Protein AF-0000000080067501 (afdb_homodimer)

Sequence (534 aa):
MSSYAITGASKGIGLEFVRQLAADTTNTVLAIVRDPESPGISKLASNHPNLHVIKGDVTDPKSILEAASAAAAVTGGKLDVLIHNSNAVDMATASFNPTQIPFDAQAVRAMFDLPFSTGIYGGLWTTNAFLPLIEKGSQKKIVHISSAMADMDFINKTGVSYGVAYSIAKAGMNVQVAKYAAELAPRGIKVLALSPGWVDTWEGEKPTQVIQALQLMLKQFQLAEPELKGQIQPEESVRKSLQVIDRLDAESSGLLLSHNGDRERWLMSSYAITGASKGIGLEFVRQLAADTTNTVLAIVRDPESPGISKLASNHPNLHVIKGDVTDPKSILEAASAAAAVTGGKLDVLIHNSNAVDMATASFNPTQIPFDAQAVRAMFDLPFSTGIYGGLWTTNAFLPLIEKGSQKKIVHISSAMADMDFINKTGVSYGVAYSIAKAGMNVQVAKYAAELAPRGIKVLALSPGWVDTWEGEKPTQVIQALQLMLKQFQLAEPELKGQIQPEESVRKSLQVIDRLDAESSGLLLSHNGDRERWL

Secondary structure (DSSP, 8-state):
--EEEEES-SSHHHHHHHHHHHHSTTSEEEEEES-TT-HHHHHHHHH-TTEEEEE--TT-HHHHHHHHHHHHHHHTS--SEEEE------TTTTT--GGG--S-HHHHHHHHHHHIIIIIIHHHHHHHHHHHHHHTSSS-EEEEE--GGG-HHHHHHHT----HHHHHHHHHHHHHHHHHHHHHGGGT-EEEEEE--SB----SPPPHHHHHHHHHHHHHHTTT-TT--SPBPHHHHHHHHHHHHHT--TTTTT-EEETTSSSS---/--EEEEES-SSHHHHHHHHHHHHSTTSEEEEEES-TT-HHHHHHHHH-TTEEEEE--TT-HHHHHHHHHHHHHHHTS--SEEEE------TTTTT--GGG--S-HHHHHHHHHHHIIIIIIHHHHHHHHHHHHHHTSSS-EEEEE--GGG-HHHHHHHT----HHHHHHHHHHHHHHHHHHHHHGGGT-EEEEEE--SB----SPPPHHHHHHHHHHHHHHTTT-TT--SPBPHHHHHHHHHHHHHT--TTTTT-EEETTSSSS---

Foldseek 3Di:
DAEEEEEPLQAFLNVLLQQVQLVPLVYQYEYEYQDCVRPSNVVSCVVGVSYHYFYADLLDLVRLLVRLVVVCVVPVLAHAEYEQEDADFDPVQQFDFPVRQDPDPVVNCVRQVGRCSRQPSSLVSNCVSNQSRLLRYDNQEYEYAAACLLPPVQCVQLVRGGRVSRNVSRVNNLQVQLVCLVVCVVSQHFGEHEHLAQEPRDDDDDDPVRVVVQVSSQNSNCSLVVVDDGHHYSNVSSVLQVVLRVPGGSVRGSHYAYSPNHDRPND/DAEEEEEPLQADLNVLLQQVQLVPLVYQYEYEYQDCVRPSNVVSCVVGVSYHYFYADLLDLVRLLVRLVVVCVVPVLAHAEYEQEDADFDPVQQFDFPVRQDPDPVVNCVRQVGRCSRQPSSLVSNCVSNQSRLLRYDNQEYEYAAACLLPPVQCVQLVRGGRVSRNVSRVNNLQVQLVCLVVCVVSQHFGEHEHLAQEDRDDDDDDPVRVVVQVSSQNSNCSLVVPDDGHHYSNVSSVLQVVLRVPGGSVRGSHYAYSPNHDRPND

Organism: NCBI:txid656916

InterPro domains:
  IPR002347 Short-chain dehydrogenase/reductase SDR [PF00106] (6-201)
  IPR002347 Short-chain dehydrogenase/reductase SDR [PR00081] (3-20)
  IPR002347 Short-chain dehydrogenase/reductase SDR [PR00081] (77-88)
  IPR002347 Short-chain dehydrogenase/reductase SDR [PR00081] (134-150)
  IPR002347 Short-chain dehydrogenase/reductase SDR [PR00081] (166-185)
  IPR002347 Short-chain dehydrogenase/reductase SDR [PR00081] (187-204)
  IPR036291 NAD(P)-binding domain superfamily [SSF51735] (1-266)
  IPR052184 Short-chain dehydrogenases/reductases (SDR) enzymes [PTHR45458] (1-266)

Nearest PDB structures (foldseek):
  3wxb-assembly1_B  TM=8.370E-01  e=4.449E-19  Gallus gallus
  3wxb-assembly1_A  TM=8.382E-01  e=9.589E-19  Gallus gallus
  1sny-assembly1_A-2  TM=8.390E-01  e=1.294E-15  Drosophila melanogaster
  1ae1-assembly1_A  TM=8.352E-01  e=2.208E-13  Datura stramonium
  5feu-assembly1_A  TM=7.961E-01  e=1.849E-13  Narcissus pseudonarcissus

Solvent-accessible surface area (backbone atoms only — not comparable to full-atom values): 25859 Å² total; per-residue (Å²): 122,51,34,38,38,29,30,43,21,56,46,52,62,28,26,40,45,50,52,61,51,35,69,44,67,63,27,42,32,36,34,26,19,77,55,61,75,40,67,63,43,40,58,51,38,75,76,22,88,36,38,43,76,34,56,25,36,50,73,35,41,66,42,27,41,50,28,32,52,55,49,25,69,75,52,75,42,37,26,22,32,40,35,47,46,39,66,46,67,44,73,91,53,39,75,35,38,66,81,65,63,67,81,39,69,68,61,50,51,57,50,35,42,44,14,34,34,26,30,39,54,8,43,49,44,43,49,55,43,41,39,69,24,24,74,60,23,90,67,16,36,38,35,36,59,41,48,54,73,32,34,39,70,54,21,50,57,32,40,56,23,47,30,49,48,52,21,24,21,33,22,22,34,41,36,49,24,6,21,44,17,33,64,33,42,91,76,63,35,29,17,29,21,35,14,54,42,52,58,54,62,78,80,78,84,76,50,70,70,54,52,53,51,50,50,53,47,46,60,31,49,24,63,73,37,72,84,64,86,68,65,44,46,42,68,61,29,40,56,34,34,49,54,37,58,72,65,61,39,79,88,54,32,18,38,70,29,17,27,74,61,38,83,75,60,49,106,120,52,33,38,38,31,30,43,20,56,47,51,61,28,28,40,46,50,53,61,51,36,70,43,67,62,28,42,32,35,35,26,19,76,56,62,76,41,66,66,43,39,57,52,37,75,75,22,89,36,39,44,78,36,56,26,37,50,72,34,43,66,41,27,40,51,29,31,51,53,48,26,68,73,53,76,43,39,27,20,32,40,34,47,47,40,66,45,67,42,74,93,55,40,76,35,37,65,82,66,62,66,81,38,70,67,61,50,51,58,49,35,43,43,15,35,35,26,30,38,53,8,41,49,42,43,51,54,44,40,39,70,24,25,72,60,23,88,66,16,36,40,35,36,60,40,48,55,74,32,34,39,70,54,20,51,56,30,40,55,24,46,30,48,47,52,22,25,21,33,23,23,34,41,34,48,25,6,23,45,18,33,66,33,42,88,75,63,36,29,18,31,21,35,14,53,41,52,59,54,62,76,79,75,84,76,52,69,70,54,52,53,52,51,50,54,48,46,58,30,48,24,63,71,37,72,84,63,86,69,65,42,46,42,68,59,30,40,55,33,34,49,53,39,59,72,66,62,39,80,87,54,33,19,38,69,29,18,26,76,61,37,84,74,63,48,107

pLDDT: mean 98.01, std 1.78, range [86.56, 99.0]

Radius of gyration: 23.6 Å; Cα contacts (8 Å, |Δi|>4): 1187; chains: 2; bounding box: 60×73×48 Å

Structure (mmCIF, N/CA/C/O backbone):
data_AF-0000000080067501-model_v1
#
loop_
_entity.id
_entity.type
_entity.pdbx_description
1 polymer 'Short-chain dehydrogenase'
#
loop_
_atom_site.group_PDB
_atom_site.id
_atom_site.type_symbol
_atom_site.label_atom_id
_atom_site.label_alt_id
_atom_site.label_comp_id
_atom_site.label_asym_id
_atom_site.label_entity_id
_atom_site.label_seq_id
_atom_site.pdbx_PDB_ins_code
_atom_site.Cartn_x
_atom_site.Cartn_y
_atom_site.Cartn_z
_atom_site.occupancy
_atom_site.B_iso_or_equiv
_atom_site.auth_seq_id
_atom_site.auth_comp_id
_atom_site.auth_asym_id
_atom_site.auth_atom_id
_atom_site.pdbx_PDB_model_num
ATOM 1 N N . MET A 1 1 ? 7.684 -27.703 -21.578 1 87.88 1 MET A N 1
ATOM 2 C CA . MET A 1 1 ? 7.469 -28.203 -20.219 1 87.88 1 MET A CA 1
ATOM 3 C C . MET A 1 1 ? 7.703 -27.125 -19.188 1 87.88 1 MET A C 1
ATOM 5 O O . MET A 1 1 ? 8.836 -26.656 -19 1 87.88 1 MET A O 1
ATOM 9 N N . SER A 1 2 ? 6.582 -26.578 -18.672 1 97.44 2 SER A N 1
ATOM 10 C CA . SER A 1 2 ? 6.699 -25.5 -17.719 1 97.44 2 SER A CA 1
ATOM 11 C C . SER A 1 2 ? 6.23 -25.922 -16.328 1 97.44 2 SER A C 1
ATOM 13 O O . SER A 1 2 ? 5.355 -26.781 -16.203 1 97.44 2 SER A O 1
ATOM 15 N N . SER A 1 3 ? 6.914 -25.438 -15.32 1 98.88 3 SER A N 1
ATOM 16 C CA . SER A 1 3 ? 6.527 -25.719 -13.938 1 98.88 3 SER A CA 1
ATOM 17 C C . SER A 1 3 ? 5.91 -24.484 -13.289 1 98.88 3 SER A C 1
ATOM 19 O O . SER A 1 3 ? 6.363 -23.359 -13.516 1 98.88 3 SER A O 1
ATOM 21 N N . TYR A 1 4 ? 4.844 -24.719 -12.562 1 98.94 4 TYR A N 1
ATOM 22 C CA . TYR A 1 4 ? 4.086 -23.672 -11.891 1 98.94 4 TYR A CA 1
ATOM 23 C C . TYR A 1 4 ? 3.832 -24.031 -10.43 1 98.94 4 TYR A C 1
ATOM 25 O O . TYR A 1 4 ? 3.488 -25.172 -10.117 1 98.94 4 TYR A O 1
ATOM 33 N N . ALA A 1 5 ? 4.062 -23.125 -9.523 1 99 5 ALA A N 1
ATOM 34 C CA . ALA A 1 5 ? 3.6 -23.234 -8.141 1 99 5 ALA A CA 1
ATOM 35 C C . ALA A 1 5 ? 2.566 -22.172 -7.816 1 99 5 ALA A C 1
ATOM 37 O O . ALA A 1 5 ? 2.773 -20.984 -8.109 1 99 5 ALA A O 1
ATOM 38 N N . ILE A 1 6 ? 1.444 -22.547 -7.273 1 98.94 6 ILE A N 1
ATOM 39 C CA . ILE A 1 6 ? 0.35 -21.641 -6.941 1 98.94 6 ILE A CA 1
ATOM 40 C C . ILE A 1 6 ? 0.003 -21.781 -5.461 1 98.94 6 ILE A C 1
ATOM 42 O O . ILE A 1 6 ? -0.305 -22.875 -4.984 1 98.94 6 ILE A O 1
ATOM 46 N N . THR A 1 7 ? 0.12 -20.688 -4.711 1 98.94 7 THR A N 1
ATOM 47 C CA . THR A 1 7 ? -0.382 -20.703 -3.34 1 98.94 7 THR A CA 1
ATOM 48 C C . THR A 1 7 ? -1.875 -20.391 -3.307 1 98.94 7 THR A C 1
ATOM 50 O O . THR A 1 7 ? -2.41 -19.797 -4.242 1 98.94 7 THR A O 1
ATOM 53 N N . GLY A 1 8 ? -2.533 -20.703 -2.131 1 97.94 8 GLY A N 1
ATOM 54 C CA . GLY A 1 8 ? -3.973 -20.5 -2.082 1 97.94 8 GLY A CA 1
ATOM 55 C C . GLY A 1 8 ? -4.715 -21.234 -3.182 1 97.94 8 GLY A C 1
ATOM 56 O O . GLY A 1 8 ? -5.574 -20.656 -3.85 1 97.94 8 GLY A O 1
ATOM 57 N N . ALA A 1 9 ? -4.406 -22.531 -3.408 1 98.06 9 ALA A N 1
ATOM 58 C CA . ALA A 1 9 ? -4.785 -23.25 -4.621 1 98.06 9 ALA A CA 1
ATOM 59 C C . ALA A 1 9 ? -6.02 -24.109 -4.379 1 98.06 9 ALA A C 1
ATOM 61 O O . ALA A 1 9 ? -6.434 -24.875 -5.258 1 98.06 9 ALA A O 1
ATOM 62 N N . SER A 1 10 ? -6.676 -24.016 -3.242 1 95.5 10 SER A N 1
ATOM 63 C CA . SER A 1 10 ? -7.691 -25 -2.883 1 95.5 10 SER A CA 1
ATOM 64 C C . SER A 1 10 ? -9.086 -24.547 -3.309 1 95.5 10 SER A C 1
ATOM 66 O O . SER A 1 10 ? -10.031 -25.328 -3.303 1 95.5 10 SER A O 1
ATOM 68 N N . LYS A 1 11 ? -9.266 -23.281 -3.668 1 94.38 11 LYS A N 1
ATOM 69 C CA . LYS A 1 11 ? -10.57 -22.766 -4.07 1 94.38 11 LYS A CA 1
ATOM 70 C C . LYS A 1 11 ? -10.43 -21.531 -4.949 1 94.38 11 LYS A C 1
ATOM 72 O O . LYS A 1 11 ? -9.32 -21.031 -5.164 1 94.38 11 LYS A O 1
ATOM 77 N N . GLY A 1 12 ? -11.492 -21.141 -5.523 1 96.44 12 GLY A N 1
ATOM 78 C CA . GLY A 1 12 ? -11.57 -19.859 -6.219 1 96.44 12 GLY A CA 1
ATOM 79 C C . GLY A 1 12 ? -10.594 -19.75 -7.375 1 96.44 12 GLY A C 1
ATOM 80 O O . GLY A 1 12 ? -10.477 -20.672 -8.188 1 96.44 12 GLY A O 1
ATOM 81 N N . ILE A 1 13 ? -9.977 -18.625 -7.441 1 98.56 13 ILE A N 1
ATOM 82 C CA . ILE A 1 13 ? -9.062 -18.281 -8.531 1 98.56 13 ILE A CA 1
ATOM 83 C C . ILE A 1 13 ? -7.859 -19.219 -8.508 1 98.56 13 ILE A C 1
ATOM 85 O O . ILE A 1 13 ? -7.414 -19.703 -9.547 1 98.56 13 ILE A O 1
ATOM 89 N N . GLY A 1 14 ? -7.359 -19.562 -7.301 1 98.5 14 GLY A N 1
ATOM 90 C CA . GLY A 1 14 ? -6.223 -20.453 -7.168 1 98.5 14 GLY A CA 1
ATOM 91 C C . GLY A 1 14 ? -6.496 -21.844 -7.711 1 98.5 14 GLY A C 1
ATOM 92 O O . GLY A 1 14 ? -5.676 -22.406 -8.438 1 98.5 14 GLY A O 1
ATOM 93 N N . LEU A 1 15 ? -7.652 -22.344 -7.355 1 98.06 15 LEU A N 1
ATOM 94 C CA . LEU A 1 15 ? -8.023 -23.672 -7.848 1 98.06 15 LEU A CA 1
ATOM 95 C C . LEU A 1 15 ? -8.188 -23.656 -9.367 1 98.06 15 LEU A C 1
ATOM 97 O O . LEU A 1 15 ? -7.812 -24.625 -10.039 1 98.06 15 LEU A O 1
ATOM 101 N N . GLU A 1 16 ? -8.711 -22.594 -9.883 1 98.5 16 GLU A N 1
ATOM 102 C CA . GLU A 1 16 ? -8.898 -22.484 -11.32 1 98.5 16 GLU A CA 1
ATOM 103 C C . GLU A 1 16 ? -7.566 -22.406 -12.055 1 98.5 16 GLU A C 1
ATOM 105 O O . GLU A 1 16 ? -7.406 -22.984 -13.133 1 98.5 16 GLU A O 1
ATOM 110 N N . PHE A 1 17 ? -6.543 -21.672 -11.477 1 98.88 17 PHE A N 1
ATOM 111 C CA . PHE A 1 17 ? -5.195 -21.703 -12.031 1 98.88 17 PHE A CA 1
ATOM 112 C C . PHE A 1 17 ? -4.688 -23.141 -12.148 1 98.88 17 PHE A C 1
ATOM 114 O O . PHE A 1 17 ? -4.195 -23.547 -13.203 1 98.88 17 PHE A O 1
ATOM 121 N N . VAL A 1 18 ? -4.852 -23.859 -11.102 1 98.75 18 VAL A N 1
ATOM 122 C CA . VAL A 1 18 ? -4.371 -25.25 -11.055 1 98.75 18 VAL A CA 1
ATOM 123 C C . VAL A 1 18 ? -5.086 -26.078 -12.125 1 98.75 18 VAL A C 1
ATOM 125 O O . VAL A 1 18 ? -4.441 -26.812 -12.875 1 98.75 18 VAL A O 1
ATOM 128 N N . ARG A 1 19 ? -6.395 -25.938 -12.18 1 98.5 19 ARG A N 1
ATOM 129 C CA . ARG A 1 19 ? -7.188 -26.703 -13.133 1 98.5 19 ARG A CA 1
ATOM 130 C C . ARG A 1 19 ? -6.727 -26.453 -14.562 1 98.5 19 ARG A C 1
ATOM 132 O O . ARG A 1 19 ? -6.473 -27.391 -15.312 1 98.5 19 ARG A O 1
ATOM 139 N N . GLN A 1 20 ? -6.59 -25.219 -14.945 1 98.75 20 GLN A N 1
ATOM 140 C CA . GLN A 1 20 ? -6.234 -24.891 -16.328 1 98.75 20 GLN A CA 1
ATOM 141 C C . GLN A 1 20 ? -4.797 -25.297 -16.641 1 98.75 20 GLN A C 1
ATOM 143 O O . GLN A 1 20 ? -4.516 -25.844 -17.703 1 98.75 20 GLN A O 1
ATOM 148 N N . LEU A 1 21 ? -3.896 -25.125 -15.734 1 98.88 21 LEU A N 1
ATOM 149 C CA . LEU A 1 21 ? -2.49 -25.438 -15.961 1 98.88 21 LEU A CA 1
ATOM 150 C C . LEU A 1 21 ? -2.273 -26.953 -16.016 1 98.88 21 LEU A C 1
ATOM 152 O O . LEU A 1 21 ? -1.446 -27.438 -16.781 1 98.88 21 LEU A O 1
ATOM 156 N N . ALA A 1 22 ? -3.014 -27.703 -15.211 1 98.5 22 ALA A N 1
ATOM 157 C CA . ALA A 1 22 ? -2.852 -29.156 -15.141 1 98.5 22 ALA A CA 1
ATOM 158 C C . ALA A 1 22 ? -3.426 -29.828 -16.375 1 98.5 22 ALA A C 1
ATOM 160 O O . ALA A 1 22 ? -3.117 -31 -16.656 1 98.5 22 ALA A O 1
ATOM 161 N N . ALA A 1 23 ? -4.312 -29.141 -17.062 1 98.06 23 ALA A N 1
ATOM 162 C CA . ALA A 1 23 ? -4.906 -29.688 -18.281 1 98.06 23 ALA A CA 1
ATOM 163 C C . ALA A 1 23 ? -3.834 -29.984 -19.344 1 98.06 23 ALA A C 1
ATOM 165 O O . ALA A 1 23 ? -3.98 -30.891 -20.156 1 98.06 23 ALA A O 1
ATOM 166 N N . ASP A 1 24 ? -2.791 -29.156 -19.406 1 97.94 24 ASP A N 1
ATOM 167 C CA . ASP A 1 24 ? -1.618 -29.469 -20.219 1 97.94 24 ASP A CA 1
ATOM 168 C C . ASP A 1 24 ? -0.69 -30.438 -19.484 1 97.94 24 ASP A C 1
ATOM 170 O O . ASP A 1 24 ? 0.056 -30.031 -18.594 1 97.94 24 ASP A O 1
ATOM 174 N N . THR A 1 25 ? -0.615 -31.609 -19.906 1 97.38 25 THR A N 1
ATOM 175 C CA . THR A 1 25 ? 0.038 -32.688 -19.188 1 97.38 25 THR A CA 1
ATOM 176 C C . THR A 1 25 ? 1.555 -32.531 -19.234 1 97.38 25 THR A C 1
ATOM 178 O O . THR A 1 25 ? 2.275 -33.219 -18.5 1 97.38 25 THR A O 1
ATOM 181 N N . THR A 1 26 ? 1.971 -31.672 -20.047 1 97.69 26 THR A N 1
ATOM 182 C CA . THR A 1 26 ? 3.412 -31.453 -20.109 1 97.69 26 THR A CA 1
ATOM 183 C C . THR A 1 26 ? 3.865 -30.516 -19 1 97.69 26 THR A C 1
ATOM 185 O O . THR A 1 26 ? 5.059 -30.422 -18.703 1 97.69 26 THR A O 1
ATOM 188 N N . ASN A 1 27 ? 2.932 -29.828 -18.359 1 98.56 27 ASN A N 1
ATOM 189 C CA . ASN A 1 27 ? 3.254 -28.969 -17.234 1 98.56 27 ASN A CA 1
ATOM 190 C C . ASN A 1 27 ? 3.496 -29.781 -15.961 1 98.56 27 ASN A C 1
ATOM 192 O O . ASN A 1 27 ? 2.969 -30.891 -15.82 1 98.56 27 ASN A O 1
ATOM 196 N N . THR A 1 28 ? 4.363 -29.312 -15.125 1 98.81 28 THR A N 1
ATOM 197 C CA . THR A 1 28 ? 4.387 -29.703 -13.719 1 98.81 28 THR A CA 1
ATOM 198 C C . THR A 1 28 ? 3.723 -28.641 -12.852 1 98.81 28 THR A C 1
ATOM 200 O O . THR A 1 28 ? 4.188 -27.5 -12.789 1 98.81 28 THR A O 1
ATOM 203 N N . VAL A 1 29 ? 2.627 -29.016 -12.219 1 98.88 29 VAL A N 1
ATOM 204 C CA . VAL A 1 29 ? 1.839 -28.047 -11.469 1 98.88 29 VAL A CA 1
ATOM 205 C C . VAL A 1 29 ? 1.903 -28.375 -9.977 1 98.88 29 VAL A C 1
ATOM 207 O O . VAL A 1 29 ? 1.616 -29.516 -9.57 1 98.88 29 VAL A O 1
ATOM 210 N N . LEU A 1 30 ? 2.355 -27.469 -9.164 1 98.94 30 LEU A N 1
ATOM 211 C CA . LEU A 1 30 ? 2.439 -27.578 -7.711 1 98.94 30 LEU A CA 1
ATOM 212 C C . LEU A 1 30 ? 1.369 -26.734 -7.031 1 98.94 30 LEU A C 1
ATOM 214 O O . LEU A 1 30 ? 1.404 -25.5 -7.113 1 98.94 30 LEU A O 1
ATOM 218 N N . ALA A 1 31 ? 0.414 -27.375 -6.414 1 98.88 31 ALA A N 1
ATOM 219 C CA . ALA A 1 31 ? -0.624 -26.688 -5.648 1 98.88 31 ALA A CA 1
ATOM 220 C C . ALA A 1 31 ? -0.256 -26.625 -4.168 1 98.88 31 ALA A C 1
ATOM 222 O O . ALA A 1 31 ? -0.253 -27.641 -3.475 1 98.88 31 ALA A O 1
ATOM 223 N N . ILE A 1 32 ? 0.04 -25.438 -3.691 1 98.88 32 ILE A N 1
ATOM 224 C CA . ILE A 1 32 ? 0.375 -25.234 -2.285 1 98.88 32 ILE A CA 1
ATOM 225 C C . ILE A 1 32 ? -0.889 -24.891 -1.498 1 98.88 32 ILE A C 1
ATOM 227 O O . ILE A 1 32 ? -1.522 -23.859 -1.739 1 98.88 32 ILE A O 1
ATOM 231 N N . VAL A 1 33 ? -1.255 -25.734 -0.601 1 98.56 33 VAL A N 1
ATOM 232 C CA . VAL A 1 33 ? -2.52 -25.594 0.116 1 98.56 33 VAL A CA 1
ATOM 233 C C . VAL A 1 33 ? -2.312 -25.906 1.594 1 98.56 33 VAL A C 1
ATOM 235 O O . VAL A 1 33 ? -1.397 -26.656 1.952 1 98.56 33 VAL A O 1
ATOM 238 N N . ARG A 1 34 ? -3.145 -25.391 2.459 1 97.19 34 ARG A N 1
ATOM 239 C CA . ARG A 1 34 ? -3.061 -25.672 3.889 1 97.19 34 ARG A CA 1
ATOM 240 C C . ARG A 1 34 ? -3.531 -27.078 4.203 1 97.19 34 ARG A C 1
ATOM 242 O O . ARG A 1 34 ? -2.973 -27.75 5.074 1 97.19 34 ARG A O 1
ATOM 249 N N . ASP A 1 35 ? -4.52 -27.484 3.463 1 97.25 35 ASP A N 1
ATOM 250 C CA . ASP A 1 35 ? -5.098 -28.828 3.643 1 97.25 35 ASP A CA 1
ATOM 251 C C . ASP A 1 35 ? -5.098 -29.594 2.33 1 97.25 35 ASP A C 1
ATOM 253 O O . ASP A 1 35 ? -5.996 -29.438 1.505 1 97.25 35 ASP A O 1
ATOM 257 N N . PRO A 1 36 ? -4.156 -30.469 2.174 1 96.19 36 PRO A N 1
ATOM 258 C CA . PRO A 1 36 ? -4.035 -31.234 0.929 1 96.19 36 PRO A CA 1
ATOM 259 C C . PRO A 1 36 ? -5.227 -32.156 0.688 1 96.19 36 PRO A C 1
ATOM 261 O O . PRO A 1 36 ? -5.398 -32.688 -0.42 1 96.19 36 PRO A O 1
ATOM 264 N N . GLU A 1 37 ? -6.07 -32.344 1.714 1 94.06 37 GLU A N 1
ATOM 265 C CA . GLU A 1 37 ? -7.188 -33.281 1.58 1 94.06 37 GLU A CA 1
ATOM 266 C C . GLU A 1 37 ? -8.492 -32.531 1.29 1 94.06 37 GLU A C 1
ATOM 268 O O . GLU A 1 37 ? -9.562 -33.156 1.265 1 94.06 37 GLU A O 1
ATOM 273 N N . SER A 1 38 ? -8.375 -31.266 1.143 1 92.56 38 SER A N 1
ATOM 274 C CA . SER A 1 38 ? -9.586 -30.516 0.827 1 92.56 38 SER A CA 1
ATOM 275 C C . SER A 1 38 ? -10.234 -31.047 -0.452 1 92.56 38 SER A C 1
ATOM 277 O O . SER A 1 38 ? -9.539 -31.406 -1.4 1 92.56 38 SER A O 1
ATOM 279 N N . PRO A 1 39 ? -11.531 -31.172 -0.533 1 87.38 39 PRO A N 1
ATOM 280 C CA . PRO A 1 39 ? -12.234 -31.859 -1.624 1 87.38 39 PRO A CA 1
ATOM 281 C C . PRO A 1 39 ? -11.898 -31.266 -2.994 1 87.38 39 PRO A C 1
ATOM 283 O O . PRO A 1 39 ? -11.594 -32.031 -3.93 1 87.38 39 PRO A O 1
ATOM 286 N N . GLY A 1 40 ? -11.898 -29.984 -3.193 1 86.75 40 GLY A N 1
ATOM 287 C CA . GLY A 1 40 ? -11.633 -29.391 -4.492 1 86.75 40 GLY A CA 1
ATOM 288 C C . GLY A 1 40 ? -10.281 -29.781 -5.062 1 86.75 40 GLY A C 1
ATOM 289 O O . GLY A 1 40 ? -10.195 -30.266 -6.191 1 86.75 40 GLY A O 1
ATOM 290 N N . ILE A 1 41 ? -9.258 -29.781 -4.293 1 94.25 41 ILE A N 1
ATOM 291 C CA . ILE A 1 41 ? -7.895 -30.016 -4.77 1 94.25 41 ILE A CA 1
ATOM 292 C C . ILE A 1 41 ? -7.633 -31.516 -4.863 1 94.25 41 ILE A C 1
ATOM 294 O O . ILE A 1 41 ? -6.945 -31.969 -5.777 1 94.25 41 ILE A O 1
ATOM 298 N N . SER A 1 42 ? -8.211 -32.312 -3.951 1 93.56 42 SER A N 1
ATOM 299 C CA . SER A 1 42 ? -8.008 -33.75 -3.969 1 93.56 42 SER A CA 1
ATOM 300 C C . SER A 1 42 ? -8.625 -34.375 -5.211 1 93.56 42 SER A C 1
ATOM 302 O O . SER A 1 42 ? -8.023 -35.25 -5.836 1 93.56 42 SER A O 1
ATOM 304 N N . LYS A 1 43 ? -9.797 -33.938 -5.574 1 93.75 43 LYS A N 1
ATOM 305 C CA . LYS A 1 43 ? -10.461 -34.438 -6.773 1 93.75 43 LYS A CA 1
ATOM 306 C C . LYS A 1 43 ? -9.664 -34.125 -8.031 1 93.75 43 LYS A C 1
ATOM 308 O O . LYS A 1 43 ? -9.484 -34.969 -8.898 1 93.75 43 LYS A O 1
ATOM 313 N N . LEU A 1 44 ? -9.234 -32.969 -8.078 1 96.12 44 LEU A N 1
ATOM 314 C CA . LEU A 1 44 ? -8.453 -32.531 -9.234 1 96.12 44 LEU A CA 1
ATOM 315 C C . LEU A 1 44 ? -7.16 -33.312 -9.344 1 96.12 44 LEU A C 1
ATOM 317 O O . LEU A 1 44 ? -6.766 -33.719 -10.438 1 96.12 44 LEU A O 1
ATOM 321 N N . ALA A 1 45 ? -6.543 -33.531 -8.234 1 96.25 45 ALA A N 1
ATOM 322 C CA . ALA A 1 45 ? -5.266 -34.25 -8.203 1 96.25 45 ALA A CA 1
ATOM 323 C C . ALA A 1 45 ? -5.426 -35.688 -8.68 1 96.25 45 ALA A C 1
ATOM 325 O O . ALA A 1 45 ? -4.535 -36.25 -9.336 1 96.25 45 ALA A O 1
ATOM 326 N N . SER A 1 46 ? -6.512 -36.312 -8.391 1 95.25 46 SER A N 1
ATOM 327 C CA . SER A 1 46 ? -6.754 -37.688 -8.781 1 95.25 46 SER A CA 1
ATOM 328 C C . SER A 1 46 ? -6.871 -37.844 -10.289 1 95.25 46 SER A C 1
ATOM 330 O O . SER A 1 46 ? -6.582 -38.906 -10.844 1 95.25 46 SER A O 1
ATOM 332 N N . ASN A 1 47 ? -7.172 -36.75 -10.969 1 95.62 47 ASN A N 1
ATOM 333 C CA . ASN A 1 47 ? -7.414 -36.812 -12.406 1 95.62 47 ASN A CA 1
ATOM 334 C C . ASN A 1 47 ? -6.242 -36.25 -13.195 1 95.62 47 ASN A C 1
ATOM 336 O O . ASN A 1 47 ? -6.242 -36.281 -14.43 1 95.62 47 ASN A O 1
ATOM 340 N N . HIS A 1 48 ? -5.25 -35.719 -12.531 1 97.75 48 HIS A N 1
ATOM 341 C CA . HIS A 1 48 ? -4.125 -35.062 -13.188 1 97.75 48 HIS A CA 1
ATOM 342 C C . HIS A 1 48 ? -2.797 -35.5 -12.578 1 97.75 48 HIS A C 1
ATOM 344 O O . HIS A 1 48 ? -2.348 -34.938 -11.586 1 97.75 48 HIS A O 1
ATOM 350 N N . PRO A 1 49 ? -2.123 -36.469 -13.172 1 96.88 49 PRO A N 1
ATOM 351 C CA . PRO A 1 49 ? -0.874 -36.969 -12.609 1 96.88 49 PRO A CA 1
ATOM 352 C C . PRO A 1 49 ? 0.232 -35.938 -12.562 1 96.88 49 PRO A C 1
ATOM 354 O O . PRO A 1 49 ? 1.21 -36.094 -11.828 1 96.88 49 PRO A O 1
ATOM 357 N N . ASN A 1 50 ? 0.069 -34.875 -13.414 1 98.12 50 ASN A N 1
ATOM 358 C CA . ASN A 1 50 ? 1.075 -33.812 -13.445 1 98.12 50 ASN A CA 1
ATOM 359 C C . ASN A 1 50 ? 0.807 -32.75 -12.391 1 98.12 50 ASN A C 1
ATOM 361 O O . ASN A 1 50 ? 1.5 -31.734 -12.344 1 98.12 50 ASN A O 1
ATOM 365 N N . LEU A 1 51 ? -0.248 -32.969 -11.547 1 98.56 51 LEU A N 1
ATOM 366 C CA . LEU A 1 51 ? -0.569 -32.094 -10.43 1 98.56 51 LEU A CA 1
ATOM 367 C C . LEU A 1 51 ? -0.048 -32.656 -9.117 1 98.56 51 LEU A C 1
ATOM 369 O O . LEU A 1 51 ? -0.368 -33.781 -8.758 1 98.56 51 LEU A O 1
ATOM 373 N N . HIS A 1 52 ? 0.751 -31.891 -8.414 1 98.5 52 HIS A N 1
ATOM 374 C CA . HIS A 1 52 ? 1.301 -32.25 -7.113 1 98.5 52 HIS A CA 1
ATOM 375 C C . HIS A 1 52 ? 0.783 -31.328 -6.016 1 98.5 52 HIS A C 1
ATOM 377 O O . HIS A 1 52 ? 1.014 -30.125 -6.059 1 98.5 52 HIS A O 1
ATOM 383 N N . VAL A 1 53 ? 0.061 -31.906 -5.016 1 98.69 53 VAL A N 1
ATOM 384 C CA . VAL A 1 53 ? -0.481 -31.109 -3.912 1 98.69 53 VAL A CA 1
ATOM 385 C C . VAL A 1 53 ? 0.523 -31.078 -2.762 1 98.69 53 VAL A C 1
ATOM 387 O O . VAL A 1 53 ? 0.972 -32.125 -2.285 1 98.69 53 VAL A O 1
ATOM 390 N N . ILE A 1 54 ? 0.916 -29.891 -2.348 1 98.69 54 ILE A N 1
ATOM 391 C CA . ILE A 1 54 ? 1.936 -29.688 -1.324 1 98.69 54 ILE A CA 1
ATOM 392 C C . ILE A 1 54 ? 1.354 -28.875 -0.17 1 98.69 54 ILE A C 1
ATOM 394 O O . ILE A 1 54 ? 0.698 -27.859 -0.391 1 98.69 54 ILE A O 1
ATOM 398 N N . LYS A 1 55 ? 1.58 -29.359 1.059 1 98.69 55 LYS A N 1
ATOM 399 C CA . LYS A 1 55 ? 1.134 -28.609 2.234 1 98.69 55 LYS A CA 1
ATOM 400 C C . LYS A 1 55 ? 1.982 -27.359 2.449 1 98.69 55 LYS A C 1
ATOM 402 O O . LYS A 1 55 ? 3.213 -27.422 2.418 1 98.69 55 LYS A O 1
ATOM 407 N N . GLY A 1 56 ? 1.355 -26.234 2.588 1 98.75 56 GLY A N 1
ATOM 408 C CA . GLY A 1 56 ? 2.025 -24.984 2.875 1 98.75 56 GLY A CA 1
ATOM 409 C C . GLY A 1 56 ? 1.082 -23.906 3.369 1 98.75 56 GLY A C 1
ATOM 410 O O . GLY A 1 56 ? -0.053 -23.797 2.898 1 98.75 56 GLY A O 1
ATOM 411 N N . ASP A 1 57 ? 1.511 -23.141 4.352 1 98.81 57 ASP A N 1
ATOM 412 C CA . ASP A 1 57 ? 0.807 -22 4.91 1 98.81 57 ASP A CA 1
ATOM 413 C C . ASP A 1 57 ? 1.643 -20.719 4.773 1 98.81 57 ASP A C 1
ATOM 415 O O . ASP A 1 57 ? 2.658 -20.562 5.453 1 98.81 57 ASP A O 1
ATOM 419 N N . VAL A 1 58 ? 1.168 -19.812 3.982 1 98.88 58 VAL A N 1
ATOM 420 C CA . VAL A 1 58 ? 1.974 -18.641 3.654 1 98.88 58 VAL A CA 1
ATOM 421 C C . VAL A 1 58 ? 2.109 -17.75 4.887 1 98.88 58 VAL A C 1
ATOM 423 O O . VAL A 1 58 ? 2.967 -16.859 4.926 1 98.88 58 VAL A O 1
ATOM 426 N N . THR A 1 59 ? 1.209 -17.906 5.934 1 98.69 59 THR A N 1
ATOM 427 C CA . THR A 1 59 ? 1.257 -17.047 7.117 1 98.69 59 THR A CA 1
ATOM 428 C C . THR A 1 59 ? 2.299 -17.562 8.109 1 98.69 59 THR A C 1
ATOM 430 O O . THR A 1 59 ? 2.506 -16.953 9.164 1 98.69 59 THR A O 1
ATOM 433 N N . ASP A 1 60 ? 2.941 -18.688 7.781 1 98.75 60 ASP A N 1
ATOM 434 C CA . ASP A 1 60 ? 3.98 -19.312 8.602 1 98.75 60 ASP A CA 1
ATOM 435 C C . ASP A 1 60 ? 5.27 -19.484 7.801 1 98.75 60 ASP A C 1
ATOM 437 O O . ASP A 1 60 ? 5.355 -20.359 6.938 1 98.75 60 ASP A O 1
ATOM 441 N N . PRO A 1 61 ? 6.27 -18.688 8.125 1 98.62 61 PRO A N 1
ATOM 442 C CA . PRO A 1 61 ? 7.488 -18.75 7.312 1 98.62 61 PRO A CA 1
ATOM 443 C C . PRO A 1 61 ? 8.148 -20.125 7.328 1 98.62 61 PRO A C 1
ATOM 445 O O . PRO A 1 61 ? 8.734 -20.547 6.328 1 98.62 61 PRO A O 1
ATOM 448 N N . LYS A 1 62 ? 8.047 -20.859 8.406 1 98.62 62 LYS A N 1
ATOM 449 C CA . LYS A 1 62 ? 8.594 -22.219 8.43 1 98.62 62 LYS A CA 1
ATOM 450 C C . LYS A 1 62 ? 7.816 -23.141 7.488 1 98.62 62 LYS A C 1
ATOM 452 O O . LYS A 1 62 ? 8.414 -23.922 6.754 1 98.62 62 LYS A O 1
ATOM 457 N N . SER A 1 63 ? 6.547 -23.016 7.543 1 98.88 63 SER A N 1
ATOM 458 C CA . SER A 1 63 ? 5.688 -23.844 6.703 1 98.88 63 SER A CA 1
ATOM 459 C C . SER A 1 63 ? 5.965 -23.609 5.223 1 98.88 63 SER A C 1
ATOM 461 O O . SER A 1 63 ? 6.074 -24.562 4.445 1 98.88 63 SER A O 1
ATOM 463 N N . ILE A 1 64 ? 6.133 -22.391 4.828 1 98.81 64 ILE A N 1
ATOM 464 C CA . ILE A 1 64 ? 6.289 -22.078 3.41 1 98.81 64 ILE A CA 1
ATOM 465 C C . ILE A 1 64 ? 7.691 -22.469 2.949 1 98.81 64 ILE A C 1
ATOM 467 O O . ILE A 1 64 ? 7.891 -22.859 1.796 1 98.81 64 ILE A O 1
ATOM 471 N N . LEU A 1 65 ? 8.68 -22.375 3.859 1 98.75 65 LEU A N 1
ATOM 472 C CA . LEU A 1 65 ? 10.016 -22.875 3.551 1 98.75 65 LEU A CA 1
ATOM 473 C C . LEU A 1 65 ? 9.984 -24.375 3.287 1 98.75 65 LEU A C 1
ATOM 475 O O . LEU A 1 65 ? 10.609 -24.859 2.34 1 98.75 65 LEU A O 1
ATOM 479 N N . GLU A 1 66 ? 9.273 -25.078 4.113 1 98.88 66 GLU A N 1
ATOM 480 C CA . GLU A 1 66 ? 9.109 -26.516 3.924 1 98.88 66 GLU A CA 1
ATOM 481 C C . GLU A 1 66 ? 8.398 -26.828 2.609 1 98.88 66 GLU A C 1
ATOM 483 O O . GLU A 1 66 ? 8.75 -27.781 1.919 1 98.88 66 GLU A O 1
ATOM 488 N N . ALA A 1 67 ? 7.41 -26.047 2.26 1 98.94 67 ALA A N 1
ATOM 489 C CA . ALA A 1 67 ? 6.703 -26.234 0.995 1 98.94 67 ALA A CA 1
ATOM 490 C C . ALA A 1 67 ? 7.645 -26.047 -0.192 1 98.94 67 ALA A C 1
ATOM 492 O O . ALA A 1 67 ? 7.578 -26.812 -1.164 1 98.94 67 ALA A O 1
ATOM 493 N N . ALA A 1 68 ? 8.5 -25.062 -0.127 1 98.94 68 ALA A N 1
ATOM 494 C CA . ALA A 1 68 ? 9.469 -24.828 -1.194 1 98.94 68 ALA A CA 1
ATOM 495 C C . ALA A 1 68 ? 10.438 -26 -1.326 1 98.94 68 ALA A C 1
ATOM 497 O O . ALA A 1 68 ? 10.797 -26.406 -2.438 1 98.94 68 ALA A O 1
ATOM 498 N N . SER A 1 69 ? 10.828 -26.516 -0.187 1 98.88 69 SER A N 1
ATOM 499 C CA . SER A 1 69 ? 11.703 -27.688 -0.202 1 98.88 69 SER A CA 1
ATOM 500 C C . SER A 1 69 ? 11.008 -28.875 -0.855 1 98.88 69 SER A C 1
ATOM 502 O O . SER A 1 69 ? 11.617 -29.578 -1.663 1 98.88 69 SER A O 1
ATOM 504 N N . ALA A 1 70 ? 9.773 -29.094 -0.513 1 98.88 70 ALA A N 1
ATOM 505 C CA . ALA A 1 70 ? 9 -30.172 -1.125 1 98.88 70 ALA A CA 1
ATOM 506 C C . ALA A 1 70 ? 8.836 -29.953 -2.625 1 98.88 70 ALA A C 1
ATOM 508 O O . ALA A 1 70 ? 8.914 -30.891 -3.416 1 98.88 70 ALA A O 1
ATOM 509 N N . ALA A 1 71 ? 8.594 -28.734 -3.006 1 98.88 71 ALA A N 1
ATOM 510 C CA . ALA A 1 71 ? 8.492 -28.375 -4.418 1 98.88 71 ALA A CA 1
ATOM 511 C C . ALA A 1 71 ? 9.781 -28.688 -5.164 1 98.88 71 ALA A C 1
ATOM 513 O O . ALA A 1 71 ? 9.75 -29.219 -6.273 1 98.88 71 ALA A O 1
ATOM 514 N N . ALA A 1 72 ? 10.898 -28.375 -4.512 1 98.88 72 ALA A N 1
ATOM 515 C CA . ALA A 1 72 ? 12.203 -28.641 -5.109 1 98.88 72 ALA A CA 1
ATOM 516 C C . ALA A 1 72 ? 12.383 -30.125 -5.379 1 98.88 72 ALA A C 1
ATOM 518 O O . ALA A 1 72 ? 12.953 -30.516 -6.406 1 98.88 72 ALA A O 1
ATOM 519 N N . ALA A 1 73 ? 11.914 -30.906 -4.473 1 98.75 73 ALA A N 1
ATOM 520 C CA . ALA A 1 73 ? 12.031 -32.344 -4.629 1 98.75 73 ALA A CA 1
ATOM 521 C C . ALA A 1 73 ? 11.242 -32.844 -5.84 1 98.75 73 ALA A C 1
ATOM 523 O O . ALA A 1 73 ? 11.664 -33.781 -6.531 1 98.75 73 ALA A O 1
ATOM 524 N N . VAL A 1 74 ? 10.133 -32.219 -6.125 1 98.56 74 VAL A N 1
ATOM 525 C CA . VAL A 1 74 ? 9.266 -32.625 -7.23 1 98.56 74 VAL A CA 1
ATOM 526 C C . VAL A 1 74 ? 9.875 -32.156 -8.555 1 98.56 74 VAL A C 1
ATOM 528 O O . VAL A 1 74 ? 9.867 -32.906 -9.539 1 98.56 74 VAL A O 1
ATOM 531 N N . THR A 1 75 ? 10.445 -30.984 -8.586 1 98.25 75 THR A N 1
ATOM 532 C CA . THR A 1 75 ? 10.805 -30.344 -9.852 1 98.25 75 THR A CA 1
ATOM 533 C C . THR A 1 75 ? 12.289 -30.516 -10.141 1 98.25 75 THR A C 1
ATOM 535 O O . THR A 1 75 ? 12.789 -30.031 -11.164 1 98.25 75 THR A O 1
ATOM 538 N N . GLY A 1 76 ? 13.023 -31.094 -9.203 1 98.19 76 GLY A N 1
ATOM 539 C CA . GLY A 1 76 ? 14.469 -31.172 -9.352 1 98.19 76 GLY A CA 1
ATOM 540 C C . GLY A 1 76 ? 15.172 -29.859 -9.055 1 98.19 76 GLY A C 1
ATOM 541 O O . GLY A 1 76 ? 16.25 -29.578 -9.594 1 98.19 76 GLY A O 1
ATOM 542 N N . GLY A 1 77 ? 14.516 -29.016 -8.352 1 98.56 77 GLY A N 1
ATOM 543 C CA . GLY A 1 77 ? 15.141 -27.797 -7.852 1 98.56 77 GLY A CA 1
ATOM 544 C C . GLY A 1 77 ? 14.898 -26.594 -8.75 1 98.56 77 GLY A C 1
ATOM 545 O O . GLY A 1 77 ? 15.516 -25.547 -8.562 1 98.56 77 GLY A O 1
ATOM 546 N N . LYS A 1 78 ? 14.016 -26.75 -9.766 1 98.38 78 LYS A N 1
ATOM 547 C CA . LYS A 1 78 ? 13.742 -25.656 -10.688 1 98.38 78 LYS A CA 1
ATOM 548 C C . LYS A 1 78 ? 12.258 -25.297 -10.695 1 98.38 78 LYS A C 1
ATOM 550 O O . LYS A 1 78 ? 11.406 -26.188 -10.57 1 98.38 78 LYS A O 1
ATOM 555 N N . LEU A 1 79 ? 11.945 -24.062 -10.891 1 98.94 79 LEU A N 1
ATOM 556 C CA . LEU A 1 79 ? 10.57 -23.578 -11.039 1 98.94 79 LEU A CA 1
ATOM 557 C C . LEU A 1 79 ? 10.5 -22.438 -12.047 1 98.94 79 LEU A C 1
ATOM 559 O O . LEU A 1 79 ? 11.305 -21.5 -12 1 98.94 79 LEU A O 1
ATOM 563 N N . ASP A 1 80 ? 9.57 -22.516 -12.961 1 98.94 80 ASP A N 1
ATOM 564 C CA . ASP A 1 80 ? 9.469 -21.516 -14.008 1 98.94 80 ASP A CA 1
ATOM 565 C C . ASP A 1 80 ? 8.633 -20.312 -13.547 1 98.94 80 ASP A C 1
ATOM 567 O O . ASP A 1 80 ? 9 -19.172 -13.797 1 98.94 80 ASP A O 1
ATOM 571 N N . VAL A 1 81 ? 7.469 -20.562 -12.891 1 99 81 VAL A N 1
ATOM 572 C CA . VAL A 1 81 ? 6.527 -19.5 -12.539 1 99 81 VAL A CA 1
ATOM 573 C C . VAL A 1 81 ? 5.984 -19.734 -11.125 1 99 81 VAL A C 1
ATOM 575 O O . VAL A 1 81 ? 5.488 -20.828 -10.82 1 99 81 VAL A O 1
ATOM 578 N N . LEU A 1 82 ? 6.133 -18.797 -10.273 1 99 82 LEU A N 1
ATOM 579 C CA . LEU A 1 82 ? 5.477 -18.75 -8.969 1 99 82 LEU A CA 1
ATOM 580 C C . LEU A 1 82 ? 4.289 -17.797 -8.992 1 99 82 LEU A C 1
ATOM 582 O O . LEU A 1 82 ? 4.418 -16.641 -9.406 1 99 82 LEU A O 1
ATOM 586 N N . ILE A 1 83 ? 3.139 -18.266 -8.609 1 99 83 ILE A N 1
ATOM 587 C CA . ILE A 1 83 ? 1.943 -17.438 -8.469 1 99 83 ILE A CA 1
ATOM 588 C C . ILE A 1 83 ? 1.504 -17.406 -7.008 1 99 83 ILE A C 1
ATOM 590 O O . ILE A 1 83 ? 0.956 -18.375 -6.492 1 99 83 ILE A O 1
ATOM 594 N N . HIS A 1 84 ? 1.768 -16.328 -6.348 1 98.94 84 HIS A N 1
ATOM 595 C CA . HIS A 1 84 ? 1.23 -16.094 -5.008 1 98.94 84 HIS A CA 1
ATOM 596 C C . HIS A 1 84 ? -0.205 -15.594 -5.07 1 98.94 84 HIS A C 1
ATOM 598 O O . HIS A 1 84 ? -0.437 -14.398 -5.258 1 98.94 84 HIS A O 1
ATOM 604 N N . ASN A 1 85 ? -1.095 -16.469 -4.793 1 98.88 85 ASN A N 1
ATOM 605 C CA . ASN A 1 85 ? -2.523 -16.188 -4.891 1 98.88 85 ASN A CA 1
ATOM 606 C C . ASN A 1 85 ? -3.184 -16.141 -3.516 1 98.88 85 ASN A C 1
ATOM 608 O O . ASN A 1 85 ? -4.293 -15.625 -3.373 1 98.88 85 ASN A O 1
ATOM 612 N N . SER A 1 86 ? -2.48 -16.578 -2.5 1 98.38 86 SER A N 1
ATOM 613 C CA . SER A 1 86 ? -3.027 -16.641 -1.147 1 98.38 86 SER A CA 1
ATOM 614 C C . SER A 1 86 ? -3.414 -15.242 -0.652 1 98.38 86 SER A C 1
ATOM 616 O O . SER A 1 86 ? -2.602 -14.32 -0.688 1 98.38 86 SER A O 1
ATOM 618 N N . ASN A 1 87 ? -4.574 -15.094 -0.213 1 96.5 87 ASN A N 1
ATOM 619 C CA . ASN A 1 87 ? -5.07 -13.891 0.446 1 96.5 87 ASN A CA 1
ATOM 620 C C . ASN A 1 87 ? -6.297 -14.188 1.307 1 96.5 87 ASN A C 1
ATOM 622 O O . ASN A 1 87 ? -7 -15.172 1.075 1 96.5 87 ASN A O 1
ATOM 626 N N . ALA A 1 88 ? -6.461 -13.414 2.285 1 97.19 88 ALA A N 1
ATOM 627 C CA . ALA A 1 88 ? -7.625 -13.516 3.162 1 97.19 88 ALA A CA 1
ATOM 628 C C . ALA A 1 88 ? -7.992 -12.156 3.742 1 97.19 88 ALA A C 1
ATOM 630 O O . ALA A 1 88 ? -7.145 -11.258 3.828 1 97.19 88 ALA A O 1
ATOM 631 N N . VAL A 1 89 ? -9.25 -11.992 4.043 1 96.62 89 VAL A N 1
ATOM 632 C CA . VAL A 1 89 ? -9.742 -10.75 4.641 1 96.62 89 VAL A CA 1
ATOM 633 C C . VAL A 1 89 ? -10.719 -11.078 5.77 1 96.62 89 VAL A C 1
ATOM 635 O O . VAL A 1 89 ? -11.344 -12.141 5.773 1 96.62 89 VAL A O 1
ATOM 638 N N . ASP A 1 90 ? -10.789 -10.203 6.727 1 95.88 90 ASP A N 1
ATOM 639 C CA . ASP A 1 90 ? -11.836 -10.273 7.742 1 95.88 90 ASP A CA 1
ATOM 640 C C . ASP A 1 90 ? -13.188 -9.852 7.176 1 95.88 90 ASP A C 1
ATOM 642 O O . ASP A 1 90 ? -13.445 -8.656 7 1 95.88 90 ASP A O 1
ATOM 646 N N . MET A 1 91 ? -14.07 -10.812 6.992 1 93.75 91 MET A N 1
ATOM 647 C CA . MET A 1 91 ? -15.344 -10.539 6.316 1 93.75 91 MET A CA 1
ATOM 648 C C . MET A 1 91 ? -16.234 -9.648 7.172 1 93.75 91 MET A C 1
ATOM 650 O O . MET A 1 91 ? -17.062 -8.906 6.645 1 93.75 91 MET A O 1
ATOM 654 N N . ALA A 1 92 ? -16.016 -9.711 8.461 1 95.25 92 ALA A N 1
ATOM 655 C CA . ALA A 1 92 ? -16.828 -8.914 9.375 1 95.25 92 ALA A CA 1
ATOM 656 C C . ALA A 1 92 ? -16.594 -7.422 9.164 1 95.25 92 ALA A C 1
ATOM 658 O O . ALA A 1 92 ? -17.469 -6.602 9.461 1 95.25 92 ALA A O 1
ATOM 659 N N . THR A 1 93 ? -15.422 -7.035 8.594 1 96.94 93 THR A N 1
ATOM 660 C CA . THR A 1 93 ? -15.078 -5.625 8.469 1 96.94 93 THR A CA 1
ATOM 661 C C . THR A 1 93 ? -14.805 -5.262 7.012 1 96.94 93 THR A C 1
ATOM 663 O O . THR A 1 93 ? -14.398 -4.137 6.711 1 96.94 93 THR A O 1
ATOM 666 N N . ALA A 1 94 ? -15.07 -6.234 6.125 1 95.81 94 ALA A N 1
ATOM 667 C CA . ALA A 1 94 ? -14.742 -6.047 4.715 1 95.81 94 ALA A CA 1
ATOM 668 C C . ALA A 1 94 ? -15.547 -4.902 4.109 1 95.81 94 ALA A C 1
ATOM 670 O O . ALA A 1 94 ? -15.109 -4.262 3.15 1 95.81 94 ALA A O 1
ATOM 671 N N . SER A 1 95 ? -16.719 -4.586 4.68 1 96.44 95 SER A N 1
ATOM 672 C CA . SER A 1 95 ? -17.625 -3.584 4.117 1 96.44 95 SER A CA 1
ATOM 673 C C . SER A 1 95 ? -17.359 -2.209 4.723 1 96.44 95 SER A C 1
ATOM 675 O O . SER A 1 95 ? -17.984 -1.223 4.324 1 96.44 95 SER A O 1
ATOM 677 N N . PHE A 1 96 ? -16.422 -2.053 5.672 1 97.94 96 PHE A N 1
ATOM 678 C CA . PHE A 1 96 ? -16.188 -0.786 6.359 1 97.94 96 PHE A CA 1
ATOM 679 C C . PHE A 1 96 ? -15.555 0.23 5.422 1 97.94 96 PHE A C 1
ATOM 681 O O . PHE A 1 96 ? -14.656 -0.111 4.648 1 97.94 96 PHE A O 1
ATOM 688 N N . ASN A 1 97 ? -16.078 1.411 5.523 1 98.62 97 ASN A N 1
ATOM 689 C CA . ASN A 1 97 ? -15.398 2.586 4.984 1 98.62 97 ASN A CA 1
ATOM 690 C C . ASN A 1 97 ? -14.383 3.15 5.973 1 98.62 97 ASN A C 1
ATOM 692 O O . ASN A 1 97 ? -14.398 2.803 7.152 1 98.62 97 ASN A O 1
ATOM 696 N N . PRO A 1 98 ? -13.469 4.043 5.496 1 98.88 98 PRO A N 1
ATOM 697 C CA . PRO A 1 98 ? -12.43 4.551 6.398 1 98.88 98 PRO A CA 1
ATOM 698 C C . PRO A 1 98 ? -13.008 5.246 7.629 1 98.88 98 PRO A C 1
ATOM 700 O O . PRO A 1 98 ? -12.469 5.105 8.734 1 98.88 98 PRO A O 1
ATOM 703 N N . THR A 1 99 ? -14.141 5.945 7.504 1 98.88 99 THR A N 1
ATOM 704 C CA . THR A 1 99 ? -14.688 6.695 8.633 1 98.88 99 THR A CA 1
ATOM 705 C C . THR A 1 99 ? -15.305 5.75 9.664 1 98.88 99 THR A C 1
ATOM 707 O O . THR A 1 99 ? -15.602 6.164 10.789 1 98.88 99 THR A O 1
ATOM 710 N N . GLN A 1 100 ? -15.422 4.473 9.336 1 98.69 100 GLN A N 1
ATOM 711 C CA . GLN A 1 100 ? -16.047 3.506 10.227 1 98.69 100 GLN A CA 1
ATOM 712 C C . GLN A 1 100 ? -15.016 2.744 11.039 1 98.69 100 GLN A C 1
ATOM 714 O O . GLN A 1 100 ? -15.367 1.92 11.891 1 98.69 100 GLN A O 1
ATOM 719 N N . ILE A 1 101 ? -13.711 3.016 10.773 1 98.69 101 ILE A N 1
ATOM 720 C CA . ILE A 1 101 ? -12.656 2.369 11.547 1 98.69 101 ILE A CA 1
ATOM 721 C C . ILE A 1 101 ? -12.75 2.799 13.008 1 98.69 101 ILE A C 1
ATOM 723 O O . ILE A 1 101 ? -12.742 3.994 13.312 1 98.69 101 ILE A O 1
ATOM 727 N N . PRO A 1 102 ? -12.812 1.879 13.953 1 98.25 102 PRO A N 1
ATOM 728 C CA . PRO A 1 102 ? -13.055 2.238 15.352 1 98.25 102 PRO A CA 1
ATOM 729 C C . PRO A 1 102 ? -11.812 2.764 16.047 1 98.25 102 PRO A C 1
ATOM 731 O O . PRO A 1 102 ? -10.688 2.492 15.617 1 98.25 102 PRO A O 1
ATOM 734 N N . PHE A 1 103 ? -12.016 3.496 17.109 1 98.56 103 PHE A N 1
ATOM 735 C CA . PHE A 1 103 ? -10.938 3.928 17.984 1 98.56 103 PHE A CA 1
ATOM 736 C C . PHE A 1 103 ? -10.594 2.842 19 1 98.56 103 PHE A C 1
ATOM 738 O O . PHE A 1 103 ? -10.727 3.043 20.203 1 98.56 103 PHE A O 1
ATOM 745 N N . ASP A 1 104 ? -10.117 1.722 18.516 1 98.62 104 ASP A N 1
ATOM 746 C CA . ASP A 1 104 ? -9.742 0.537 19.281 1 98.62 104 ASP A CA 1
ATOM 747 C C . ASP A 1 104 ? -8.547 -0.171 18.641 1 98.62 104 ASP A C 1
ATOM 749 O O . ASP A 1 104 ? -8.68 -0.794 17.594 1 98.62 104 ASP A O 1
ATOM 753 N N . ALA A 1 105 ? -7.418 -0.08 19.312 1 98.44 105 ALA A N 1
ATOM 754 C CA . ALA A 1 105 ? -6.156 -0.556 18.75 1 98.44 105 ALA A CA 1
ATOM 755 C C . ALA A 1 105 ? -6.223 -2.051 18.438 1 98.44 105 ALA A C 1
ATOM 757 O O . ALA A 1 105 ? -5.762 -2.496 17.391 1 98.44 105 ALA A O 1
ATOM 758 N N . GLN A 1 106 ? -6.793 -2.789 19.328 1 98.12 106 GLN A N 1
ATOM 759 C CA . GLN A 1 106 ? -6.875 -4.234 19.125 1 98.12 106 GLN A CA 1
ATOM 760 C C . GLN A 1 106 ? -7.812 -4.582 17.984 1 98.12 106 GLN A C 1
ATOM 762 O O . GLN A 1 106 ? -7.492 -5.434 17.141 1 98.12 106 GLN A O 1
ATOM 767 N N . ALA A 1 107 ? -8.961 -3.938 17.906 1 98.25 107 ALA A N 1
ATOM 768 C CA . ALA A 1 107 ? -9.93 -4.191 16.844 1 98.25 107 ALA A CA 1
ATOM 769 C C . ALA A 1 107 ? -9.344 -3.85 15.469 1 98.25 107 ALA A C 1
ATOM 771 O O . ALA A 1 107 ? -9.516 -4.602 14.508 1 98.25 107 ALA A O 1
ATOM 772 N N . VAL A 1 108 ? -8.664 -2.73 15.438 1 98.56 108 VAL A N 1
ATOM 773 C CA . VAL A 1 108 ? -8.102 -2.291 14.156 1 98.56 108 VAL A CA 1
ATOM 774 C C . VAL A 1 108 ? -7 -3.248 13.719 1 98.56 108 VAL A C 1
ATOM 776 O O . VAL A 1 108 ? -6.953 -3.664 12.562 1 98.56 108 VAL A O 1
ATOM 779 N N . ARG A 1 109 ? -6.145 -3.635 14.609 1 98.12 109 ARG A N 1
ATOM 780 C CA . ARG A 1 109 ? -5.098 -4.586 14.258 1 98.12 109 ARG A CA 1
ATOM 781 C C . ARG A 1 109 ? -5.691 -5.914 13.797 1 98.12 109 ARG A C 1
ATOM 783 O O . ARG A 1 109 ? -5.184 -6.539 12.859 1 98.12 109 ARG A O 1
ATOM 790 N N . ALA A 1 110 ? -6.738 -6.32 14.453 1 98.31 110 ALA A N 1
ATOM 791 C CA . ALA A 1 110 ? -7.41 -7.562 14.086 1 98.31 110 ALA A CA 1
ATOM 792 C C . ALA A 1 110 ? -7.977 -7.477 12.672 1 98.31 110 ALA A C 1
ATOM 794 O O . ALA A 1 110 ? -7.895 -8.438 11.898 1 98.31 110 ALA A O 1
ATOM 795 N N . MET A 1 111 ? -8.531 -6.355 12.281 1 98.31 111 MET A N 1
ATOM 796 C CA . MET A 1 111 ? -9.094 -6.117 10.961 1 98.31 111 MET A CA 1
ATOM 797 C C . MET A 1 111 ? -8.031 -6.297 9.875 1 98.31 111 MET A C 1
ATOM 799 O O . MET A 1 111 ? -8.328 -6.773 8.781 1 98.31 111 MET A O 1
ATOM 803 N N . PHE A 1 112 ? -6.785 -5.977 10.18 1 98.75 112 PHE A N 1
ATOM 804 C CA . PHE A 1 112 ? -5.723 -5.938 9.188 1 98.75 112 PHE A CA 1
ATOM 805 C C . PHE A 1 112 ? -4.91 -7.223 9.203 1 98.75 112 PHE A C 1
ATOM 807 O O . PHE A 1 112 ? -4.121 -7.484 8.289 1 98.75 112 PHE A O 1
ATOM 814 N N . ASP A 1 113 ? -5.105 -8.055 10.164 1 98.38 113 ASP A N 1
ATOM 815 C CA . ASP A 1 113 ? -4.219 -9.188 10.414 1 98.38 113 ASP A CA 1
ATOM 816 C C . ASP A 1 113 ? -4.211 -10.156 9.234 1 98.38 113 ASP A C 1
ATOM 818 O O . ASP A 1 113 ? -3.148 -10.516 8.727 1 98.38 113 ASP A O 1
ATOM 822 N N . LEU A 1 114 ? -5.344 -10.539 8.75 1 98.5 114 LEU A N 1
ATOM 823 C CA . LEU A 1 114 ? -5.422 -11.562 7.715 1 98.5 114 LEU A CA 1
ATOM 824 C C . LEU A 1 114 ? -4.836 -11.055 6.402 1 98.5 114 LEU A C 1
ATOM 826 O O . LEU A 1 114 ? -3.951 -11.695 5.828 1 98.5 114 LEU A O 1
ATOM 830 N N . PRO A 1 115 ? -5.25 -9.875 5.957 1 98.56 115 PRO A N 1
ATOM 831 C CA . PRO A 1 115 ? -4.684 -9.422 4.684 1 98.56 115 PRO A CA 1
ATOM 832 C C . PRO A 1 115 ? -3.184 -9.156 4.766 1 98.56 115 PRO A C 1
ATOM 834 O O . PRO A 1 115 ? -2.453 -9.406 3.805 1 98.56 115 PRO A O 1
ATOM 837 N N . PHE A 1 116 ? -2.656 -8.656 5.898 1 98.81 116 PHE A N 1
ATOM 838 C CA . PHE A 1 116 ? -1.227 -8.414 6.043 1 98.81 116 PHE A CA 1
ATOM 839 C C . PHE A 1 116 ? -0.459 -9.727 6.129 1 98.81 116 PHE A C 1
ATOM 841 O O . PHE A 1 116 ? 0.572 -9.898 5.473 1 98.81 116 PHE A O 1
ATOM 848 N N . SER A 1 117 ? -0.973 -10.695 6.859 1 98.69 117 SER A N 1
ATOM 849 C CA . SER A 1 117 ? -0.279 -11.961 7.07 1 98.69 117 SER A CA 1
ATOM 850 C C . SER A 1 117 ? -0.208 -12.773 5.781 1 98.69 117 SER A C 1
ATOM 852 O O . SER A 1 117 ? 0.771 -13.484 5.543 1 98.69 117 SER A O 1
ATOM 854 N N . THR A 1 118 ? -1.203 -12.688 4.957 1 98.69 118 THR A N 1
ATOM 855 C CA . THR A 1 118 ? -1.245 -13.484 3.736 1 98.69 118 THR A CA 1
ATOM 856 C C . THR A 1 118 ? -0.641 -12.719 2.564 1 98.69 118 THR A C 1
ATOM 858 O O . THR A 1 118 ? 0.176 -13.258 1.815 1 98.69 118 THR A O 1
ATOM 861 N N . GLY A 1 119 ? -1 -11.438 2.492 1 98.44 119 GLY A N 1
ATOM 862 C CA . GLY A 1 119 ? -0.619 -10.664 1.321 1 98.44 119 GLY A CA 1
ATOM 863 C C . GLY A 1 119 ? 0.741 -10.008 1.457 1 98.44 119 GLY A C 1
ATOM 864 O O . GLY A 1 119 ? 1.54 -10.023 0.518 1 98.44 119 GLY A O 1
ATOM 865 N N . ILE A 1 120 ? 1.033 -9.461 2.627 1 98.81 120 ILE A N 1
ATOM 866 C CA . ILE A 1 120 ? 2.275 -8.719 2.803 1 98.81 120 ILE A CA 1
ATOM 867 C C . ILE A 1 120 ? 3.367 -9.648 3.318 1 98.81 120 ILE A C 1
ATOM 869 O O . ILE A 1 120 ? 4.258 -10.055 2.564 1 98.81 120 ILE A O 1
ATOM 873 N N . TYR A 1 121 ? 3.193 -10.188 4.512 1 98.88 121 TYR A N 1
ATOM 874 C CA . TYR A 1 121 ? 4.219 -11.062 5.07 1 98.88 121 TYR A CA 1
ATOM 875 C C . TYR A 1 121 ? 4.305 -12.367 4.285 1 98.88 121 TYR A C 1
ATOM 877 O O . TYR A 1 121 ? 5.398 -12.812 3.926 1 98.88 121 TYR A O 1
ATOM 885 N N . GLY A 1 122 ? 3.146 -12.938 4.047 1 98.88 122 GLY A N 1
ATOM 886 C CA . GLY A 1 122 ? 3.088 -14.18 3.293 1 98.88 122 GLY A CA 1
ATOM 887 C C . GLY A 1 122 ? 3.686 -14.062 1.904 1 98.88 122 GLY A C 1
ATOM 888 O O . GLY A 1 122 ? 4.348 -14.992 1.428 1 98.88 122 GLY A O 1
ATOM 889 N N . GLY A 1 123 ? 3.424 -12.922 1.239 1 98.88 123 GLY A N 1
ATOM 890 C CA . GLY A 1 123 ? 4.02 -12.688 -0.065 1 98.88 123 GLY A CA 1
ATOM 891 C C . GLY A 1 123 ? 5.535 -12.617 -0.023 1 98.88 123 GLY A C 1
ATOM 892 O O . GLY A 1 123 ? 6.211 -13.172 -0.893 1 98.88 123 GLY A O 1
ATOM 893 N N . LEU A 1 124 ? 6.078 -11.945 0.984 1 98.94 124 LEU A N 1
ATOM 894 C CA . LEU A 1 124 ? 7.523 -11.836 1.16 1 98.94 124 LEU A CA 1
ATOM 895 C C . LEU A 1 124 ? 8.141 -13.203 1.438 1 98.94 124 LEU A C 1
ATOM 897 O O . LEU A 1 124 ? 9.109 -13.594 0.779 1 98.94 124 LEU A O 1
ATOM 901 N N . TRP A 1 125 ? 7.566 -13.938 2.355 1 98.94 125 TRP A N 1
ATOM 902 C CA . TRP A 1 125 ? 8.109 -15.234 2.73 1 98.94 125 TRP A CA 1
ATOM 903 C C . TRP A 1 125 ? 8.016 -16.219 1.571 1 98.94 125 TRP A C 1
ATOM 905 O O . TRP A 1 125 ? 8.969 -16.953 1.29 1 98.94 125 TRP A O 1
ATOM 915 N N . THR A 1 126 ? 6.891 -16.219 0.897 1 98.94 126 THR A N 1
ATOM 916 C CA . THR A 1 126 ? 6.688 -17.141 -0.212 1 98.94 126 THR A CA 1
ATOM 917 C C . THR A 1 126 ? 7.68 -16.859 -1.337 1 98.94 126 THR A C 1
ATOM 919 O O . THR A 1 126 ? 8.352 -17.781 -1.819 1 98.94 126 THR A O 1
ATOM 922 N N . THR A 1 127 ? 7.785 -15.625 -1.745 1 98.94 127 THR A N 1
ATOM 923 C CA . THR A 1 127 ? 8.703 -15.25 -2.818 1 98.94 127 THR A CA 1
ATOM 924 C C . THR A 1 127 ? 10.133 -15.641 -2.465 1 98.94 127 THR A C 1
ATOM 926 O O . THR A 1 127 ? 10.82 -16.281 -3.262 1 98.94 127 THR A O 1
ATOM 929 N N . ASN A 1 128 ? 10.562 -15.312 -1.238 1 98.94 128 ASN A N 1
ATOM 930 C CA . ASN A 1 128 ? 11.93 -15.602 -0.82 1 98.94 128 ASN A CA 1
ATOM 931 C C . ASN A 1 128 ? 12.172 -17.109 -0.721 1 98.94 128 ASN A C 1
ATOM 933 O O . ASN A 1 128 ? 13.258 -17.578 -1.061 1 98.94 128 ASN A O 1
ATOM 937 N N . ALA A 1 129 ? 11.188 -17.844 -0.268 1 98.94 129 ALA A N 1
ATOM 938 C CA . ALA A 1 129 ? 11.336 -19.297 -0.118 1 98.94 129 ALA A CA 1
ATOM 939 C C . ALA A 1 129 ? 11.492 -19.969 -1.476 1 98.94 129 ALA A C 1
ATOM 941 O O . ALA A 1 129 ? 12.25 -20.938 -1.611 1 98.94 129 ALA A O 1
ATOM 942 N N . PHE A 1 130 ? 10.789 -19.5 -2.488 1 98.94 130 PHE A N 1
ATOM 943 C CA . PHE A 1 130 ? 10.766 -20.172 -3.783 1 98.94 130 PHE A CA 1
ATOM 944 C C . PHE A 1 130 ? 11.789 -19.562 -4.73 1 98.94 130 PHE A C 1
ATOM 946 O O . PHE A 1 130 ? 12.039 -20.094 -5.812 1 98.94 130 PHE A O 1
ATOM 953 N N . LEU A 1 131 ? 12.43 -18.453 -4.344 1 98.94 131 LEU A N 1
ATOM 954 C CA . LEU A 1 131 ? 13.32 -17.703 -5.211 1 98.94 131 LEU A CA 1
ATOM 955 C C . LEU A 1 131 ? 14.469 -18.578 -5.707 1 98.94 131 LEU A C 1
ATOM 957 O O . LEU A 1 131 ? 14.797 -18.547 -6.898 1 98.94 131 LEU A O 1
ATOM 961 N N . PRO A 1 132 ? 15.094 -19.406 -4.832 1 98.88 132 PRO A N 1
ATOM 962 C CA . PRO A 1 132 ? 16.188 -20.234 -5.336 1 98.88 132 PRO A CA 1
ATOM 963 C C . PRO A 1 132 ? 15.742 -21.172 -6.465 1 98.88 132 PRO A C 1
ATOM 965 O O . PRO A 1 132 ? 16.531 -21.484 -7.359 1 98.88 132 PRO A O 1
ATOM 968 N N . LEU A 1 133 ? 14.508 -21.656 -6.453 1 98.94 133 LEU A N 1
ATOM 969 C CA . LEU A 1 133 ? 13.977 -22.5 -7.516 1 98.94 133 LEU A CA 1
ATOM 970 C C . LEU A 1 133 ? 13.719 -21.688 -8.781 1 98.94 133 LEU A C 1
ATOM 972 O O . LEU A 1 133 ? 13.984 -22.172 -9.891 1 98.94 133 LEU A O 1
ATOM 976 N N . ILE A 1 134 ? 13.203 -20.5 -8.625 1 98.94 134 ILE A N 1
ATOM 977 C CA . ILE A 1 134 ? 12.898 -19.594 -9.742 1 98.94 134 ILE A CA 1
ATOM 978 C C . ILE A 1 134 ? 14.188 -19.25 -10.477 1 98.94 134 ILE A C 1
ATOM 980 O O . ILE A 1 134 ? 14.211 -19.203 -11.711 1 98.94 134 ILE A O 1
ATOM 984 N N . GLU A 1 135 ? 15.227 -18.984 -9.734 1 98.75 135 GLU A N 1
ATOM 985 C CA . GLU A 1 135 ? 16.516 -18.625 -10.305 1 98.75 135 GLU A CA 1
ATOM 986 C C . GLU A 1 135 ? 17.031 -19.703 -11.25 1 98.75 135 GLU A C 1
ATOM 988 O O . GLU A 1 135 ? 17.75 -19.406 -12.203 1 98.75 135 GLU A O 1
ATOM 993 N N . LYS A 1 136 ? 16.625 -20.891 -11.023 1 98.5 136 LYS A N 1
ATOM 994 C CA . LYS A 1 136 ? 17.094 -22.031 -11.82 1 98.5 136 LYS A CA 1
ATOM 995 C C . LYS A 1 136 ? 16.094 -22.375 -12.914 1 98.5 136 LYS A C 1
ATOM 997 O O . LYS A 1 136 ? 16.359 -23.25 -13.75 1 98.5 136 LYS A O 1
ATOM 1002 N N . GLY A 1 137 ? 14.938 -21.734 -12.938 1 98.44 137 GLY A N 1
ATOM 1003 C CA . GLY A 1 137 ? 13.93 -21.953 -13.961 1 98.44 137 GLY A CA 1
ATOM 1004 C C . GLY A 1 137 ? 14.281 -21.297 -15.289 1 98.44 137 GLY A C 1
ATOM 1005 O O . GLY A 1 137 ? 15.156 -20.438 -15.344 1 98.44 137 GLY A O 1
ATOM 1006 N N . SER A 1 138 ? 13.609 -21.703 -16.328 1 98.19 138 SER A N 1
ATOM 1007 C CA . SER A 1 138 ? 13.852 -21.125 -17.641 1 98.19 138 SER A CA 1
ATOM 1008 C C . SER A 1 138 ? 13.102 -19.812 -17.828 1 98.19 138 SER A C 1
ATOM 1010 O O . SER A 1 138 ? 13.617 -18.875 -18.453 1 98.19 138 SER A O 1
ATOM 1012 N N . GLN A 1 139 ? 11.898 -19.688 -17.25 1 98.69 139 GLN A N 1
ATOM 1013 C CA . GLN A 1 139 ? 11.055 -18.516 -17.5 1 98.69 139 GLN A CA 1
ATOM 1014 C C . GLN A 1 139 ? 11.312 -17.438 -16.453 1 98.69 139 GLN A C 1
ATOM 1016 O O . GLN A 1 139 ? 11.219 -16.234 -16.766 1 98.69 139 GLN A O 1
ATOM 1021 N N . LYS A 1 140 ? 11.523 -17.781 -15.164 1 98.88 140 LYS A N 1
ATOM 1022 C CA . LYS A 1 140 ? 11.906 -16.891 -14.062 1 98.88 140 LYS A CA 1
ATOM 1023 C C . LYS A 1 140 ? 10.852 -15.82 -13.828 1 98.88 140 LYS A C 1
ATOM 1025 O O . LYS A 1 140 ? 11.156 -14.625 -13.883 1 98.88 140 LYS A O 1
ATOM 1030 N N . LYS A 1 141 ? 9.594 -16.297 -13.539 1 98.94 141 LYS A N 1
ATOM 1031 C CA . LYS A 1 141 ? 8.477 -15.383 -13.352 1 98.94 141 LYS A CA 1
ATOM 1032 C C . LYS A 1 141 ? 7.859 -15.547 -11.969 1 98.94 141 LYS A C 1
ATOM 1034 O O . LYS A 1 141 ? 7.68 -16.672 -11.492 1 98.94 141 LYS A O 1
ATOM 1039 N N . ILE A 1 142 ? 7.637 -14.461 -11.281 1 9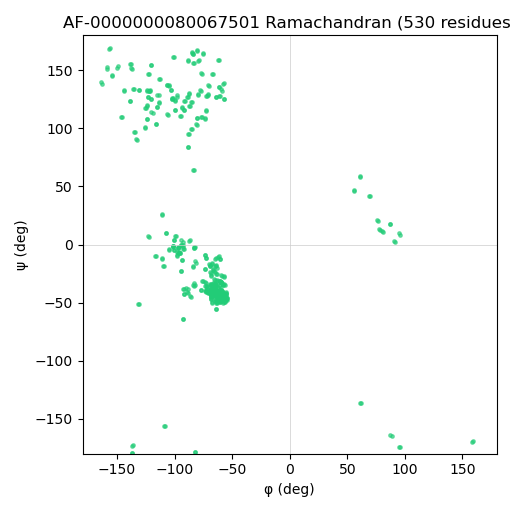9 142 ILE A N 1
ATOM 1040 C CA . ILE A 1 142 ? 6.902 -14.406 -10.023 1 99 142 ILE A CA 1
ATOM 1041 C C . ILE A 1 142 ? 5.684 -13.492 -10.172 1 99 142 ILE A C 1
ATOM 1043 O O . ILE A 1 142 ? 5.812 -12.352 -10.617 1 99 142 ILE A O 1
ATOM 1047 N N . VAL A 1 143 ? 4.52 -14.008 -9.867 1 99 143 VAL A N 1
ATOM 1048 C CA . VAL A 1 143 ? 3.281 -13.25 -10 1 99 143 VAL A CA 1
ATOM 1049 C C . VAL A 1 143 ? 2.557 -13.203 -8.656 1 99 143 VAL A C 1
ATOM 1051 O O . VAL A 1 143 ? 2.396 -14.234 -7.996 1 99 143 VAL A O 1
ATOM 1054 N N . HIS A 1 144 ? 2.217 -12.047 -8.203 1 98.94 144 HIS A N 1
ATOM 1055 C CA . HIS A 1 144 ? 1.307 -11.852 -7.082 1 98.94 144 HIS A CA 1
ATOM 1056 C C . HIS A 1 144 ? -0.084 -11.453 -7.562 1 98.94 144 HIS A C 1
ATOM 1058 O O . HIS A 1 144 ? -0.232 -10.492 -8.32 1 98.94 144 HIS A O 1
ATOM 1064 N N . ILE A 1 145 ? -1.091 -12.18 -7.164 1 98.94 145 ILE A N 1
ATOM 1065 C CA . ILE A 1 145 ? -2.453 -11.797 -7.516 1 98.94 145 ILE A CA 1
ATOM 1066 C C . ILE A 1 145 ? -2.902 -10.633 -6.641 1 98.94 145 ILE A C 1
ATOM 1068 O O . ILE A 1 145 ? -3.061 -10.789 -5.426 1 98.94 145 ILE A O 1
ATOM 1072 N N . SER A 1 146 ? -3.027 -9.508 -7.246 1 98.81 146 SER A N 1
ATOM 1073 C CA . SER A 1 146 ? -3.404 -8.266 -6.582 1 98.81 146 SER A CA 1
ATOM 1074 C C . SER A 1 146 ? -4.816 -7.836 -6.973 1 98.81 146 SER A C 1
ATOM 1076 O O . SER A 1 146 ? -5.688 -8.68 -7.184 1 98.81 146 SER A O 1
ATOM 1078 N N . SER A 1 147 ? -5.141 -6.582 -6.875 1 98.69 147 SER A N 1
ATOM 1079 C CA . SER A 1 147 ? -6.484 -6.07 -7.125 1 98.69 147 SER A CA 1
ATOM 1080 C C . SER A 1 147 ? -6.453 -4.605 -7.547 1 98.69 147 SER A C 1
ATOM 1082 O O . SER A 1 147 ? -5.664 -3.82 -7.016 1 98.69 147 SER A O 1
ATOM 1084 N N . ALA A 1 148 ? -7.355 -4.281 -8.398 1 98.25 148 ALA A N 1
ATOM 1085 C CA . ALA A 1 148 ? -7.539 -2.879 -8.766 1 98.25 148 ALA A CA 1
ATOM 1086 C C . ALA A 1 148 ? -8.086 -2.072 -7.59 1 98.25 148 ALA A C 1
ATOM 1088 O O . ALA A 1 148 ? -8.07 -0.838 -7.613 1 98.25 148 ALA A O 1
ATOM 1089 N N . MET A 1 149 ? -8.617 -2.736 -6.586 1 98.25 149 MET A N 1
ATOM 1090 C CA . MET A 1 149 ? -9.109 -2.057 -5.391 1 98.25 149 MET A CA 1
ATOM 1091 C C . MET A 1 149 ? -7.98 -1.297 -4.695 1 98.25 149 MET A C 1
ATOM 1093 O O . MET A 1 149 ? -8.234 -0.468 -3.818 1 98.25 149 MET A O 1
ATOM 1097 N N . ALA A 1 150 ? -6.73 -1.537 -5.074 1 98.62 150 ALA A N 1
ATOM 1098 C CA . ALA A 1 150 ? -5.57 -0.848 -4.512 1 98.62 150 ALA A CA 1
ATOM 1099 C C . ALA A 1 150 ? -5.074 0.247 -5.453 1 98.62 150 ALA A C 1
ATOM 1101 O O . ALA A 1 150 ? -4.07 0.905 -5.176 1 98.62 150 ALA A O 1
ATOM 1102 N N . ASP A 1 151 ? -5.711 0.377 -6.594 1 98.56 151 ASP A N 1
ATOM 1103 C CA . ASP A 1 151 ? -5.344 1.404 -7.562 1 98.56 151 ASP A CA 1
ATOM 1104 C C . ASP A 1 151 ? -6.07 2.717 -7.273 1 98.56 151 ASP A C 1
ATOM 1106 O O . ASP A 1 151 ? -7.301 2.775 -7.309 1 98.56 151 ASP A O 1
ATOM 1110 N N . MET A 1 152 ? -5.367 3.746 -7.012 1 98.38 152 MET A N 1
ATOM 1111 C CA . MET A 1 152 ? -5.934 5.012 -6.559 1 98.38 152 MET A CA 1
ATOM 1112 C C . MET A 1 152 ? -6.848 5.613 -7.621 1 98.38 152 MET A C 1
ATOM 1114 O O . MET A 1 152 ? -7.902 6.16 -7.301 1 98.38 152 MET A O 1
ATOM 1118 N N . ASP A 1 153 ? -6.414 5.539 -8.891 1 98 153 ASP A N 1
ATOM 1119 C CA . ASP A 1 153 ? -7.242 6.102 -9.953 1 98 153 ASP A CA 1
ATOM 1120 C C . ASP A 1 153 ? -8.562 5.348 -10.078 1 98 153 ASP A C 1
ATOM 1122 O O . ASP A 1 153 ? -9.609 5.953 -10.305 1 98 153 ASP A O 1
ATOM 1126 N N . PHE A 1 154 ? -8.539 4.039 -9.938 1 98.75 154 PHE A N 1
ATOM 1127 C CA . PHE A 1 154 ? -9.758 3.236 -9.977 1 98.75 154 PHE A CA 1
ATOM 1128 C C . PHE A 1 154 ? -10.672 3.582 -8.805 1 98.75 154 PHE A C 1
ATOM 1130 O O . PHE A 1 154 ? -11.883 3.725 -8.977 1 98.75 154 PHE A O 1
ATOM 1137 N N . ILE A 1 155 ? -10.094 3.703 -7.621 1 98.81 155 ILE A N 1
ATOM 1138 C CA . ILE A 1 155 ? -10.859 4.059 -6.43 1 98.81 155 ILE A CA 1
ATOM 1139 C C . ILE A 1 155 ? -11.539 5.41 -6.637 1 98.81 155 ILE A C 1
ATOM 1141 O O . ILE A 1 155 ? -12.742 5.547 -6.398 1 98.81 155 ILE A O 1
ATOM 1145 N N . ASN A 1 156 ? -10.797 6.379 -7.102 1 98.56 156 ASN A N 1
ATOM 1146 C CA . ASN A 1 156 ? -11.336 7.719 -7.309 1 98.56 156 ASN A CA 1
ATOM 1147 C C . ASN A 1 156 ? -12.438 7.727 -8.359 1 98.56 156 ASN A C 1
ATOM 1149 O O . ASN A 1 156 ? -13.445 8.414 -8.203 1 98.56 156 ASN A O 1
ATOM 1153 N N . LYS A 1 157 ? -12.203 6.957 -9.406 1 98.19 157 LYS A N 1
ATOM 1154 C CA . LYS A 1 157 ? -13.156 6.918 -10.508 1 98.19 157 LYS A CA 1
ATOM 1155 C C . LYS A 1 157 ? -14.461 6.246 -10.078 1 98.19 157 LYS A C 1
ATOM 1157 O O . LYS A 1 157 ? -15.547 6.691 -10.461 1 98.19 157 LYS A O 1
ATOM 1162 N N . THR A 1 158 ? -14.398 5.238 -9.289 1 98.62 158 THR A N 1
ATOM 1163 C CA . THR A 1 158 ? -15.57 4.426 -8.969 1 98.62 158 THR A CA 1
ATOM 1164 C C . THR A 1 158 ? -16.219 4.902 -7.676 1 98.62 158 THR A C 1
ATOM 1166 O O . THR A 1 158 ? -17.359 4.559 -7.383 1 98.62 158 THR A O 1
ATOM 1169 N N . GLY A 1 159 ? -15.461 5.562 -6.844 1 98.5 159 GLY A N 1
ATOM 1170 C CA . GLY A 1 159 ? -15.953 5.984 -5.543 1 98.5 159 GLY A CA 1
ATOM 1171 C C . GLY A 1 159 ? -15.977 4.863 -4.523 1 98.5 159 GLY A C 1
ATOM 1172 O O . GLY A 1 159 ? -16.594 4.996 -3.463 1 98.5 159 GLY A O 1
ATOM 1173 N N . VAL A 1 160 ? -15.328 3.75 -4.836 1 98.44 160 VAL A N 1
ATOM 1174 C CA . VAL A 1 160 ? -15.328 2.607 -3.928 1 98.44 160 VAL A CA 1
ATOM 1175 C C . VAL A 1 160 ? -14.445 2.906 -2.719 1 98.44 160 VAL A C 1
ATOM 1177 O O . VAL A 1 160 ? -13.227 3.01 -2.846 1 98.44 160 VAL A O 1
ATOM 1180 N N . SER A 1 161 ? -15.07 2.971 -1.551 1 98.69 161 SER A N 1
ATOM 1181 C CA . SER A 1 161 ? -14.328 3.402 -0.375 1 98.69 161 SER A CA 1
ATOM 1182 C C . SER A 1 161 ? -14.242 2.293 0.667 1 98.69 161 SER A C 1
ATOM 1184 O O . SER A 1 161 ? -13.469 2.385 1.62 1 98.69 161 SER A O 1
ATOM 1186 N N . TYR A 1 162 ? -14.984 1.198 0.496 1 98.38 162 TYR A N 1
ATOM 1187 C CA . TYR A 1 162 ? -14.93 0.072 1.421 1 98.38 162 TYR A CA 1
ATOM 1188 C C . TYR A 1 162 ? -13.742 -0.834 1.111 1 98.38 162 TYR A C 1
ATOM 1190 O O . TYR A 1 162 ? -12.93 -0.527 0.235 1 98.38 162 TYR A O 1
ATOM 1198 N N . GLY A 1 163 ? -13.586 -1.939 1.886 1 98.25 163 GLY A N 1
ATOM 1199 C CA . GLY A 1 163 ? -12.477 -2.854 1.694 1 98.25 163 GLY A CA 1
ATOM 1200 C C . GLY A 1 163 ? -11.133 -2.256 2.088 1 98.25 163 GLY A C 1
ATOM 1201 O O . GLY A 1 163 ? -10.141 -2.422 1.375 1 98.25 163 GLY A O 1
ATOM 1202 N N . VAL A 1 164 ? -11.094 -1.555 3.17 1 98.81 164 VAL A N 1
ATOM 1203 C CA . VAL A 1 164 ? -9.961 -0.721 3.553 1 98.81 164 VAL A CA 1
ATOM 1204 C C . VAL A 1 164 ? -8.734 -1.597 3.789 1 98.81 164 VAL A C 1
ATOM 1206 O O . VAL A 1 164 ? -7.711 -1.44 3.115 1 98.81 164 VAL A O 1
ATOM 1209 N N . ALA A 1 165 ? -8.82 -2.592 4.664 1 98.81 165 ALA A N 1
ATOM 1210 C CA . ALA A 1 165 ? -7.676 -3.428 5.023 1 98.81 165 ALA A CA 1
ATOM 1211 C C . ALA A 1 165 ? -7.203 -4.246 3.826 1 98.81 165 ALA A C 1
ATOM 1213 O O . ALA A 1 165 ? -5.996 -4.375 3.594 1 98.81 165 ALA A O 1
ATOM 1214 N N . TYR A 1 166 ? -8.172 -4.75 3.049 1 98.75 166 TYR A N 1
ATOM 1215 C CA . TYR A 1 166 ? -7.879 -5.523 1.846 1 98.75 166 TYR A CA 1
ATOM 1216 C C . TYR A 1 166 ? -7.09 -4.691 0.841 1 98.75 166 TYR A C 1
ATOM 1218 O O . TYR A 1 166 ? -6.027 -5.113 0.378 1 98.75 166 TYR A O 1
ATOM 1226 N N . SER A 1 167 ? -7.574 -3.508 0.571 1 98.88 167 SER A N 1
ATOM 1227 C CA . SER A 1 167 ? -6.973 -2.635 -0.432 1 98.88 167 SER A CA 1
ATOM 1228 C C . SER A 1 167 ? -5.582 -2.178 -0.008 1 98.88 167 SER A C 1
ATOM 1230 O O . SER A 1 167 ? -4.672 -2.098 -0.834 1 98.88 167 SER A O 1
ATOM 1232 N N . ILE A 1 168 ? -5.449 -1.92 1.242 1 98.88 168 ILE A N 1
ATOM 1233 C CA . ILE A 1 168 ? -4.16 -1.479 1.764 1 98.88 168 ILE A CA 1
ATOM 1234 C C . ILE A 1 168 ? -3.141 -2.609 1.646 1 98.88 168 ILE A C 1
ATOM 1236 O O . ILE A 1 168 ? -1.996 -2.385 1.243 1 98.88 168 ILE A O 1
ATOM 1240 N N . ALA A 1 169 ? -3.553 -3.807 1.968 1 98.88 169 ALA A N 1
ATOM 1241 C CA . ALA A 1 169 ? -2.656 -4.953 1.827 1 98.88 169 ALA A CA 1
ATOM 1242 C C . ALA A 1 169 ? -2.244 -5.148 0.372 1 98.88 169 ALA A C 1
ATOM 1244 O O . ALA A 1 169 ? -1.071 -5.402 0.081 1 98.88 169 ALA A O 1
ATOM 1245 N N . LYS A 1 170 ? -3.188 -5.023 -0.518 1 98.94 170 LYS A N 1
ATOM 1246 C CA . LYS A 1 170 ? -2.893 -5.219 -1.935 1 98.94 170 LYS A CA 1
ATOM 1247 C C . LYS A 1 170 ? -1.996 -4.105 -2.467 1 98.94 170 LYS A C 1
ATOM 1249 O O . LYS A 1 170 ? -1.142 -4.344 -3.324 1 98.94 170 LYS A O 1
ATOM 1254 N N . ALA A 1 171 ? -2.164 -2.887 -1.973 1 98.94 171 ALA A N 1
ATOM 1255 C CA . ALA A 1 171 ? -1.237 -1.814 -2.33 1 98.94 171 ALA A CA 1
ATOM 1256 C C . ALA A 1 171 ? 0.181 -2.139 -1.869 1 98.94 171 ALA A C 1
ATOM 1258 O O . ALA A 1 171 ? 1.147 -1.897 -2.596 1 98.94 171 ALA A O 1
ATOM 1259 N N . GLY A 1 172 ? 0.27 -2.619 -0.643 1 98.88 172 GLY A N 1
ATOM 1260 C CA . GLY A 1 172 ? 1.566 -3.064 -0.156 1 98.88 172 GLY A CA 1
ATOM 1261 C C . GLY A 1 172 ? 2.186 -4.148 -1.016 1 98.88 172 GLY A C 1
ATOM 1262 O O . GLY A 1 172 ? 3.387 -4.117 -1.292 1 98.88 172 GLY A O 1
ATOM 1263 N N . MET A 1 173 ? 1.38 -5.082 -1.447 1 98.88 173 MET A N 1
ATOM 1264 C CA . MET A 1 173 ? 1.822 -6.145 -2.346 1 98.88 173 MET A CA 1
ATOM 1265 C C . MET A 1 173 ? 2.367 -5.566 -3.646 1 98.88 173 MET A C 1
ATOM 1267 O O . MET A 1 173 ? 3.393 -6.023 -4.152 1 98.88 173 MET A O 1
ATOM 1271 N N . ASN A 1 174 ? 1.685 -4.574 -4.199 1 98.94 174 ASN A N 1
ATOM 1272 C CA . ASN A 1 174 ? 2.131 -3.941 -5.434 1 98.94 174 ASN A CA 1
ATOM 1273 C C . ASN A 1 174 ? 3.516 -3.318 -5.277 1 98.94 174 ASN A C 1
ATOM 1275 O O . ASN A 1 174 ? 4.355 -3.426 -6.172 1 98.94 174 ASN A O 1
ATOM 1279 N N . VAL A 1 175 ? 3.738 -2.736 -4.141 1 98.94 175 VAL A N 1
ATOM 1280 C CA . VAL A 1 175 ? 5.035 -2.123 -3.875 1 98.94 175 VAL A CA 1
ATOM 1281 C C . VAL A 1 175 ? 6.102 -3.209 -3.748 1 98.94 175 VAL A C 1
ATOM 1283 O O . VAL A 1 175 ? 7.215 -3.057 -4.258 1 98.94 175 VAL A O 1
ATOM 1286 N N . GLN A 1 176 ? 5.758 -4.289 -3.084 1 98.75 176 GLN A N 1
ATOM 1287 C CA . GLN A 1 176 ? 6.672 -5.426 -3.008 1 98.75 176 GLN A CA 1
ATOM 1288 C C . GLN A 1 176 ? 7.074 -5.902 -4.398 1 98.75 176 GLN A C 1
ATOM 1290 O O . GLN A 1 176 ? 8.25 -6.188 -4.648 1 98.75 176 GLN A O 1
ATOM 1295 N N . VAL A 1 177 ? 6.137 -5.988 -5.215 1 98.94 177 VAL A N 1
ATOM 1296 C CA . VAL A 1 177 ? 6.359 -6.453 -6.582 1 98.94 177 VAL A CA 1
ATOM 1297 C C . VAL A 1 177 ? 7.352 -5.531 -7.285 1 98.94 177 VAL A C 1
ATOM 1299 O O . VAL A 1 177 ? 8.32 -5.996 -7.887 1 98.94 177 VAL A O 1
ATOM 1302 N N . ALA A 1 178 ? 7.141 -4.227 -7.199 1 98.94 178 ALA A N 1
ATOM 1303 C CA . ALA A 1 178 ? 8.039 -3.271 -7.84 1 98.94 178 ALA A CA 1
ATOM 1304 C C . ALA A 1 178 ? 9.445 -3.373 -7.266 1 98.94 178 ALA A C 1
ATOM 1306 O O . ALA A 1 178 ? 10.438 -3.312 -8.008 1 98.94 178 ALA A O 1
ATOM 1307 N N . LYS A 1 179 ? 9.547 -3.559 -5.977 1 98.94 179 LYS A N 1
ATOM 1308 C CA . LYS A 1 179 ? 10.859 -3.604 -5.336 1 98.94 179 LYS A CA 1
ATOM 1309 C C . LYS A 1 179 ? 11.586 -4.91 -5.652 1 98.94 179 LYS A C 1
ATOM 1311 O O . LYS A 1 179 ? 12.789 -4.914 -5.898 1 98.94 179 LYS A O 1
ATOM 1316 N N . TYR A 1 180 ? 10.844 -6.031 -5.656 1 99 180 TYR A N 1
ATOM 1317 C CA . TYR A 1 180 ? 11.453 -7.273 -6.117 1 99 180 TYR A CA 1
ATOM 1318 C C . TYR A 1 180 ? 11.938 -7.145 -7.555 1 99 180 TYR A C 1
ATOM 1320 O O . TYR A 1 180 ? 13.039 -7.582 -7.891 1 99 180 TYR A O 1
ATOM 1328 N N . ALA A 1 181 ? 11.07 -6.621 -8.422 1 98.94 181 ALA A N 1
ATOM 1329 C CA . ALA A 1 181 ? 11.438 -6.457 -9.82 1 98.94 181 ALA A CA 1
ATOM 1330 C C . ALA A 1 181 ? 12.734 -5.664 -9.961 1 98.94 181 ALA A C 1
ATOM 1332 O O . ALA A 1 181 ? 13.625 -6.047 -10.727 1 98.94 181 ALA A O 1
ATOM 1333 N N . ALA A 1 182 ? 12.82 -4.562 -9.211 1 98.81 182 ALA A N 1
ATOM 1334 C CA . ALA A 1 182 ? 14.023 -3.738 -9.227 1 98.81 182 ALA A CA 1
ATOM 1335 C C . ALA A 1 182 ? 15.242 -4.531 -8.766 1 98.81 182 ALA A C 1
ATOM 1337 O O . ALA A 1 182 ? 16.281 -4.535 -9.438 1 98.81 182 ALA A O 1
ATOM 1338 N N . GLU A 1 183 ? 15.133 -5.219 -7.699 1 98.88 183 GLU A N 1
ATOM 1339 C CA . GLU A 1 183 ? 16.25 -5.941 -7.094 1 98.88 183 GLU A CA 1
ATOM 1340 C C . GLU A 1 183 ? 16.688 -7.109 -7.973 1 98.88 183 GLU A C 1
ATOM 1342 O O . GLU A 1 183 ? 17.891 -7.383 -8.086 1 98.88 183 GLU A O 1
ATOM 1347 N N . LEU A 1 184 ? 15.75 -7.77 -8.609 1 98.94 184 LEU A N 1
ATOM 1348 C CA . LEU A 1 184 ? 16.031 -9.062 -9.227 1 98.94 184 LEU A CA 1
ATOM 1349 C C . LEU A 1 184 ? 16.219 -8.914 -10.734 1 98.94 184 LEU A C 1
ATOM 1351 O O . LEU A 1 184 ? 16.547 -9.883 -11.422 1 98.94 184 LEU A O 1
ATOM 1355 N N . ALA A 1 185 ? 16.094 -7.738 -11.234 1 98.62 185 ALA A N 1
ATOM 1356 C CA . ALA A 1 185 ? 16.203 -7.48 -12.664 1 98.62 185 ALA A CA 1
ATOM 1357 C C . ALA A 1 185 ? 17.531 -7.996 -13.211 1 98.62 185 ALA A C 1
ATOM 1359 O O . ALA A 1 185 ? 17.578 -8.656 -14.25 1 98.62 185 ALA A O 1
ATOM 1360 N N . PRO A 1 186 ? 18.625 -7.77 -12.477 1 98.19 186 PRO A N 1
ATOM 1361 C CA . PRO A 1 186 ? 19.906 -8.234 -13 1 98.19 186 PRO A CA 1
ATOM 1362 C C . PRO A 1 186 ? 19.969 -9.758 -13.133 1 98.19 186 PRO A C 1
ATOM 1364 O O . PRO A 1 186 ? 20.828 -10.281 -13.859 1 98.19 186 PRO A O 1
ATOM 1367 N N . ARG A 1 187 ? 19.109 -10.445 -12.461 1 98.44 187 ARG A N 1
ATOM 1368 C CA . ARG A 1 187 ? 19.094 -11.906 -12.492 1 98.44 187 ARG A CA 1
ATOM 1369 C C . ARG A 1 187 ? 18.109 -12.422 -13.547 1 98.44 187 ARG A C 1
ATOM 1371 O O . ARG A 1 187 ? 17.875 -13.625 -13.641 1 98.44 187 ARG A O 1
ATOM 1378 N N . GLY A 1 188 ? 17.422 -11.508 -14.266 1 98.69 188 GLY A N 1
ATOM 1379 C CA . GLY A 1 188 ? 16.5 -11.867 -15.336 1 98.69 188 GLY A CA 1
ATOM 1380 C C . GLY A 1 188 ? 15.133 -12.305 -14.828 1 98.69 188 GLY A C 1
ATOM 1381 O O . GLY A 1 188 ? 14.352 -12.906 -15.562 1 98.69 188 GLY A O 1
ATOM 1382 N N . ILE A 1 189 ? 14.883 -12.078 -13.547 1 98.94 189 ILE A N 1
ATOM 1383 C CA . ILE A 1 189 ? 13.617 -12.492 -12.953 1 98.94 189 ILE A CA 1
ATOM 1384 C C . ILE A 1 189 ? 12.578 -11.383 -13.133 1 98.94 189 ILE A C 1
ATOM 1386 O O . ILE A 1 189 ? 12.867 -10.211 -12.898 1 98.94 189 ILE A O 1
ATOM 1390 N N . LYS A 1 190 ? 11.383 -11.727 -13.633 1 98.94 190 LYS A N 1
ATOM 1391 C CA . LYS A 1 190 ? 10.273 -10.797 -13.812 1 98.94 190 LYS A CA 1
ATOM 1392 C C . LYS A 1 190 ? 9.227 -10.977 -12.719 1 98.94 190 LYS A C 1
ATOM 1394 O O . LYS A 1 190 ? 8.875 -12.102 -12.367 1 98.94 190 LYS A O 1
ATOM 1399 N N . VAL A 1 191 ? 8.789 -9.906 -12.148 1 98.94 191 VAL A N 1
ATOM 1400 C CA . VAL A 1 191 ? 7.816 -9.922 -11.055 1 98.94 191 VAL A CA 1
ATOM 1401 C C . VAL A 1 191 ? 6.609 -9.055 -11.43 1 98.94 191 VAL A C 1
ATOM 1403 O O . VAL A 1 191 ? 6.77 -7.938 -11.922 1 98.94 191 VAL A O 1
ATOM 1406 N N . LEU A 1 192 ? 5.41 -9.578 -11.219 1 98.94 192 LEU A N 1
ATOM 1407 C CA . LEU A 1 192 ? 4.199 -8.906 -11.68 1 98.94 192 LEU A CA 1
ATOM 1408 C C . LEU A 1 192 ? 3.119 -8.938 -10.602 1 98.94 192 LEU A C 1
ATOM 1410 O O . LEU A 1 192 ? 2.906 -9.961 -9.961 1 98.94 192 LEU A O 1
ATOM 1414 N N . ALA A 1 193 ? 2.504 -7.809 -10.375 1 98.94 193 ALA A N 1
ATOM 1415 C CA . ALA A 1 193 ? 1.198 -7.785 -9.727 1 98.94 193 ALA A CA 1
ATOM 1416 C C . ALA A 1 193 ? 0.072 -7.898 -10.75 1 98.94 193 ALA A C 1
ATOM 1418 O O . ALA A 1 193 ? 0.026 -7.137 -11.719 1 98.94 193 ALA A O 1
ATOM 1419 N N . LEU A 1 194 ? -0.825 -8.82 -10.57 1 99 194 LEU A N 1
ATOM 1420 C CA . LEU A 1 194 ? -1.86 -9.102 -11.562 1 99 194 LEU A CA 1
ATOM 1421 C C . LEU A 1 194 ? -3.248 -9.023 -10.93 1 99 194 LEU A C 1
ATOM 1423 O O . LEU A 1 194 ? -3.533 -9.742 -9.969 1 99 194 LEU A O 1
ATOM 1427 N N . SER A 1 195 ? -4.062 -8.125 -11.383 1 98.94 195 SER A N 1
ATOM 1428 C CA . SER A 1 195 ? -5.465 -8.07 -10.984 1 98.94 195 SER A CA 1
ATOM 1429 C C . SER A 1 195 ? -6.32 -8.992 -11.844 1 98.94 195 SER A C 1
ATOM 1431 O O . SER A 1 195 ? -6.402 -8.82 -13.055 1 98.94 195 SER A O 1
ATOM 1433 N N . PRO A 1 196 ? -6.988 -9.875 -11.258 1 98.81 196 PRO A N 1
ATOM 1434 C CA . PRO A 1 196 ? -7.715 -10.883 -12.031 1 98.81 196 PRO A CA 1
ATOM 1435 C C . PRO A 1 196 ? -9.078 -10.383 -12.523 1 98.81 196 PRO A C 1
ATOM 1437 O O . PRO A 1 196 ? -9.773 -11.102 -13.242 1 98.81 196 PRO A O 1
ATOM 1440 N N . GLY A 1 197 ? -9.461 -9.141 -12.141 1 98.62 197 GLY A N 1
ATOM 1441 C CA . GLY A 1 197 ? -10.789 -8.633 -12.445 1 98.62 197 GLY A CA 1
ATOM 1442 C C . GLY A 1 197 ? -11.773 -8.836 -11.312 1 98.62 197 GLY A C 1
ATOM 1443 O O . GLY A 1 197 ? -11.383 -9.133 -10.18 1 98.62 197 GLY A O 1
ATOM 1444 N N . TRP A 1 198 ? -13.039 -8.508 -11.57 1 98.69 198 TRP A N 1
ATOM 1445 C CA . TRP A 1 198 ? -14.133 -8.758 -10.641 1 98.69 198 TRP A CA 1
ATOM 1446 C C . TRP A 1 198 ? -14.719 -10.148 -10.852 1 98.69 198 TRP A C 1
ATOM 1448 O O . TRP A 1 198 ? -15.625 -10.328 -11.664 1 98.69 198 TRP A O 1
ATOM 1458 N N . VAL A 1 199 ? -14.211 -11.102 -10.047 1 98.75 199 VAL A N 1
ATOM 1459 C CA . VAL A 1 199 ? -14.414 -12.516 -10.344 1 98.75 199 VAL A CA 1
ATOM 1460 C C . VAL A 1 199 ? -15.461 -13.102 -9.406 1 98.75 199 VAL A C 1
ATOM 1462 O O . VAL A 1 199 ? -15.445 -12.844 -8.203 1 98.75 199 VAL A O 1
ATOM 1465 N N . ASP A 1 200 ? -16.359 -13.891 -9.891 1 98.38 200 ASP A N 1
ATOM 1466 C CA . ASP A 1 200 ? -17.359 -14.586 -9.086 1 98.38 200 ASP A CA 1
ATOM 1467 C C . ASP A 1 200 ? -16.797 -15.906 -8.539 1 98.38 200 ASP A C 1
ATOM 1469 O O . ASP A 1 200 ? -16.797 -16.922 -9.242 1 98.38 200 ASP A O 1
ATOM 1473 N N . THR A 1 201 ? -16.391 -15.844 -7.301 1 96.62 201 THR A N 1
ATOM 1474 C CA . THR A 1 201 ? -15.836 -17.047 -6.684 1 96.62 201 THR A CA 1
ATOM 1475 C C . THR A 1 201 ? -16.812 -17.625 -5.656 1 96.62 201 THR A C 1
ATOM 1477 O O . THR A 1 201 ? -16.438 -18.469 -4.848 1 96.62 201 THR A O 1
ATOM 1480 N N . TRP A 1 202 ? -18.062 -17.094 -5.617 1 94.06 202 TRP A N 1
ATOM 1481 C CA . TRP A 1 202 ? -19.047 -17.562 -4.652 1 94.06 202 TRP A CA 1
ATOM 1482 C C . TRP A 1 202 ? -19.531 -18.969 -4.996 1 94.06 202 TRP A C 1
ATOM 1484 O O . TRP A 1 202 ? -19.859 -19.25 -6.148 1 94.06 202 TRP A O 1
ATOM 1494 N N . GLU A 1 203 ? -19.469 -19.766 -3.953 1 89.44 203 GLU A N 1
ATOM 1495 C CA . GLU A 1 203 ? -19.984 -21.125 -4.133 1 89.44 203 GLU A CA 1
ATOM 1496 C C . GLU A 1 203 ? -21.406 -21.25 -3.621 1 89.44 203 GLU A C 1
ATOM 1498 O O . GLU A 1 203 ? -21.703 -20.859 -2.49 1 89.44 203 GLU A O 1
ATOM 1503 N N . GLY A 1 204 ? -22.266 -21.75 -4.406 1 91.5 204 GLY A N 1
ATOM 1504 C CA . GLY A 1 204 ? -23.641 -21.953 -4.008 1 91.5 204 GLY A CA 1
ATOM 1505 C C . GLY A 1 204 ? -24.516 -20.734 -4.234 1 91.5 204 GLY A C 1
ATOM 1506 O O . GLY A 1 204 ? -24.156 -19.828 -4.992 1 91.5 204 GLY A O 1
ATOM 1507 N N . GLU A 1 205 ? -25.703 -20.719 -3.59 1 95.12 205 GLU A N 1
ATOM 1508 C CA . GLU A 1 205 ? -26.656 -19.625 -3.732 1 95.12 205 GLU A CA 1
ATOM 1509 C C . GLU A 1 205 ? -26.234 -18.422 -2.9 1 95.12 205 GLU A C 1
ATOM 1511 O O . GLU A 1 205 ? -25.875 -18.562 -1.731 1 95.12 205 GLU A O 1
ATOM 1516 N N . LYS A 1 206 ? -26.281 -17.297 -3.543 1 96 206 LYS A N 1
ATOM 1517 C CA . LYS A 1 206 ? -25.938 -16.062 -2.838 1 96 206 LYS A CA 1
ATOM 1518 C C . LYS A 1 206 ? -27.109 -15.57 -1.979 1 96 206 LYS A C 1
ATOM 1520 O O . LYS A 1 206 ? -28.234 -15.5 -2.447 1 96 206 LYS A O 1
ATOM 1525 N N . PRO A 1 207 ? -26.828 -15.312 -0.772 1 95.88 207 PRO A N 1
ATOM 1526 C CA . PRO A 1 207 ? -27.859 -14.672 0.04 1 95.88 207 PRO A CA 1
ATOM 1527 C C . PRO A 1 207 ? -28.266 -13.297 -0.489 1 95.88 207 PRO A C 1
ATOM 1529 O O . PRO A 1 207 ? -27.5 -12.664 -1.213 1 95.88 207 PRO A O 1
ATOM 1532 N N . THR A 1 208 ? -29.453 -12.883 -0.088 1 96.31 208 THR A N 1
ATOM 1533 C CA . THR A 1 208 ? -30.016 -11.625 -0.556 1 96.31 208 THR A CA 1
ATOM 1534 C C . THR A 1 208 ? -29.078 -10.461 -0.272 1 96.31 208 THR A C 1
ATOM 1536 O O . THR A 1 208 ? -28.891 -9.578 -1.114 1 96.31 208 THR A O 1
ATOM 1539 N N . GLN A 1 209 ? -28.5 -10.484 0.855 1 94.19 209 GLN A N 1
ATOM 1540 C CA . GLN A 1 209 ? -27.594 -9.406 1.239 1 94.19 209 GLN A CA 1
ATOM 1541 C C . GLN A 1 209 ? -26.391 -9.336 0.302 1 94.19 209 GLN A C 1
ATOM 1543 O O . GLN A 1 209 ? -25.906 -8.25 -0.027 1 94.19 209 GLN A O 1
ATOM 1548 N N . VAL A 1 210 ? -25.922 -10.461 -0.106 1 94.62 210 VAL A N 1
ATOM 1549 C CA . VAL A 1 210 ? -24.781 -10.531 -1.027 1 94.62 210 VAL A CA 1
ATOM 1550 C C . VAL A 1 210 ? -25.203 -10.008 -2.4 1 94.62 210 VAL A C 1
ATOM 1552 O O . VAL A 1 210 ? -24.484 -9.242 -3.031 1 94.62 210 VAL A O 1
ATOM 1555 N N . ILE A 1 211 ? -26.375 -10.383 -2.822 1 96.88 211 ILE A N 1
ATOM 1556 C CA . ILE A 1 211 ? -26.891 -9.93 -4.109 1 96.88 211 ILE A CA 1
ATOM 1557 C C . ILE A 1 211 ? -26.984 -8.406 -4.121 1 96.88 211 ILE A C 1
ATOM 1559 O O . ILE A 1 211 ? -26.578 -7.762 -5.09 1 96.88 211 ILE A O 1
ATOM 1563 N N . GLN A 1 212 ? -27.5 -7.875 -3.053 1 96.62 212 GLN A N 1
ATOM 1564 C CA . GLN A 1 212 ? -27.656 -6.43 -2.955 1 96.62 212 GLN A CA 1
ATOM 1565 C C . GLN A 1 212 ? -26.297 -5.73 -2.971 1 96.62 212 GLN A C 1
ATOM 1567 O O . GLN A 1 212 ? -26.141 -4.699 -3.627 1 96.62 212 GLN A O 1
ATOM 1572 N N . ALA A 1 213 ? -25.391 -6.293 -2.277 1 95.69 213 ALA A N 1
ATOM 1573 C CA . ALA A 1 213 ? -24.031 -5.734 -2.256 1 95.69 213 ALA A CA 1
ATOM 1574 C C . ALA A 1 213 ? -23.406 -5.762 -3.646 1 95.69 213 ALA A C 1
ATOM 1576 O O . ALA A 1 213 ? -22.75 -4.805 -4.062 1 95.69 213 ALA A O 1
ATOM 1577 N N . LEU A 1 214 ? -23.609 -6.824 -4.348 1 97.44 214 LEU A N 1
ATOM 1578 C CA . LEU A 1 214 ? -23.047 -6.969 -5.688 1 97.44 214 LEU A CA 1
ATOM 1579 C C . LEU A 1 214 ? -23.688 -5.969 -6.648 1 97.44 214 LEU A C 1
ATOM 1581 O O . LEU A 1 214 ? -23.016 -5.465 -7.559 1 97.44 214 LEU A O 1
ATOM 1585 N N . GLN A 1 215 ? -24.906 -5.688 -6.434 1 98 215 GLN A N 1
ATOM 1586 C CA . GLN A 1 215 ? -25.578 -4.703 -7.273 1 98 215 GLN A CA 1
ATOM 1587 C C . GLN A 1 215 ? -25.031 -3.305 -7.039 1 98 215 GLN A C 1
ATOM 1589 O O . GLN A 1 215 ? -24.844 -2.539 -7.988 1 98 215 GLN A O 1
ATOM 1594 N N . LEU A 1 216 ? -24.797 -3.014 -5.824 1 97.12 216 LEU A N 1
ATOM 1595 C CA . LEU A 1 216 ? -24.188 -1.728 -5.504 1 97.12 216 LEU A CA 1
ATOM 1596 C C . LEU A 1 216 ? -22.797 -1.613 -6.121 1 97.12 216 LEU A C 1
ATOM 1598 O O . LEU A 1 216 ? -22.438 -0.572 -6.68 1 97.12 216 LEU A O 1
ATOM 1602 N N . MET A 1 217 ? -22.062 -2.67 -6.035 1 98.12 217 MET A N 1
ATOM 1603 C CA . MET A 1 217 ? -20.734 -2.691 -6.621 1 98.12 217 MET A CA 1
ATOM 1604 C C . MET A 1 217 ? -20.797 -2.531 -8.133 1 98.12 217 MET A C 1
ATOM 1606 O O . MET A 1 217 ? -19.984 -1.811 -8.727 1 98.12 217 MET A O 1
ATOM 1610 N N . LEU A 1 218 ? -21.719 -3.213 -8.727 1 98.69 218 LEU A N 1
ATOM 1611 C CA . LEU A 1 218 ? -21.875 -3.111 -10.172 1 98.69 218 LEU A CA 1
ATOM 1612 C C . LEU A 1 218 ? -22.094 -1.663 -10.602 1 98.69 218 LEU A C 1
ATOM 1614 O O . LEU A 1 218 ? -21.453 -1.182 -11.539 1 98.69 218 LEU A O 1
ATOM 1618 N N . LYS A 1 219 ? -22.969 -1.006 -9.867 1 98.56 219 LYS A N 1
ATOM 1619 C CA . LYS A 1 219 ? -23.266 0.386 -10.195 1 98.56 219 LYS A CA 1
ATOM 1620 C C . LYS A 1 219 ? -22.016 1.257 -10.055 1 98.56 219 LYS A C 1
ATOM 1622 O O . LYS A 1 219 ? -21.75 2.107 -10.906 1 98.56 219 LYS A O 1
ATOM 1627 N N . GLN A 1 220 ? -21.25 1.075 -9.039 1 98.44 220 GLN A N 1
ATOM 1628 C CA . GLN A 1 220 ? -20.016 1.817 -8.836 1 98.44 220 GLN A CA 1
ATOM 1629 C C . GLN A 1 220 ? -19 1.508 -9.938 1 98.44 220 GLN A C 1
ATOM 1631 O O . GLN A 1 220 ? -18.391 2.42 -10.508 1 98.44 220 GLN A O 1
ATOM 1636 N N . PHE A 1 221 ? -18.844 0.197 -10.219 1 98.75 221 PHE A N 1
ATOM 1637 C CA . PHE A 1 221 ? -17.828 -0.232 -11.18 1 98.75 221 PHE A CA 1
ATOM 1638 C C . PHE A 1 221 ? -18.219 0.212 -12.594 1 98.75 221 PHE A C 1
ATOM 1640 O O . PHE A 1 221 ? -17.344 0.423 -13.438 1 98.75 221 PHE A O 1
ATOM 1647 N N . GLN A 1 222 ? -19.5 0.426 -12.82 1 98.69 222 GLN A N 1
ATOM 1648 C CA . GLN A 1 222 ? -19.969 0.909 -14.117 1 98.69 222 GLN A CA 1
ATOM 1649 C C . GLN A 1 222 ? -19.547 2.357 -14.352 1 98.69 222 GLN A C 1
ATOM 1651 O O . GLN A 1 222 ? -19.594 2.85 -15.477 1 98.69 222 GLN A O 1
ATOM 1656 N N . LEU A 1 223 ? -19.156 3.068 -13.266 1 98.25 223 LEU A N 1
ATOM 1657 C CA . LEU A 1 223 ? -18.578 4.398 -13.438 1 98.25 223 LEU A CA 1
ATOM 1658 C C . LEU A 1 223 ? -17.234 4.32 -14.156 1 98.25 223 LEU A C 1
ATOM 1660 O O . LEU A 1 223 ? -16.844 5.254 -14.867 1 98.25 223 LEU A O 1
ATOM 1664 N N . ALA A 1 224 ? -16.516 3.246 -14 1 97.88 224 ALA A N 1
ATOM 1665 C CA . ALA A 1 224 ? -15.25 3.02 -14.695 1 97.88 224 ALA A CA 1
ATOM 1666 C C . ALA A 1 224 ? -15.477 2.316 -16.031 1 97.88 224 ALA A C 1
ATOM 1668 O O . ALA A 1 224 ? -14.766 2.576 -17 1 97.88 224 ALA A O 1
ATOM 1669 N N . GLU A 1 225 ? -16.438 1.391 -16.031 1 97.88 225 GLU A N 1
ATOM 1670 C CA . GLU A 1 225 ? -16.797 0.625 -17.234 1 97.88 225 GLU A CA 1
ATOM 1671 C C . GLU A 1 225 ? -18.312 0.581 -17.422 1 97.88 225 GLU A C 1
ATOM 1673 O O . GLU A 1 225 ? -18.969 -0.37 -16.984 1 97.88 225 GLU A O 1
ATOM 1678 N N . PRO A 1 226 ? -18.844 1.501 -18.125 1 97.94 226 PRO A N 1
ATOM 1679 C CA . PRO A 1 226 ? -20.297 1.684 -18.219 1 97.94 226 PRO A CA 1
ATOM 1680 C C . PRO A 1 226 ? -21.016 0.451 -18.75 1 97.94 226 PRO A C 1
ATOM 1682 O O . PRO A 1 226 ? -22.172 0.21 -18.422 1 97.94 226 PRO A O 1
ATOM 1685 N N . GLU A 1 227 ? -20.312 -0.374 -19.562 1 97.75 227 GLU A N 1
ATOM 1686 C CA . GLU A 1 227 ? -20.969 -1.507 -20.219 1 97.75 227 GLU A CA 1
ATOM 1687 C C . GLU A 1 227 ? -20.828 -2.777 -19.375 1 97.75 227 GLU A C 1
ATOM 1689 O O . GLU A 1 227 ? -21.234 -3.859 -19.812 1 97.75 227 GLU A O 1
ATOM 1694 N N . LEU A 1 228 ? -20.203 -2.652 -18.219 1 98.38 228 LEU A N 1
ATOM 1695 C CA . LEU A 1 228 ? -20 -3.807 -17.344 1 98.38 228 LEU A CA 1
ATOM 1696 C C . LEU A 1 228 ? -21.328 -4.441 -16.953 1 98.38 228 LEU A C 1
ATOM 1698 O O . LEU A 1 228 ? -22.266 -3.744 -16.562 1 98.38 228 LEU A O 1
ATOM 1702 N N . LYS A 1 229 ? -21.422 -5.715 -17.062 1 97.88 229 LYS A N 1
ATOM 1703 C CA . LYS A 1 229 ? -22.703 -6.379 -16.797 1 97.88 229 LYS A CA 1
ATOM 1704 C C . LYS A 1 229 ? -22.656 -7.18 -15.5 1 97.88 229 LYS A C 1
ATOM 1706 O O . LYS A 1 229 ? -23.703 -7.578 -14.969 1 97.88 229 LYS A O 1
ATOM 1711 N N . GLY A 1 230 ? -21.5 -7.48 -15.023 1 98.12 230 GLY A N 1
ATOM 1712 C CA . GLY A 1 230 ? -21.344 -8.266 -13.812 1 98.12 230 GLY A CA 1
ATOM 1713 C C . GLY A 1 230 ? -19.984 -8.922 -13.68 1 98.12 230 GLY A C 1
ATOM 1714 O O . GLY A 1 230 ? -19.047 -8.555 -14.398 1 98.12 230 GLY A O 1
ATOM 1715 N N . GLN A 1 231 ? -19.906 -9.805 -12.719 1 98.44 231 GLN A N 1
ATOM 1716 C CA . GLN A 1 231 ? -18.656 -10.523 -12.445 1 98.44 231 GLN A CA 1
ATOM 1717 C C . GLN A 1 231 ? -18.312 -11.469 -13.594 1 98.44 231 GLN A C 1
ATOM 1719 O O . GLN A 1 231 ? -19.203 -12.016 -14.25 1 98.44 231 GLN A O 1
ATOM 1724 N N . ILE A 1 232 ? -17.016 -11.648 -13.852 1 98.31 232 ILE A N 1
ATOM 1725 C CA . ILE A 1 232 ? -16.578 -12.695 -14.758 1 98.31 232 ILE A CA 1
ATOM 1726 C C . ILE A 1 232 ? -16.375 -14 -13.984 1 98.31 232 ILE A C 1
ATOM 1728 O O . ILE A 1 232 ? -16.203 -13.984 -12.766 1 98.31 232 ILE A O 1
ATOM 1732 N N . GLN A 1 233 ? -16.406 -15.062 -14.609 1 98.19 233 GLN A N 1
ATOM 1733 C CA . GLN A 1 233 ? -16.203 -16.359 -13.977 1 98.19 233 GLN A CA 1
ATOM 1734 C C . GLN A 1 233 ? -14.711 -16.672 -13.836 1 98.19 233 GLN A C 1
ATOM 1736 O O . GLN A 1 233 ? -13.891 -16.172 -14.602 1 98.19 233 GLN A O 1
ATOM 1741 N N . PRO A 1 234 ? -14.375 -17.531 -12.898 1 98.56 234 PRO A N 1
ATOM 1742 C CA . PRO A 1 234 ? -12.961 -17.859 -12.688 1 98.56 234 PRO A CA 1
ATOM 1743 C C . PRO A 1 234 ? -12.289 -18.406 -13.945 1 98.56 234 PRO A C 1
ATOM 1745 O O . PRO A 1 234 ? -11.133 -18.094 -14.219 1 98.56 234 PRO A O 1
ATOM 1748 N N . GLU A 1 235 ? -13.023 -19.125 -14.727 1 98.69 235 GLU A N 1
ATOM 1749 C CA . GLU A 1 235 ? -12.461 -19.734 -15.93 1 98.69 235 GLU A CA 1
ATOM 1750 C C . GLU A 1 235 ? -11.961 -18.672 -16.906 1 98.69 235 GLU A C 1
ATOM 1752 O O . GLU A 1 235 ? -10.844 -18.766 -17.406 1 98.69 235 GLU A O 1
ATOM 1757 N N . GLU A 1 236 ? -12.805 -17.703 -17.109 1 98.75 236 GLU A N 1
ATOM 1758 C CA . GLU A 1 236 ? -12.422 -16.625 -18.016 1 98.75 236 GLU A CA 1
ATOM 1759 C C . GLU A 1 236 ? -11.297 -15.781 -17.422 1 98.75 236 GLU A C 1
ATOM 1761 O O . GLU A 1 236 ? -10.328 -15.453 -18.109 1 98.75 236 GLU A O 1
ATOM 1766 N N . SER A 1 237 ? -11.391 -15.43 -16.188 1 98.88 237 SER A N 1
ATOM 1767 C CA . SER A 1 237 ? -10.383 -14.617 -15.5 1 98.88 237 SER A CA 1
ATOM 1768 C C . SER A 1 237 ? -9.008 -15.266 -15.578 1 98.88 237 SER A C 1
ATOM 1770 O O . SER A 1 237 ? -8.031 -14.625 -15.977 1 98.88 237 SER A O 1
ATOM 1772 N N . VAL A 1 238 ? -8.945 -16.531 -15.266 1 98.94 238 VAL A N 1
ATOM 1773 C CA . VAL A 1 238 ? -7.664 -17.219 -15.172 1 98.94 238 VAL A CA 1
ATOM 1774 C C . VAL A 1 238 ? -7.098 -17.438 -16.578 1 98.94 238 VAL A C 1
ATOM 1776 O O . VAL A 1 238 ? -5.887 -17.328 -16.781 1 98.94 238 VAL A O 1
ATOM 1779 N N . ARG A 1 239 ? -7.973 -17.766 -17.547 1 98.88 239 ARG A N 1
ATOM 1780 C CA . ARG A 1 239 ? -7.5 -17.891 -18.922 1 98.88 239 ARG A CA 1
ATOM 1781 C C . ARG A 1 239 ? -6.797 -16.609 -19.375 1 98.88 239 ARG A C 1
ATOM 1783 O O . ARG A 1 239 ? -5.695 -16.656 -19.922 1 98.88 239 ARG A O 1
ATOM 1790 N N . LYS A 1 240 ? -7.418 -15.477 -19.109 1 98.94 240 LYS A N 1
ATOM 1791 C CA . LYS A 1 240 ? -6.828 -14.195 -19.469 1 98.94 240 LYS A CA 1
ATOM 1792 C C . LYS A 1 240 ? -5.566 -13.922 -18.656 1 98.94 240 LYS A C 1
ATOM 1794 O O . LYS A 1 240 ? -4.566 -13.445 -19.203 1 98.94 240 LYS A O 1
ATOM 1799 N N . SER A 1 241 ? -5.594 -14.227 -17.391 1 98.94 241 SER A N 1
ATOM 1800 C CA . SER A 1 241 ? -4.445 -14.023 -16.516 1 98.94 241 SER A CA 1
ATOM 1801 C C . SER A 1 241 ? -3.24 -14.828 -16.984 1 98.94 241 SER A C 1
ATOM 1803 O O . SER A 1 241 ? -2.111 -14.328 -16.969 1 98.94 241 SER A O 1
ATOM 1805 N N . LEU A 1 242 ? -3.48 -16.062 -17.422 1 98.94 242 LEU A N 1
ATOM 1806 C CA . LEU A 1 242 ? -2.391 -16.906 -17.891 1 98.94 242 LEU A CA 1
ATOM 1807 C C . LEU A 1 242 ? -1.787 -16.328 -19.172 1 98.94 242 LEU A C 1
ATOM 1809 O O . LEU A 1 242 ? -0.582 -16.453 -19.406 1 98.94 242 LEU A O 1
ATOM 1813 N N . GLN A 1 243 ? -2.605 -15.727 -20.031 1 98.94 243 GLN A N 1
ATOM 1814 C CA . GLN A 1 243 ? -2.074 -15.062 -21.219 1 98.94 243 GLN A CA 1
ATOM 1815 C C . GLN A 1 243 ? -1.154 -13.906 -20.844 1 98.94 243 GLN A C 1
ATOM 1817 O O . GLN A 1 243 ? -0.097 -13.727 -21.438 1 98.94 243 GLN A O 1
ATOM 1822 N N . VAL A 1 244 ? -1.552 -13.141 -19.828 1 98.94 244 VAL A N 1
ATOM 1823 C CA . VAL A 1 244 ? -0.733 -12.031 -19.359 1 98.94 244 VAL A CA 1
ATOM 1824 C C . VAL A 1 244 ? 0.575 -12.562 -18.781 1 98.94 244 VAL A C 1
ATOM 1826 O O . VAL A 1 244 ? 1.647 -12.016 -19.047 1 98.94 244 VAL A O 1
ATOM 1829 N N . ILE A 1 245 ? 0.506 -13.641 -18.016 1 98.94 245 ILE A N 1
ATOM 1830 C CA . ILE A 1 245 ? 1.685 -14.242 -17.406 1 98.94 245 ILE A CA 1
ATOM 1831 C C . ILE A 1 245 ? 2.623 -14.766 -18.484 1 98.94 245 ILE A C 1
ATOM 1833 O O . ILE A 1 245 ? 3.84 -14.586 -18.406 1 98.94 245 ILE A O 1
ATOM 1837 N N . ASP A 1 246 ? 2.062 -15.383 -19.516 1 98.75 246 ASP A N 1
ATOM 1838 C CA . ASP A 1 246 ? 2.855 -15.922 -20.625 1 98.75 246 ASP A CA 1
ATOM 1839 C C . ASP A 1 246 ? 3.645 -14.812 -21.312 1 98.75 246 ASP A C 1
ATOM 1841 O O . ASP A 1 246 ? 4.793 -15.023 -21.719 1 98.75 246 ASP A O 1
ATOM 1845 N N . ARG A 1 247 ? 3.104 -13.609 -21.344 1 98.62 247 ARG A N 1
ATOM 1846 C CA . ARG A 1 247 ? 3.703 -12.508 -22.094 1 98.62 247 ARG A CA 1
ATOM 1847 C C . ARG A 1 247 ? 4.562 -11.641 -21.172 1 98.62 247 ARG A C 1
ATOM 1849 O O . ARG A 1 247 ? 5.172 -10.664 -21.641 1 98.62 247 ARG A O 1
ATOM 1856 N N . LEU A 1 248 ? 4.586 -11.969 -19.906 1 98.88 248 LEU A N 1
ATOM 1857 C CA . LEU A 1 248 ? 5.363 -11.18 -18.969 1 98.88 248 LEU A CA 1
ATOM 1858 C C . LEU A 1 248 ? 6.828 -11.109 -19.391 1 98.88 248 LEU A C 1
ATOM 1860 O O . LEU A 1 248 ? 7.457 -12.141 -19.625 1 98.88 248 LEU A O 1
ATOM 1864 N N . ASP A 1 249 ? 7.34 -9.875 -19.531 1 98.62 249 ASP A N 1
ATOM 1865 C CA . ASP A 1 249 ? 8.727 -9.641 -19.906 1 98.62 249 ASP A CA 1
ATOM 1866 C C . ASP A 1 249 ? 9.359 -8.539 -19.062 1 98.62 249 ASP A C 1
ATOM 1868 O O . ASP A 1 249 ? 8.773 -8.109 -18.062 1 98.62 249 ASP A O 1
ATOM 1872 N N . ALA A 1 250 ? 10.578 -8.133 -19.422 1 98.38 250 ALA A N 1
ATOM 1873 C CA . ALA A 1 250 ? 11.328 -7.164 -18.625 1 98.38 250 ALA A CA 1
ATOM 1874 C C . ALA A 1 250 ? 10.617 -5.816 -18.578 1 98.38 250 ALA A C 1
ATOM 1876 O O . ALA A 1 250 ? 10.664 -5.109 -17.578 1 98.38 250 ALA A O 1
ATOM 1877 N N . GLU A 1 251 ? 9.875 -5.449 -19.625 1 98.12 251 GLU A N 1
ATOM 1878 C CA . GLU A 1 251 ? 9.195 -4.156 -19.719 1 98.12 251 GLU A CA 1
ATOM 1879 C C . GLU A 1 251 ? 7.98 -4.102 -18.797 1 98.12 251 GLU A C 1
ATOM 1881 O O . GLU A 1 251 ? 7.648 -3.041 -18.266 1 98.12 251 GLU A O 1
ATOM 1886 N N . SER A 1 252 ? 7.305 -5.215 -18.578 1 98.69 252 SER A N 1
ATOM 1887 C CA . SER A 1 252 ? 6.094 -5.242 -17.766 1 98.69 252 SER A CA 1
ATOM 1888 C C . SER A 1 252 ? 6.402 -5.66 -16.344 1 98.69 252 SER A C 1
ATOM 1890 O O . SER A 1 252 ? 5.527 -5.613 -15.469 1 98.69 252 SER A O 1
ATOM 1892 N N . SER A 1 253 ? 7.684 -6.09 -16.078 1 98.88 253 SER A N 1
ATOM 1893 C CA . SER A 1 253 ? 8.086 -6.445 -14.719 1 98.88 253 SER A CA 1
ATOM 1894 C C . SER A 1 253 ? 7.969 -5.254 -13.773 1 98.88 253 SER A C 1
ATOM 1896 O O . SER A 1 253 ? 8.32 -4.129 -14.141 1 98.88 253 SER A O 1
ATOM 1898 N N . GLY A 1 254 ? 7.422 -5.449 -12.586 1 98.94 254 GLY A N 1
ATOM 1899 C CA . GLY A 1 254 ? 7.316 -4.426 -11.562 1 98.94 254 GLY A CA 1
ATOM 1900 C C . GLY A 1 254 ? 6.023 -3.633 -11.633 1 98.94 254 GLY A C 1
ATOM 1901 O O . GLY A 1 254 ? 5.801 -2.721 -10.836 1 98.94 254 GLY A O 1
ATOM 1902 N N . LEU A 1 255 ? 5.094 -4.004 -12.586 1 98.88 255 LEU A N 1
ATOM 1903 C CA . LEU A 1 255 ? 3.859 -3.252 -12.789 1 98.88 255 LEU A CA 1
ATOM 1904 C C . LEU A 1 255 ? 2.68 -3.959 -12.125 1 98.88 255 LEU A C 1
ATOM 1906 O O . LEU A 1 255 ? 2.799 -5.109 -11.703 1 98.88 255 LEU A O 1
ATOM 1910 N N . LEU A 1 256 ? 1.636 -3.248 -11.906 1 98.94 256 LEU A N 1
ATOM 1911 C CA . LEU A 1 256 ? 0.296 -3.797 -11.734 1 98.94 256 LEU A CA 1
ATOM 1912 C C . LEU A 1 256 ? -0.463 -3.814 -13.055 1 98.94 256 LEU A C 1
ATOM 1914 O O . LEU A 1 256 ? -0.683 -2.766 -13.664 1 98.94 256 LEU A O 1
ATOM 1918 N N . LEU A 1 257 ? -0.82 -5.012 -13.492 1 98.94 257 LEU A N 1
ATOM 1919 C CA . LEU A 1 257 ? -1.599 -5.137 -14.719 1 98.94 257 LEU A CA 1
ATOM 1920 C C . LEU A 1 257 ? -2.926 -5.836 -14.453 1 98.94 257 LEU A C 1
ATOM 1922 O O . LEU A 1 257 ? -3.033 -6.637 -13.523 1 98.94 257 LEU A O 1
ATOM 1926 N N . SER A 1 258 ? -3.92 -5.555 -15.305 1 98.88 258 SER A N 1
ATOM 1927 C CA . SER A 1 258 ? -5.199 -6.254 -15.289 1 98.88 258 SER A CA 1
ATOM 1928 C C . SER A 1 258 ? -5.105 -7.598 -16.016 1 98.88 258 SER A C 1
ATOM 1930 O O . SER A 1 258 ? -4.145 -7.848 -16.75 1 98.88 258 SER A O 1
ATOM 1932 N N . HIS A 1 259 ? -6.121 -8.438 -15.828 1 98.88 259 HIS A N 1
ATOM 1933 C CA . HIS A 1 259 ? -6.215 -9.711 -16.531 1 98.88 259 HIS A CA 1
ATOM 1934 C C . HIS A 1 259 ? -6.305 -9.5 -18.047 1 98.88 259 HIS A C 1
ATOM 1936 O O . HIS A 1 259 ? -6.148 -10.445 -18.828 1 98.88 259 HIS A O 1
ATOM 1942 N N . ASN A 1 260 ? -6.496 -8.25 -18.453 1 98.5 260 ASN A N 1
ATOM 1943 C CA . ASN A 1 260 ? -6.508 -7.902 -19.875 1 98.5 260 ASN A CA 1
ATOM 1944 C C . ASN A 1 260 ? -5.121 -7.484 -20.359 1 98.5 260 ASN A C 1
ATOM 1946 O O . ASN A 1 260 ? -4.945 -7.156 -21.531 1 98.5 260 ASN A O 1
ATOM 1950 N N . GLY A 1 261 ? -4.137 -7.402 -19.484 1 98.62 261 GLY A N 1
ATOM 1951 C CA . GLY A 1 261 ? -2.754 -7.125 -19.828 1 98.62 261 GLY A CA 1
ATOM 1952 C C . GLY A 1 261 ? -2.441 -5.641 -19.891 1 98.62 261 GLY A C 1
ATOM 1953 O O . GLY A 1 261 ? -1.457 -5.234 -20.516 1 98.62 261 GLY A O 1
ATOM 1954 N N . ASP A 1 262 ? -3.334 -4.832 -19.281 1 98.31 262 ASP A N 1
ATOM 1955 C CA . ASP A 1 262 ? -3.131 -3.389 -19.344 1 98.31 262 ASP A CA 1
ATOM 1956 C C . ASP A 1 262 ? -3.4 -2.74 -17.984 1 98.31 262 ASP A C 1
ATOM 1958 O O . ASP A 1 262 ? -3.637 -3.434 -17 1 98.31 262 ASP A O 1
ATOM 1962 N N . ARG A 1 263 ? -3.27 -1.42 -17.875 1 97.56 263 ARG A N 1
ATOM 1963 C CA . ARG A 1 263 ? -3.412 -0.683 -16.625 1 97.56 263 ARG A CA 1
ATOM 1964 C C . ARG A 1 263 ? -4.672 0.179 -16.625 1 97.56 263 ARG A C 1
ATOM 1966 O O . ARG A 1 263 ? -4.699 1.255 -16.031 1 97.56 263 ARG A O 1
ATOM 1973 N N . GLU A 1 264 ? -5.688 -0.217 -17.438 1 95.06 264 GLU A N 1
ATOM 1974 C CA . GLU A 1 264 ? -6.875 0.611 -17.609 1 95.06 264 GLU A CA 1
ATOM 1975 C C . GLU A 1 264 ? -8.148 -0.207 -17.422 1 95.06 264 GLU A C 1
ATOM 1977 O O . GLU A 1 264 ? -9.039 0.181 -16.656 1 95.06 264 GLU A O 1
ATOM 1982 N N . ARG A 1 265 ? -8.219 -1.398 -18.172 1 97.12 265 ARG A N 1
ATOM 1983 C CA . ARG A 1 265 ? -9.414 -2.227 -18.156 1 97.12 265 ARG A CA 1
ATOM 1984 C C . ARG A 1 265 ? -9.367 -3.24 -17.016 1 97.12 265 ARG A C 1
ATOM 1986 O O . ARG A 1 265 ? -9.086 -4.422 -17.25 1 97.12 265 ARG A O 1
ATOM 1993 N N . TRP A 1 266 ? -9.766 -2.834 -15.766 1 98.44 266 TRP A N 1
ATOM 1994 C CA . TRP A 1 266 ? -9.562 -3.584 -14.531 1 98.44 266 TRP A CA 1
ATOM 1995 C C . TRP A 1 266 ? -10.672 -4.617 -14.344 1 98.44 266 TRP A C 1
ATOM 1997 O O . TRP A 1 266 ? -10.531 -5.539 -13.539 1 98.44 266 TRP A O 1
ATOM 2007 N N . LEU A 1 267 ? -11.844 -4.379 -15.109 1 97.81 267 LEU A N 1
ATOM 2008 C CA . LEU A 1 267 ? -13.047 -5.152 -14.82 1 97.81 267 LEU A CA 1
ATOM 2009 C C . LEU A 1 267 ? -13.383 -6.094 -15.969 1 97.81 267 LEU A C 1
ATOM 2011 O O . LEU A 1 267 ? -13.039 -5.816 -17.125 1 97.81 267 LEU A O 1
ATOM 2015 N N . MET B 1 1 ? -7.789 34 7.797 1 87.5 1 MET B N 1
ATOM 2016 C CA . MET B 1 1 ? -7.508 33.281 9.039 1 87.5 1 MET B CA 1
ATOM 2017 C C . MET B 1 1 ? -7.723 31.781 8.875 1 87.5 1 MET B C 1
ATOM 2019 O O . MET B 1 1 ? -8.852 31.328 8.688 1 87.5 1 MET B O 1
ATOM 2023 N N . SER B 1 2 ? -6.59 31.047 8.742 1 97.38 2 SER B N 1
ATOM 2024 C CA . SER B 1 2 ? -6.695 29.609 8.531 1 97.38 2 SER B CA 1
ATOM 2025 C C . SER B 1 2 ? -6.148 28.828 9.719 1 97.38 2 SER B C 1
ATOM 2027 O O . SER B 1 2 ? -5.25 29.312 10.414 1 97.38 2 SER B O 1
ATOM 2029 N N . SER B 1 3 ? -6.793 27.734 10.031 1 98.88 3 SER B N 1
ATOM 2030 C CA . SER B 1 3 ? -6.332 26.859 11.102 1 98.88 3 SER B CA 1
ATOM 2031 C C . SER B 1 3 ? -5.715 25.578 10.547 1 98.88 3 SER B C 1
ATOM 2033 O O . SER B 1 3 ? -6.207 25.016 9.562 1 98.88 3 SER B O 1
ATOM 2035 N N . TYR B 1 4 ? -4.617 25.203 11.133 1 98.94 4 TYR B N 1
ATOM 2036 C CA . TYR B 1 4 ? -3.848 24.031 10.719 1 98.94 4 TYR B CA 1
ATOM 2037 C C . TYR B 1 4 ? -3.514 23.156 11.914 1 98.94 4 TYR B C 1
ATOM 2039 O O . TYR B 1 4 ? -3.131 23.641 12.977 1 98.94 4 TYR B O 1
ATOM 2047 N N . ALA B 1 5 ? -3.717 21.859 11.805 1 98.94 5 ALA B N 1
ATOM 2048 C CA . ALA B 1 5 ? -3.182 20.891 12.758 1 98.94 5 ALA B CA 1
ATOM 2049 C C . ALA B 1 5 ? -2.16 19.969 12.086 1 98.94 5 ALA B C 1
ATOM 2051 O O . ALA B 1 5 ? -2.412 19.438 11.008 1 98.94 5 ALA B O 1
ATOM 2052 N N . ILE B 1 6 ? -1.001 19.828 12.664 1 98.94 6 ILE B N 1
ATOM 2053 C CA . ILE B 1 6 ? 0.086 19.031 12.125 1 98.94 6 ILE B CA 1
ATOM 2054 C C . ILE B 1 6 ? 0.511 17.984 13.156 1 98.94 6 ILE B C 1
ATOM 2056 O O . ILE B 1 6 ? 0.871 18.328 14.281 1 98.94 6 ILE B O 1
ATOM 2060 N N . THR B 1 7 ? 0.409 16.703 12.812 1 98.94 7 THR B N 1
ATOM 2061 C CA . THR B 1 7 ? 0.979 15.672 13.672 1 98.94 7 THR B CA 1
ATOM 2062 C C . THR B 1 7 ? 2.465 15.477 13.375 1 98.94 7 THR B C 1
ATOM 2064 O O . THR B 1 7 ? 2.938 15.828 12.297 1 98.94 7 THR B O 1
ATOM 2067 N N . GLY B 1 8 ? 3.189 14.789 14.336 1 97.94 8 GLY B N 1
ATOM 2068 C CA . GLY B 1 8 ? 4.621 14.648 14.141 1 97.94 8 GLY B CA 1
ATOM 2069 C C . GLY B 1 8 ? 5.332 15.984 13.969 1 97.94 8 GLY B C 1
ATOM 2070 O O . GLY B 1 8 ? 6.145 16.141 13.055 1 97.94 8 GLY B O 1
ATOM 2071 N N . ALA B 1 9 ? 5.027 16.969 14.82 1 98.06 9 ALA B N 1
ATOM 2072 C CA . ALA B 1 9 ? 5.367 18.375 14.586 1 98.06 9 ALA B CA 1
ATOM 2073 C C . ALA B 1 9 ? 6.633 18.766 15.344 1 98.06 9 ALA B C 1
ATOM 2075 O O . ALA B 1 9 ? 7.02 19.938 15.344 1 98.06 9 ALA B O 1
ATOM 2076 N N . SER B 1 10 ? 7.34 17.844 15.961 1 95.5 10 SER B N 1
ATOM 2077 C CA . SER B 1 10 ? 8.398 18.219 16.891 1 95.5 10 SER B CA 1
ATOM 2078 C C . SER B 1 10 ? 9.75 18.281 16.203 1 95.5 10 SER B C 1
ATOM 2080 O O . SER B 1 10 ? 10.719 18.812 16.766 1 95.5 10 SER B O 1
ATOM 2082 N N . LYS B 1 11 ? 9.883 17.75 14.992 1 94.31 11 LYS B N 1
ATOM 2083 C CA . LYS B 1 11 ? 11.156 17.766 14.273 1 94.31 11 LYS B CA 1
ATOM 2084 C C . LYS B 1 11 ? 10.945 17.641 12.773 1 94.31 11 LYS B C 1
ATOM 2086 O O . LYS B 1 11 ? 9.812 17.469 12.312 1 94.31 11 LYS B O 1
ATOM 2091 N N . GLY B 1 12 ? 11.969 17.875 12.062 1 96.44 12 GLY B N 1
ATOM 2092 C CA . GLY B 1 12 ? 11.977 17.594 10.633 1 96.44 12 GLY B CA 1
ATOM 2093 C C . GLY B 1 12 ? 10.945 18.391 9.859 1 96.44 12 GLY B C 1
ATOM 2094 O O . GLY B 1 12 ? 10.812 19.594 10.055 1 96.44 12 GLY B O 1
ATOM 2095 N N . ILE B 1 13 ? 10.305 17.703 8.977 1 98.56 13 ILE B N 1
ATOM 2096 C CA . ILE B 1 13 ? 9.328 18.297 8.07 1 98.56 13 ILE B CA 1
ATOM 2097 C C . ILE B 1 13 ? 8.148 18.844 8.867 1 98.56 13 ILE B C 1
ATOM 2099 O O . ILE B 1 13 ? 7.672 19.953 8.594 1 98.56 13 ILE B O 1
ATOM 2103 N N . GLY B 1 14 ? 7.711 18.125 9.922 1 98.44 14 GLY B N 1
ATOM 2104 C CA . GLY B 1 14 ? 6.605 18.578 10.75 1 98.44 14 GLY B CA 1
ATOM 2105 C C . GLY B 1 14 ? 6.887 19.891 11.453 1 98.44 14 GLY B C 1
ATOM 2106 O O . GLY B 1 14 ? 6.043 20.797 11.469 1 98.44 14 GLY B O 1
ATOM 2107 N N . LEU B 1 15 ? 8.07 19.969 12.008 1 98 15 LEU B N 1
ATOM 2108 C CA . LEU B 1 15 ? 8.453 21.188 12.688 1 98 15 LEU B CA 1
ATOM 2109 C C . LEU B 1 15 ? 8.539 22.359 11.703 1 98 15 LEU B C 1
ATOM 2111 O O . LEU B 1 15 ? 8.156 23.484 12.031 1 98 15 LEU B O 1
ATOM 2115 N N . GLU B 1 16 ? 9.008 22.094 10.539 1 98.5 16 GLU B N 1
ATOM 2116 C CA . GLU B 1 16 ? 9.125 23.125 9.523 1 98.5 16 GLU B CA 1
ATOM 2117 C C . GLU B 1 16 ? 7.754 23.609 9.062 1 98.5 16 GLU B C 1
ATOM 2119 O O . GLU B 1 16 ? 7.555 24.797 8.82 1 98.5 16 GLU B O 1
ATOM 2124 N N . PHE B 1 17 ? 6.742 22.672 8.922 1 98.88 17 PHE B N 1
ATOM 2125 C CA . PHE B 1 17 ? 5.371 23.094 8.656 1 98.88 17 PHE B CA 1
ATOM 2126 C C . PHE B 1 17 ? 4.891 24.078 9.703 1 98.88 17 PHE B C 1
ATOM 2128 O O . PHE B 1 17 ? 4.355 25.141 9.367 1 98.88 17 PHE B O 1
ATOM 2135 N N . VAL B 1 18 ? 5.121 23.75 10.93 1 98.75 18 VAL B N 1
ATOM 2136 C CA . VAL B 1 18 ? 4.68 24.578 12.039 1 98.75 18 VAL B CA 1
ATOM 2137 C C . VAL B 1 18 ? 5.359 25.953 11.961 1 98.75 18 VAL B C 1
ATOM 2139 O O . VAL B 1 18 ? 4.699 26.984 12.078 1 98.75 18 VAL B O 1
ATOM 2142 N N . ARG B 1 19 ? 6.656 25.938 11.75 1 98.44 19 ARG B N 1
ATOM 2143 C CA . ARG B 1 19 ? 7.426 27.172 11.695 1 98.44 19 ARG B CA 1
ATOM 2144 C C . ARG B 1 19 ? 6.887 28.109 10.609 1 98.44 19 ARG B C 1
ATOM 2146 O O . ARG B 1 19 ? 6.617 29.281 10.867 1 98.44 19 ARG B O 1
ATOM 2153 N N . GLN B 1 20 ? 6.703 27.609 9.422 1 98.75 20 GLN B N 1
ATOM 2154 C CA . GLN B 1 20 ? 6.273 28.453 8.305 1 98.75 20 GLN B CA 1
ATOM 2155 C C . GLN B 1 20 ? 4.832 28.922 8.492 1 98.75 20 GLN B C 1
ATOM 2157 O O . GLN B 1 20 ? 4.508 30.078 8.242 1 98.75 20 GLN B O 1
ATOM 2162 N N . LEU B 1 21 ? 3.971 28.094 8.984 1 98.81 21 LEU B N 1
ATOM 2163 C CA . LEU B 1 21 ? 2.562 28.438 9.156 1 98.81 21 LEU B CA 1
ATOM 2164 C C . LEU B 1 21 ? 2.379 29.438 10.289 1 98.81 21 LEU B C 1
ATOM 2166 O O . LEU B 1 21 ? 1.526 30.328 10.211 1 98.81 21 LEU B O 1
ATOM 2170 N N . ALA B 1 22 ? 3.172 29.312 11.344 1 98.5 22 ALA B N 1
ATOM 2171 C CA . ALA B 1 22 ? 3.045 30.188 12.516 1 98.5 22 ALA B CA 1
ATOM 2172 C C . ALA B 1 22 ? 3.576 31.594 12.219 1 98.5 22 ALA B C 1
ATOM 2174 O O . ALA B 1 22 ? 3.281 32.531 12.945 1 98.5 22 ALA B O 1
ATOM 2175 N N . ALA B 1 23 ? 4.418 31.703 11.203 1 98.06 23 ALA B N 1
ATOM 2176 C CA . ALA B 1 23 ? 4.961 33 10.828 1 98.06 23 ALA B CA 1
ATOM 2177 C C . ALA B 1 23 ? 3.85 33.969 10.43 1 98.06 23 ALA B C 1
ATOM 2179 O O . ALA B 1 23 ? 3.979 35.188 10.602 1 98.06 23 ALA B O 1
ATOM 2180 N N . ASP B 1 24 ? 2.783 33.469 9.797 1 97.88 24 ASP B N 1
ATOM 2181 C CA . ASP B 1 24 ? 1.581 34.25 9.578 1 97.88 24 ASP B CA 1
ATOM 2182 C C . ASP B 1 24 ? 0.711 34.281 10.836 1 97.88 24 ASP B C 1
ATOM 2184 O O . ASP B 1 24 ? -0.001 33.344 11.133 1 97.88 24 ASP B O 1
ATOM 2188 N N . THR B 1 25 ? 0.651 35.375 11.469 1 97.31 25 THR B N 1
ATOM 2189 C CA . THR B 1 25 ? 0.06 35.5 12.789 1 97.31 25 THR B CA 1
ATOM 2190 C C . THR B 1 25 ? -1.461 35.406 12.719 1 97.31 25 THR B C 1
ATOM 2192 O O . THR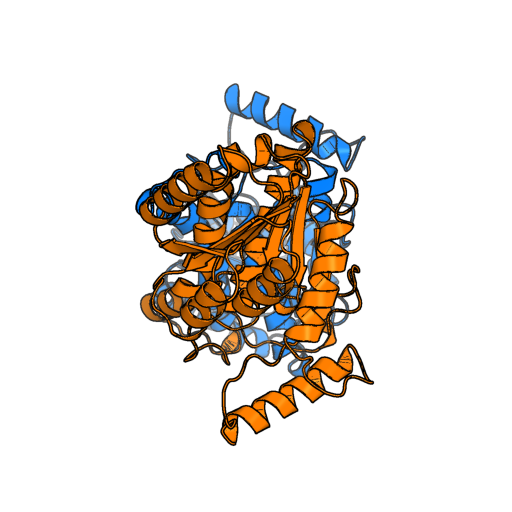 B 1 25 ? -2.131 35.25 13.742 1 97.31 25 THR B O 1
ATOM 2195 N N . THR B 1 26 ? -1.941 35.469 11.562 1 97.62 26 THR B N 1
ATOM 2196 C CA . THR B 1 26 ? -3.389 35.344 11.414 1 97.62 26 THR B CA 1
ATOM 2197 C C . THR B 1 26 ? -3.811 33.875 11.438 1 97.62 26 THR B C 1
ATOM 2199 O O . THR B 1 26 ? -4.992 33.562 11.602 1 97.62 26 THR B O 1
ATOM 2202 N N . ASN B 1 27 ? -2.865 32.969 11.258 1 98.56 27 ASN B N 1
ATOM 2203 C CA . ASN B 1 27 ? -3.152 31.531 11.336 1 98.56 27 ASN B CA 1
ATOM 2204 C C . ASN B 1 27 ? -3.311 31.078 12.789 1 98.56 27 ASN B C 1
ATOM 2206 O O . ASN B 1 27 ? -2.746 31.688 13.695 1 98.56 27 ASN B O 1
ATOM 2210 N N . THR B 1 28 ? -4.148 30.125 13.008 1 98.81 28 THR B N 1
ATOM 2211 C CA . THR B 1 28 ? -4.09 29.297 14.203 1 98.81 28 THR B CA 1
ATOM 2212 C C . THR B 1 28 ? -3.408 27.953 13.906 1 98.81 28 THR B C 1
ATOM 2214 O O . THR B 1 28 ? -3.895 27.172 13.094 1 98.81 28 THR B O 1
ATOM 2217 N N . VAL B 1 29 ? -2.277 27.734 14.539 1 98.88 29 VAL B N 1
ATOM 2218 C CA . VAL B 1 29 ? -1.478 26.547 14.234 1 98.88 29 VAL B CA 1
ATOM 2219 C C . VAL B 1 29 ? -1.459 25.625 15.445 1 98.88 29 VAL B C 1
ATOM 2221 O O . VAL B 1 29 ? -1.123 26.031 16.562 1 98.88 29 VAL B O 1
ATOM 2224 N N . LEU B 1 30 ? -1.892 24.391 15.289 1 98.94 30 LEU B N 1
ATOM 2225 C CA . LEU B 1 30 ? -1.897 23.359 16.312 1 98.94 30 LEU B CA 1
ATOM 2226 C C . LEU B 1 30 ? -0.813 22.312 16.031 1 98.94 30 LEU B C 1
ATOM 2228 O O . LEU B 1 30 ? -0.881 21.594 15.039 1 98.94 30 LEU B O 1
ATOM 2232 N N . ALA B 1 31 ? 0.182 22.281 16.875 1 98.88 31 ALA B N 1
ATOM 2233 C CA . ALA B 1 31 ? 1.24 21.281 16.781 1 98.88 31 ALA B CA 1
ATOM 2234 C C . ALA B 1 31 ? 0.944 20.078 17.688 1 98.88 31 ALA B C 1
ATOM 2236 O O . ALA B 1 31 ? 1.001 20.203 18.922 1 98.88 31 ALA B O 1
ATOM 2237 N N . ILE B 1 32 ? 0.649 18.953 17.094 1 98.88 32 ILE B N 1
ATOM 2238 C CA . ILE B 1 32 ? 0.378 17.734 17.859 1 98.88 32 ILE B CA 1
ATOM 2239 C C . ILE B 1 32 ? 1.671 16.938 18.031 1 98.88 32 ILE B C 1
ATOM 2241 O O . ILE B 1 32 ? 2.268 16.484 17.062 1 98.88 32 ILE B O 1
ATOM 2245 N N . VAL B 1 33 ? 2.098 16.797 19.234 1 98.56 33 VAL B N 1
ATOM 2246 C CA . VAL B 1 33 ? 3.391 16.188 19.516 1 98.56 33 VAL B CA 1
ATOM 2247 C C . VAL B 1 33 ? 3.268 15.25 20.719 1 98.56 33 VAL B C 1
ATOM 2249 O O . VAL B 1 33 ? 2.389 15.422 21.562 1 98.56 33 VAL B O 1
ATOM 2252 N N . ARG B 1 34 ? 4.129 14.266 20.828 1 97.25 34 ARG B N 1
ATOM 2253 C CA . ARG B 1 34 ? 4.125 13.344 21.969 1 97.25 34 ARG B CA 1
ATOM 2254 C C . ARG B 1 34 ? 4.648 14.023 23.234 1 97.25 34 ARG B C 1
ATOM 2256 O O . ARG B 1 34 ? 4.156 13.758 24.328 1 97.25 34 ARG B O 1
ATOM 2263 N N . ASP B 1 35 ? 5.609 14.875 23.031 1 97.19 35 ASP B N 1
ATOM 2264 C CA . ASP B 1 35 ? 6.227 15.602 24.141 1 97.19 35 ASP B CA 1
ATOM 2265 C C . ASP B 1 35 ? 6.184 17.109 23.906 1 97.19 35 ASP B C 1
ATOM 2267 O O . ASP B 1 35 ? 7.043 17.656 23.203 1 97.19 35 ASP B O 1
ATOM 2271 N N . PRO B 1 36 ? 5.25 17.766 24.516 1 96.12 36 PRO B N 1
ATOM 2272 C CA . PRO B 1 36 ? 5.09 19.203 24.312 1 96.12 36 PRO B CA 1
ATOM 2273 C C . PRO B 1 36 ? 6.289 20.016 24.812 1 96.12 36 PRO B C 1
ATOM 2275 O O . PRO B 1 36 ? 6.418 21.188 24.484 1 96.12 36 PRO B O 1
ATOM 2278 N N . GLU B 1 37 ? 7.184 19.359 25.562 1 93.94 37 GLU B N 1
ATOM 2279 C CA . GLU B 1 37 ? 8.312 20.078 26.141 1 93.94 37 GLU B CA 1
ATOM 2280 C C . GLU B 1 37 ? 9.586 19.859 25.312 1 93.94 37 GLU B C 1
ATOM 2282 O O . GLU B 1 37 ? 10.664 20.297 25.719 1 93.94 37 GLU B O 1
ATOM 2287 N N . SER B 1 38 ? 9.43 19.156 24.234 1 92.5 38 SER B N 1
ATOM 2288 C CA . SER B 1 38 ? 10.609 18.953 23.406 1 92.5 38 SER B CA 1
ATOM 2289 C C . SER B 1 38 ? 11.203 20.281 22.953 1 92.5 3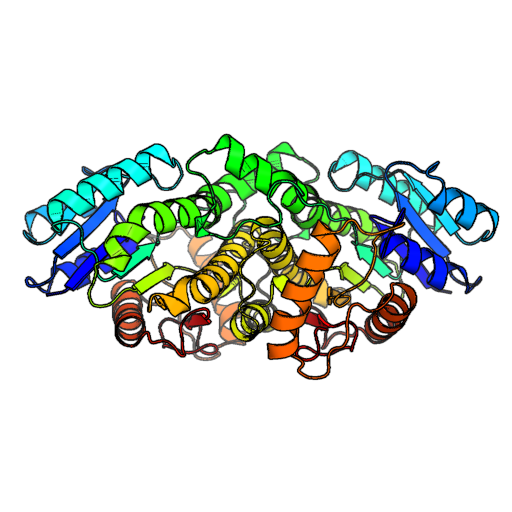8 SER B C 1
ATOM 2291 O O . SER B 1 38 ? 10.469 21.234 22.672 1 92.5 38 SER B O 1
ATOM 2293 N N . PRO B 1 39 ? 12.492 20.469 22.953 1 87.19 39 PRO B N 1
ATOM 2294 C CA . PRO B 1 39 ? 13.156 21.75 22.75 1 87.19 39 PRO B CA 1
ATOM 2295 C C . PRO B 1 39 ? 12.742 22.438 21.438 1 87.19 39 PRO B C 1
ATOM 2297 O O . PRO B 1 39 ? 12.398 23.609 21.438 1 87.19 39 PRO B O 1
ATOM 2300 N N . GLY B 1 40 ? 12.703 21.766 20.312 1 86.56 40 GLY B N 1
ATOM 2301 C CA . GLY B 1 40 ? 12.352 22.391 19.047 1 86.56 40 GLY B CA 1
ATOM 2302 C C . GLY B 1 40 ? 10.984 23.031 19.062 1 86.56 40 GLY B C 1
ATOM 2303 O O . GLY B 1 40 ? 10.852 24.219 18.719 1 86.56 40 GLY B O 1
ATOM 2304 N N . ILE B 1 41 ? 10 22.422 19.594 1 94.19 41 ILE B N 1
ATOM 2305 C CA . ILE B 1 41 ? 8.625 22.891 19.547 1 94.19 41 ILE B CA 1
ATOM 2306 C C . ILE B 1 41 ? 8.391 23.922 20.656 1 94.19 41 ILE B C 1
ATOM 2308 O O . ILE B 1 41 ? 7.672 24.906 20.453 1 94.19 41 ILE B O 1
ATOM 2312 N N . SER B 1 42 ? 9.031 23.734 21.812 1 93.38 42 SER B N 1
ATOM 2313 C CA . SER B 1 42 ? 8.867 24.672 22.922 1 93.38 42 SER B CA 1
ATOM 2314 C C . SER B 1 42 ? 9.438 26.047 22.578 1 93.38 42 SER B C 1
ATOM 2316 O O . SER B 1 42 ? 8.82 27.078 22.891 1 93.38 42 SER B O 1
ATOM 2318 N N . LYS B 1 43 ? 10.578 26.078 21.969 1 93.62 43 LYS B N 1
ATOM 2319 C CA . LYS B 1 43 ? 11.195 27.344 21.547 1 93.62 43 LYS B CA 1
ATOM 2320 C C . LYS B 1 43 ? 10.32 28.062 20.531 1 93.62 43 LYS B C 1
ATOM 2322 O O . LYS B 1 43 ? 10.125 29.281 20.641 1 93.62 43 LYS B O 1
ATOM 2327 N N . LEU B 1 44 ? 9.859 27.359 19.625 1 96.06 44 LEU B N 1
ATOM 2328 C CA . LEU B 1 44 ? 9.016 27.953 18.609 1 96.06 44 LEU B CA 1
ATOM 2329 C C . LEU B 1 44 ? 7.734 28.516 19.219 1 96.06 44 LEU B C 1
ATOM 2331 O O . LEU B 1 44 ? 7.289 29.594 18.844 1 96.06 44 LEU B O 1
ATOM 2335 N N . ALA B 1 45 ? 7.18 27.781 20.109 1 96.19 45 ALA B N 1
ATOM 2336 C CA . ALA B 1 45 ? 5.926 28.188 20.734 1 96.19 45 ALA B CA 1
ATOM 2337 C C . ALA B 1 45 ? 6.094 29.469 21.531 1 96.19 45 ALA B C 1
ATOM 2339 O O . ALA B 1 45 ? 5.188 30.312 21.578 1 96.19 45 ALA B O 1
ATOM 2340 N N . SER B 1 46 ? 7.199 29.672 22.141 1 95.25 46 SER B N 1
ATOM 2341 C CA . SER B 1 46 ? 7.457 30.859 22.938 1 95.25 46 SER B CA 1
ATOM 2342 C C . SER B 1 46 ? 7.504 32.125 22.078 1 95.25 46 SER B C 1
ATOM 2344 O O . SER B 1 46 ? 7.211 33.219 22.562 1 95.25 46 SER B O 1
ATOM 2346 N N . ASN B 1 47 ? 7.75 31.953 20.812 1 95.62 47 ASN B N 1
ATOM 2347 C CA . ASN B 1 47 ? 7.922 33.094 19.922 1 95.62 47 ASN B CA 1
ATOM 2348 C C . ASN B 1 47 ? 6.699 33.312 19.031 1 95.62 47 ASN B C 1
ATOM 2350 O O . ASN B 1 47 ? 6.637 34.281 18.281 1 95.62 47 ASN B O 1
ATOM 2354 N N . HIS B 1 48 ? 5.727 32.438 19.109 1 97.75 48 HIS B N 1
ATOM 2355 C CA . HIS B 1 48 ? 4.555 32.5 18.25 1 97.75 48 HIS B CA 1
ATOM 2356 C C . HIS B 1 48 ? 3.27 32.281 19.031 1 97.75 48 HIS B C 1
ATOM 2358 O O . HIS B 1 48 ? 2.855 31.141 19.234 1 97.75 48 HIS B O 1
ATOM 2364 N N . PRO B 1 49 ? 2.584 33.344 19.422 1 96.81 49 PRO B N 1
ATOM 2365 C CA . PRO B 1 49 ? 1.377 33.188 20.25 1 96.81 49 PRO B CA 1
ATOM 2366 C C . PRO B 1 49 ? 0.251 32.469 19.516 1 96.81 49 PRO B C 1
ATOM 2368 O O . PRO B 1 49 ? -0.687 31.984 20.156 1 96.81 49 PRO B O 1
ATOM 2371 N N . ASN B 1 50 ? 0.351 32.438 18.172 1 98.06 50 ASN B N 1
ATOM 2372 C CA . ASN B 1 50 ? -0.677 31.781 17.375 1 98.06 50 ASN B CA 1
ATOM 2373 C C . ASN B 1 50 ? -0.379 30.297 17.219 1 98.06 50 ASN B C 1
ATOM 2375 O O . ASN B 1 50 ? -1.09 29.594 16.5 1 98.06 50 ASN B O 1
ATOM 2379 N N . LEU B 1 51 ? 0.709 29.797 17.859 1 98.56 51 LEU B N 1
ATOM 2380 C CA . LEU B 1 51 ? 1.067 28.391 17.875 1 98.56 51 LEU B CA 1
ATOM 2381 C C . LEU B 1 51 ? 0.626 27.734 19.188 1 98.56 51 LEU B C 1
ATOM 2383 O O . LEU B 1 51 ? 0.991 28.188 20.266 1 98.56 51 LEU B O 1
ATOM 2387 N N . HIS B 1 52 ? -0.148 26.688 19.094 1 98.5 52 HIS B N 1
ATOM 2388 C CA . HIS B 1 52 ? -0.622 25.906 20.234 1 98.5 52 HIS B CA 1
ATOM 2389 C C . HIS B 1 52 ? -0.073 24.484 20.188 1 98.5 52 HIS B C 1
ATOM 2391 O O . HIS B 1 52 ? -0.334 23.75 19.234 1 98.5 52 HIS B O 1
ATOM 2397 N N . VAL B 1 53 ? 0.71 24.109 21.234 1 98.69 53 VAL B N 1
ATOM 2398 C CA . VAL B 1 53 ? 1.287 22.766 21.297 1 98.69 53 VAL B CA 1
ATOM 2399 C C . VAL B 1 53 ? 0.339 21.828 22.047 1 98.69 53 VAL B C 1
ATOM 2401 O O . VAL B 1 53 ? -0.059 22.125 23.188 1 98.69 53 VAL B O 1
ATOM 2404 N N . ILE B 1 54 ? -0.054 20.75 21.422 1 98.69 54 ILE B N 1
ATOM 2405 C CA . ILE B 1 54 ? -1.025 19.812 21.969 1 98.69 54 ILE B CA 1
ATOM 2406 C C . ILE B 1 54 ? -0.406 18.422 22.047 1 98.69 54 ILE B C 1
ATOM 2408 O O . ILE B 1 54 ? 0.214 17.953 21.094 1 98.69 54 ILE B O 1
ATOM 2412 N N . LYS B 1 55 ? -0.56 17.766 23.219 1 98.69 55 LYS B N 1
ATOM 2413 C CA . LYS B 1 55 ? -0.073 16.406 23.359 1 98.69 55 LYS B CA 1
ATOM 2414 C C . LYS B 1 55 ? -0.94 15.414 22.594 1 98.69 55 LYS B C 1
ATOM 2416 O O . LYS B 1 55 ? -2.168 15.453 22.688 1 98.69 55 LYS B O 1
ATOM 2421 N N . GLY B 1 56 ? -0.345 14.609 21.781 1 98.75 56 GLY B N 1
ATOM 2422 C CA . GLY B 1 56 ? -1.03 13.562 21.031 1 98.75 56 GLY B CA 1
ATOM 2423 C C . GLY B 1 56 ? -0.089 12.516 20.469 1 98.75 56 GLY B C 1
ATOM 2424 O O . GLY B 1 56 ? 1.018 12.836 20.031 1 98.75 56 GLY B O 1
ATOM 2425 N N . ASP B 1 57 ? -0.477 11.266 20.562 1 98.81 57 ASP B N 1
ATOM 2426 C CA . ASP B 1 57 ? 0.225 10.117 20 1 98.81 57 ASP B CA 1
ATOM 2427 C C . ASP B 1 57 ? -0.646 9.383 18.969 1 98.81 57 ASP B C 1
ATOM 2429 O O . ASP B 1 57 ? -1.63 8.734 19.344 1 98.81 57 ASP B O 1
ATOM 2433 N N . VAL B 1 58 ? -0.239 9.422 17.734 1 98.88 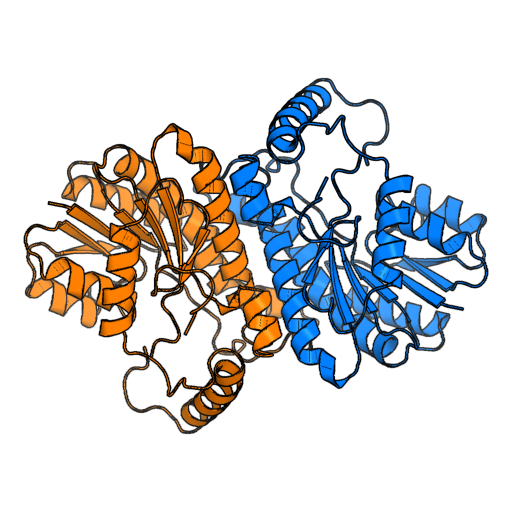58 VAL B N 1
ATOM 2434 C CA . VAL B 1 58 ? -1.087 8.906 16.672 1 98.88 58 VAL B CA 1
ATOM 2435 C C . VAL B 1 58 ? -1.18 7.383 16.781 1 98.88 58 VAL B C 1
ATOM 2437 O O . VAL B 1 58 ? -2.059 6.766 16.172 1 98.88 58 VAL B O 1
ATOM 2440 N N . THR B 1 59 ? -0.222 6.703 17.516 1 98.69 59 THR B N 1
ATOM 2441 C CA . THR B 1 59 ? -0.231 5.246 17.625 1 98.69 59 THR B CA 1
ATOM 2442 C C . THR B 1 59 ? -1.205 4.789 18.703 1 98.69 59 THR B C 1
ATOM 2444 O O . THR B 1 59 ? -1.371 3.586 18.922 1 98.69 59 THR B O 1
ATOM 2447 N N . ASP B 1 60 ? -1.844 5.746 19.391 1 98.75 60 ASP B N 1
ATOM 2448 C CA . ASP B 1 60 ? -2.824 5.492 20.453 1 98.75 60 ASP B CA 1
ATOM 2449 C C . ASP B 1 60 ? -4.148 6.191 20.141 1 98.75 60 ASP B C 1
ATOM 2451 O O . ASP B 1 60 ? -4.254 7.414 20.266 1 98.75 60 ASP B O 1
ATOM 2455 N N . PRO B 1 61 ? -5.152 5.41 19.781 1 98.62 61 PRO B N 1
ATOM 2456 C CA . PRO B 1 61 ? -6.406 6.043 19.359 1 98.62 61 PRO B CA 1
ATOM 2457 C C . PRO B 1 61 ? -7.035 6.895 20.469 1 98.62 61 PRO B C 1
ATOM 2459 O O . PRO B 1 61 ? -7.656 7.918 20.172 1 98.62 61 PRO B O 1
ATOM 2462 N N . LYS B 1 62 ? -6.859 6.551 21.719 1 98.62 62 LYS B N 1
ATOM 2463 C CA . LYS B 1 62 ? -7.371 7.387 22.797 1 98.62 62 LYS B CA 1
ATOM 2464 C C . LYS B 1 62 ? -6.621 8.711 22.875 1 98.62 62 LYS B C 1
ATOM 2466 O O . LYS B 1 62 ? -7.234 9.766 23.031 1 98.62 62 LYS B O 1
ATOM 2471 N N . SER B 1 63 ? -5.352 8.625 22.75 1 98.88 63 SER B N 1
ATOM 2472 C CA . SER B 1 63 ? -4.516 9.82 22.812 1 98.88 63 SER B CA 1
ATOM 2473 C C . SER B 1 63 ? -4.867 10.797 21.688 1 98.88 63 SER B C 1
ATOM 2475 O O . SER B 1 63 ? -4.988 12 21.922 1 98.88 63 SER B O 1
ATOM 2477 N N . ILE B 1 64 ? -5.086 10.312 20.516 1 98.81 64 ILE B N 1
ATOM 2478 C CA . ILE B 1 64 ? -5.32 11.203 19.375 1 98.81 64 ILE B CA 1
ATOM 2479 C C . ILE B 1 64 ? -6.734 11.773 19.453 1 98.81 64 ILE B C 1
ATOM 2481 O O . ILE B 1 64 ? -6.98 12.898 19.016 1 98.81 64 ILE B O 1
ATOM 2485 N N . LEU B 1 65 ? -7.684 10.992 20.016 1 98.75 65 LEU B N 1
ATOM 2486 C CA . LEU B 1 65 ? -9.016 11.523 20.281 1 98.75 65 LEU B CA 1
ATOM 2487 C C . LEU B 1 65 ? -8.961 12.688 21.266 1 98.75 65 LEU B C 1
ATOM 2489 O O . LEU B 1 65 ? -9.617 13.711 21.062 1 98.75 65 LEU B O 1
ATOM 2493 N N . GLU B 1 66 ? -8.195 12.516 22.281 1 98.88 66 GLU B N 1
ATOM 2494 C CA . GLU B 1 66 ? -8.008 13.578 23.266 1 98.88 66 GLU B CA 1
ATOM 2495 C C . GLU B 1 66 ? -7.355 14.805 22.625 1 98.88 66 GLU B C 1
ATOM 2497 O O . GLU B 1 66 ? -7.719 15.938 22.938 1 98.88 66 GLU B O 1
ATOM 2502 N N . ALA B 1 67 ? -6.395 14.602 21.75 1 98.94 67 ALA B N 1
ATOM 2503 C CA . ALA B 1 67 ? -5.75 15.703 21.047 1 98.94 67 ALA B CA 1
ATOM 2504 C C . ALA B 1 67 ? -6.754 16.469 20.203 1 98.94 67 ALA B C 1
ATOM 2506 O O . ALA B 1 67 ? -6.723 17.703 20.156 1 98.94 67 ALA B O 1
ATOM 2507 N N . ALA B 1 68 ? -7.637 15.781 19.531 1 98.94 68 ALA B N 1
ATOM 2508 C CA . ALA B 1 68 ? -8.664 16.422 18.719 1 98.94 68 ALA B CA 1
ATOM 2509 C C . ALA B 1 68 ? -9.609 17.25 19.578 1 98.94 68 ALA B C 1
ATOM 2511 O O . ALA B 1 68 ? -10.016 18.359 19.188 1 98.94 68 ALA B O 1
ATOM 2512 N N . SER B 1 69 ? -9.922 16.703 20.719 1 98.88 69 SER B N 1
ATOM 2513 C CA . SER B 1 69 ? -10.766 17.438 21.656 1 98.88 69 SER B CA 1
ATOM 2514 C C . SER B 1 69 ? -10.078 18.719 22.125 1 98.88 69 SER B C 1
ATOM 2516 O O . SER B 1 69 ? -10.703 19.781 22.172 1 98.88 69 SER B O 1
ATOM 2518 N N . ALA B 1 70 ? -8.82 18.625 22.453 1 98.88 70 ALA B N 1
ATOM 2519 C CA . ALA B 1 70 ? -8.055 19.797 22.844 1 98.88 70 ALA B CA 1
ATOM 2520 C C . ALA B 1 70 ? -7.973 20.812 21.703 1 98.88 70 ALA B C 1
ATOM 2522 O O . ALA B 1 70 ? -8.07 22.016 21.922 1 98.88 70 ALA B O 1
ATOM 2523 N N . ALA B 1 71 ? -7.777 20.328 20.5 1 98.88 71 ALA B N 1
ATOM 2524 C CA . ALA B 1 71 ? -7.75 21.188 19.328 1 98.88 71 ALA B CA 1
ATOM 2525 C C . ALA B 1 71 ? -9.07 21.938 19.156 1 98.88 71 ALA B C 1
ATOM 2527 O O . ALA B 1 71 ? -9.078 23.141 18.859 1 98.88 71 ALA B O 1
ATOM 2528 N N . ALA B 1 72 ? -10.164 21.219 19.391 1 98.88 72 ALA B N 1
ATOM 2529 C CA . ALA B 1 72 ? -11.492 21.812 19.281 1 98.88 72 ALA B CA 1
ATOM 2530 C C . ALA B 1 72 ? -11.648 22.969 20.266 1 98.88 72 ALA B C 1
ATOM 2532 O O . ALA B 1 72 ? -12.25 24 19.938 1 98.88 72 ALA B O 1
ATOM 2533 N N . ALA B 1 73 ? -11.109 22.781 21.406 1 98.75 73 ALA B N 1
ATOM 2534 C CA . ALA B 1 73 ? -11.203 23.812 22.422 1 98.75 73 ALA B CA 1
ATOM 2535 C C . ALA B 1 73 ? -10.461 25.078 21.984 1 98.75 73 ALA B C 1
ATOM 2537 O O . ALA B 1 73 ? -10.891 26.203 22.281 1 98.75 73 ALA B O 1
ATOM 2538 N N . VAL B 1 74 ? -9.383 24.938 21.266 1 98.56 74 VAL B N 1
ATOM 2539 C CA . VAL B 1 74 ? -8.562 26.062 20.828 1 98.56 74 VAL B CA 1
ATOM 2540 C C . VAL B 1 74 ? -9.242 26.766 19.656 1 98.56 74 VAL B C 1
ATOM 2542 O O . VAL B 1 74 ? -9.266 28 19.609 1 98.56 74 VAL B O 1
ATOM 2545 N N . THR B 1 75 ? -9.844 26.016 18.75 1 98.25 75 THR B N 1
ATOM 2546 C CA . THR B 1 75 ? -10.281 26.562 17.484 1 98.25 75 THR B CA 1
ATOM 2547 C C . THR B 1 75 ? -11.773 26.859 17.5 1 98.25 75 THR B C 1
ATOM 2549 O O . THR B 1 75 ? -12.336 27.328 16.5 1 98.25 75 THR B O 1
ATOM 2552 N N . GLY B 1 76 ? -12.453 26.5 18.578 1 98.19 76 GLY B N 1
ATOM 2553 C CA . GLY B 1 76 ? -13.898 26.625 18.625 1 98.19 76 GLY B CA 1
ATOM 2554 C C . GLY B 1 76 ? -14.617 25.531 17.828 1 98.19 76 GLY B C 1
ATOM 2555 O O . GLY B 1 76 ? -15.719 25.75 17.328 1 98.19 76 GLY B O 1
ATOM 2556 N N . GLY B 1 77 ? -13.953 24.484 17.609 1 98.56 77 GLY B N 1
ATOM 2557 C CA . GLY B 1 77 ? -14.57 23.297 17.031 1 98.56 77 GLY B CA 1
ATOM 2558 C C . GLY B 1 77 ? -14.406 23.234 15.523 1 98.56 77 GLY B C 1
ATOM 2559 O O . GLY B 1 77 ? -15.031 22.391 14.859 1 98.56 77 GLY B O 1
ATOM 2560 N N . LYS B 1 78 ? -13.57 24.125 14.945 1 98.38 78 LYS B N 1
ATOM 2561 C CA . LYS B 1 78 ? -13.375 24.141 13.5 1 98.38 78 LYS B CA 1
ATOM 2562 C C . LYS B 1 78 ? -11.898 23.969 13.148 1 98.38 78 LYS B C 1
ATOM 2564 O O . LYS B 1 78 ? -11.023 24.453 13.859 1 98.38 78 LYS B O 1
ATOM 2569 N N . LEU B 1 79 ? -11.625 23.328 12.055 1 98.94 79 LEU B N 1
ATOM 2570 C CA . LEU B 1 79 ? -10.281 23.172 11.523 1 98.94 79 LEU B CA 1
ATOM 2571 C C . LEU B 1 79 ? -10.289 23.219 10 1 98.94 79 LEU B C 1
ATOM 2573 O O . LEU B 1 79 ? -11.109 22.547 9.359 1 98.94 79 LEU B O 1
ATOM 2577 N N . ASP B 1 80 ? -9.406 23.984 9.438 1 98.94 80 ASP B N 1
ATOM 2578 C CA . ASP B 1 80 ? -9.383 24.141 7.984 1 98.94 80 ASP B CA 1
ATOM 2579 C C . ASP B 1 80 ? -8.555 23.047 7.32 1 98.94 80 ASP B C 1
ATOM 2581 O O . ASP B 1 80 ? -8.953 22.5 6.297 1 98.94 80 ASP B O 1
ATOM 2585 N N . VAL B 1 81 ? -7.348 22.719 7.871 1 99 81 VAL B N 1
ATOM 2586 C CA . VAL B 1 81 ? -6.414 21.797 7.234 1 99 81 VAL B CA 1
ATOM 2587 C C . VAL B 1 81 ? -5.797 20.875 8.281 1 99 81 VAL B C 1
ATOM 2589 O O . VAL B 1 81 ? -5.266 21.344 9.289 1 99 81 VAL B O 1
ATOM 2592 N N . LEU B 1 82 ? -5.918 19.625 8.109 1 99 82 LEU B N 1
ATOM 2593 C CA . LEU B 1 82 ? -5.199 18.609 8.875 1 99 82 LEU B CA 1
ATOM 2594 C C . LEU B 1 82 ? -4.039 18.031 8.07 1 99 82 LEU B C 1
ATOM 2596 O O . LEU B 1 82 ? -4.215 17.625 6.922 1 99 82 LEU B O 1
ATOM 2600 N N . ILE B 1 83 ? -2.865 18.062 8.609 1 99 83 ILE B N 1
ATOM 2601 C CA . ILE B 1 83 ? -1.685 17.453 8.008 1 99 83 ILE B CA 1
ATOM 2602 C C . ILE B 1 83 ? -1.173 16.328 8.891 1 99 83 ILE B C 1
ATOM 2604 O O . ILE B 1 83 ? -0.579 16.562 9.945 1 99 83 ILE B O 1
ATOM 2608 N N . HIS B 1 84 ? -1.431 15.125 8.5 1 98.94 84 HIS B N 1
ATOM 2609 C CA . HIS B 1 84 ? -0.834 13.961 9.156 1 98.94 84 HIS B CA 1
ATOM 2610 C C . HIS B 1 84 ? 0.584 13.719 8.648 1 98.94 84 HIS B C 1
ATOM 2612 O O . HIS B 1 84 ? 0.777 13.102 7.598 1 98.94 84 HIS B O 1
ATOM 2618 N N . ASN B 1 85 ? 1.512 14.078 9.453 1 98.88 85 ASN B N 1
ATOM 2619 C CA . ASN B 1 85 ? 2.926 14.016 9.102 1 98.88 85 ASN B CA 1
ATOM 2620 C C . ASN B 1 85 ? 3.654 12.945 9.906 1 98.88 85 ASN B C 1
ATOM 2622 O O . ASN B 1 85 ? 4.758 12.531 9.547 1 98.88 85 ASN B O 1
ATOM 2626 N N . SER B 1 86 ? 3.018 12.43 10.93 1 98.44 86 SER B N 1
ATOM 2627 C CA . SER B 1 86 ? 3.633 11.438 11.805 1 98.44 86 SER B CA 1
ATOM 2628 C C . SER B 1 86 ? 4.012 10.172 11.039 1 98.44 86 SER B C 1
ATOM 2630 O O . SER B 1 86 ? 3.176 9.594 10.336 1 98.44 86 SER B O 1
ATOM 2632 N N . ASN B 1 87 ? 5.184 9.766 11.148 1 96.75 87 ASN B N 1
ATOM 2633 C CA . ASN B 1 87 ? 5.68 8.5 10.617 1 96.75 87 ASN B CA 1
ATOM 2634 C C . ASN B 1 87 ? 6.957 8.055 11.328 1 96.75 87 ASN B C 1
ATOM 2636 O O . ASN B 1 87 ? 7.691 8.883 11.859 1 96.75 87 ASN B O 1
ATOM 2640 N N . ALA B 1 88 ? 7.145 6.824 11.375 1 97.31 88 ALA B N 1
ATOM 2641 C CA . ALA B 1 88 ? 8.359 6.246 11.945 1 97.31 88 ALA B CA 1
ATOM 2642 C C . ALA B 1 88 ? 8.719 4.93 11.258 1 97.31 88 ALA B C 1
ATOM 2644 O O . ALA B 1 88 ? 7.848 4.273 10.672 1 97.31 88 ALA B O 1
ATOM 2645 N N . VAL B 1 89 ? 9.977 4.602 11.266 1 96.75 89 VAL B N 1
ATOM 2646 C CA . VAL B 1 89 ? 10.461 3.357 10.672 1 96.75 89 VAL B CA 1
ATOM 2647 C C . VAL B 1 89 ? 11.508 2.723 11.586 1 96.75 89 VAL B C 1
ATOM 2649 O O . VAL B 1 89 ? 12.164 3.416 12.367 1 96.75 89 VAL B O 1
ATOM 2652 N N . ASP B 1 90 ? 11.609 1.438 11.516 1 95.94 90 ASP B N 1
ATOM 2653 C CA . ASP B 1 90 ? 12.711 0.729 12.164 1 95.94 90 ASP B CA 1
ATOM 2654 C C . ASP B 1 90 ? 14.023 0.932 11.406 1 95.94 90 ASP B C 1
ATOM 2656 O O . ASP B 1 90 ? 14.242 0.314 10.367 1 95.94 90 ASP B O 1
ATOM 2660 N N . MET B 1 91 ? 14.914 1.701 11.992 1 93.81 91 MET B N 1
ATOM 2661 C CA . MET B 1 91 ? 16.141 2.082 11.297 1 93.81 91 MET B CA 1
ATOM 2662 C C . MET B 1 91 ? 17.047 0.875 11.102 1 93.81 91 MET B C 1
ATOM 2664 O O . MET B 1 91 ? 17.844 0.83 10.148 1 93.81 91 MET B O 1
ATOM 2668 N N . ALA B 1 92 ? 16.906 -0.082 11.984 1 95.25 92 ALA B N 1
ATOM 2669 C CA . ALA B 1 92 ? 17.766 -1.267 11.906 1 95.25 92 ALA B CA 1
ATOM 2670 C C . ALA B 1 92 ? 17.484 -2.064 10.641 1 95.25 92 ALA B C 1
ATOM 2672 O O . ALA B 1 92 ? 18.344 -2.793 10.148 1 95.25 92 ALA B O 1
ATOM 2673 N N . THR B 1 93 ? 16.266 -1.906 10.047 1 96.94 93 THR B N 1
ATOM 2674 C CA . THR B 1 93 ? 15.875 -2.719 8.898 1 96.94 93 THR B CA 1
ATOM 2675 C C . THR B 1 93 ? 15.523 -1.836 7.703 1 96.94 93 THR B C 1
ATOM 2677 O O . THR B 1 93 ? 15.078 -2.334 6.664 1 96.94 93 THR B O 1
ATOM 2680 N N . ALA B 1 94 ? 15.75 -0.525 7.863 1 95.88 94 ALA B N 1
ATOM 2681 C CA . ALA B 1 94 ? 15.344 0.434 6.84 1 95.88 94 ALA B CA 1
ATOM 2682 C C . ALA B 1 94 ? 16.094 0.19 5.531 1 95.88 94 ALA B C 1
ATOM 2684 O O . ALA B 1 94 ? 15.586 0.501 4.453 1 95.88 94 ALA B O 1
ATOM 2685 N N . SER B 1 95 ? 17.297 -0.421 5.598 1 96.44 95 SER B N 1
ATOM 2686 C CA . SER B 1 95 ? 18.125 -0.601 4.418 1 96.44 95 SER B CA 1
ATOM 2687 C C . SER B 1 95 ? 17.875 -1.954 3.76 1 96.44 95 SER B C 1
ATOM 2689 O O . SER B 1 95 ? 18.453 -2.258 2.713 1 96.44 95 SER B O 1
ATOM 2691 N N . PHE B 1 96 ? 16.984 -2.801 4.289 1 97.88 96 PHE B N 1
ATOM 2692 C CA . PHE B 1 96 ? 16.766 -4.145 3.764 1 97.88 96 PHE B CA 1
ATOM 2693 C C . PHE B 1 96 ? 16.062 -4.094 2.416 1 97.88 96 PHE B C 1
ATOM 2695 O O . PHE B 1 96 ? 15.125 -3.309 2.23 1 97.88 96 PHE B O 1
ATOM 2702 N N . ASN B 1 97 ? 16.562 -4.922 1.543 1 98.62 97 ASN B N 1
ATOM 2703 C CA . ASN B 1 97 ? 15.836 -5.277 0.33 1 98.62 97 ASN B CA 1
ATOM 2704 C C . ASN B 1 97 ? 14.859 -6.422 0.58 1 98.62 97 ASN B C 1
ATOM 2706 O O . ASN B 1 97 ? 14.945 -7.105 1.602 1 98.62 97 ASN B O 1
ATOM 2710 N N . PRO B 1 98 ? 13.898 -6.652 -0.368 1 98.88 98 PRO B N 1
ATOM 2711 C CA . PRO B 1 98 ? 12.898 -7.695 -0.13 1 98.88 98 PRO B CA 1
ATOM 2712 C C . PRO B 1 98 ? 13.523 -9.07 0.093 1 98.88 98 PRO B C 1
ATOM 2714 O O . PRO B 1 98 ? 13.047 -9.836 0.933 1 98.88 98 PRO B O 1
ATOM 2717 N N . THR B 1 99 ? 14.625 -9.398 -0.57 1 98.88 99 THR B N 1
ATOM 2718 C CA . THR B 1 99 ? 15.203 -10.727 -0.454 1 98.88 99 THR B CA 1
ATOM 2719 C C . THR B 1 99 ? 15.891 -10.906 0.897 1 98.88 99 THR B C 1
ATOM 2721 O O . THR B 1 99 ? 16.234 -12.023 1.281 1 98.88 99 THR B O 1
ATOM 2724 N N . GLN B 1 100 ? 16.031 -9.828 1.664 1 98.69 100 GLN B N 1
ATOM 2725 C CA . GLN B 1 100 ? 16.734 -9.875 2.941 1 98.69 100 GLN B CA 1
ATOM 2726 C C . GLN B 1 100 ? 15.75 -10.039 4.102 1 98.69 100 GLN B C 1
ATOM 2728 O O . GLN B 1 100 ? 16.172 -10.148 5.258 1 98.69 100 GLN B O 1
ATOM 2733 N N . ILE B 1 101 ? 14.43 -10.047 3.787 1 98.69 101 ILE B N 1
ATOM 2734 C CA . ILE B 1 101 ? 13.43 -10.25 4.828 1 98.69 101 ILE B CA 1
ATOM 2735 C C . ILE B 1 101 ? 13.586 -11.641 5.43 1 98.69 101 ILE B C 1
ATOM 2737 O O . ILE B 1 101 ? 13.562 -12.641 4.707 1 98.69 101 ILE B O 1
ATOM 2741 N N . PRO B 1 102 ? 13.711 -11.766 6.742 1 98.31 102 PRO B N 1
ATOM 2742 C CA . PRO B 1 102 ? 14.023 -13.07 7.344 1 98.31 102 PRO B CA 1
ATOM 2743 C C . PRO B 1 102 ? 12.797 -13.977 7.449 1 98.31 102 PRO B C 1
ATOM 2745 O O . PRO B 1 102 ? 11.664 -13.492 7.438 1 98.31 102 PRO B O 1
ATOM 2748 N N . PHE B 1 103 ? 13.031 -15.25 7.539 1 98.56 103 PHE B N 1
ATOM 2749 C CA . PHE B 1 103 ? 11.984 -16.234 7.816 1 98.56 103 PHE B CA 1
ATOM 2750 C C . PHE B 1 103 ? 11.719 -16.328 9.312 1 98.56 103 PHE B C 1
ATOM 2752 O O . PHE B 1 103 ? 11.914 -17.375 9.922 1 98.56 103 PHE B O 1
ATOM 2759 N N . ASP B 1 104 ? 11.242 -15.25 9.891 1 98.62 104 ASP B N 1
ATOM 2760 C CA . ASP B 1 104 ? 10.938 -15.094 11.305 1 98.62 104 ASP B CA 1
ATOM 2761 C C . ASP B 1 104 ? 9.734 -14.18 11.508 1 98.62 104 ASP B C 1
ATOM 2763 O O . ASP B 1 104 ? 9.828 -12.961 11.312 1 98.62 104 ASP B O 1
ATOM 2767 N N . ALA B 1 105 ? 8.633 -14.781 11.93 1 98.44 105 ALA B N 1
ATOM 2768 C CA . ALA B 1 105 ? 7.363 -14.07 12 1 98.44 105 ALA B CA 1
ATOM 2769 C C . ALA B 1 105 ? 7.445 -12.875 12.953 1 98.44 105 ALA B C 1
ATOM 2771 O O . ALA B 1 105 ? 6.941 -11.797 12.641 1 98.44 105 ALA B O 1
ATOM 2772 N N . GLN B 1 106 ? 8.07 -13.062 14.047 1 98.12 106 GLN B N 1
ATOM 2773 C CA . GLN B 1 106 ? 8.18 -11.984 15.031 1 98.12 106 GLN B CA 1
ATOM 2774 C C . GLN B 1 106 ? 9.062 -10.859 14.516 1 98.12 106 GLN B C 1
ATOM 2776 O O . GLN B 1 106 ? 8.727 -9.68 14.656 1 98.12 106 GLN B O 1
ATOM 2781 N N . ALA B 1 107 ? 10.195 -11.188 13.914 1 98.25 107 ALA B N 1
ATOM 2782 C CA . ALA B 1 107 ? 11.117 -10.188 13.383 1 98.25 107 ALA B CA 1
ATOM 2783 C C . ALA B 1 107 ? 10.453 -9.367 12.273 1 98.25 107 ALA B C 1
ATOM 2785 O O . ALA B 1 107 ? 10.602 -8.141 12.227 1 98.25 107 ALA B O 1
ATOM 2786 N N . VAL B 1 108 ? 9.75 -10.07 11.422 1 98.62 108 VAL B N 1
ATOM 2787 C CA . VAL B 1 108 ? 9.117 -9.383 10.305 1 98.62 108 VAL B CA 1
ATOM 2788 C C . VAL B 1 108 ? 8.016 -8.461 10.812 1 98.62 108 VAL B C 1
ATOM 2790 O O . VAL B 1 108 ? 7.922 -7.301 10.398 1 98.62 108 VAL B O 1
ATOM 2793 N N . ARG B 1 109 ? 7.215 -8.914 11.719 1 98.12 109 ARG B N 1
ATOM 2794 C CA . ARG B 1 109 ? 6.172 -8.062 12.281 1 98.12 109 ARG B CA 1
ATOM 2795 C C . ARG B 1 109 ? 6.777 -6.848 12.977 1 98.12 109 ARG B C 1
ATOM 2797 O O . ARG B 1 109 ? 6.238 -5.742 12.891 1 98.12 109 ARG B O 1
ATOM 2804 N N . ALA B 1 110 ? 7.863 -7.062 13.664 1 98.31 110 ALA B N 1
ATOM 2805 C CA . ALA B 1 110 ? 8.547 -5.965 14.344 1 98.31 110 ALA B CA 1
ATOM 2806 C C . ALA B 1 110 ? 9.039 -4.918 13.344 1 98.31 110 ALA B C 1
ATOM 2808 O O . ALA B 1 110 ? 8.938 -3.715 13.602 1 98.31 110 ALA B O 1
ATOM 2809 N N . MET B 1 111 ? 9.547 -5.332 12.211 1 98.38 111 MET B N 1
ATOM 2810 C CA . MET B 1 111 ? 10.039 -4.453 11.156 1 98.38 111 MET B CA 1
ATOM 2811 C C . MET B 1 111 ? 8.93 -3.533 10.656 1 98.38 111 MET B C 1
ATOM 2813 O O . MET B 1 111 ? 9.18 -2.381 10.305 1 98.38 111 MET B O 1
ATOM 2817 N N . PHE B 1 112 ? 7.688 -4.012 10.664 1 98.75 112 PHE B N 1
ATOM 2818 C CA . PHE B 1 112 ? 6.574 -3.297 10.047 1 98.75 112 PHE B CA 1
ATOM 2819 C C . PHE B 1 112 ? 5.789 -2.512 11.094 1 98.75 112 PHE B C 1
ATOM 2821 O O . PHE B 1 112 ? 4.965 -1.663 10.75 1 98.75 112 PHE B O 1
ATOM 2828 N N . ASP B 1 113 ? 6.051 -2.703 12.328 1 98.38 113 ASP B N 1
ATOM 2829 C CA . ASP B 1 113 ? 5.203 -2.191 13.406 1 98.38 113 ASP B CA 1
ATOM 2830 C C . ASP B 1 113 ? 5.164 -0.666 13.391 1 98.38 113 ASP B C 1
ATOM 2832 O O . ASP B 1 113 ? 4.086 -0.069 13.391 1 98.38 113 ASP B O 1
ATOM 2836 N N . LEU B 1 114 ? 6.277 -0.02 13.328 1 98.5 114 LEU B N 1
ATOM 2837 C CA . LEU B 1 114 ? 6.332 1.433 13.445 1 98.5 114 LEU B CA 1
ATOM 2838 C C . LEU B 1 114 ? 5.672 2.104 12.25 1 98.5 114 LEU B C 1
ATOM 2840 O O . LEU B 1 114 ? 4.777 2.936 12.406 1 98.5 114 LEU B O 1
ATOM 2844 N N . PRO B 1 115 ? 6.047 1.7 11.039 1 98.56 115 PRO B N 1
ATOM 2845 C CA . PRO B 1 115 ? 5.406 2.375 9.906 1 98.56 115 PRO B CA 1
ATOM 2846 C C . PRO B 1 115 ? 3.906 2.105 9.828 1 98.56 115 PRO B C 1
ATOM 2848 O O . PRO B 1 115 ? 3.137 2.988 9.445 1 98.56 115 PRO B O 1
ATOM 2851 N N . PHE B 1 116 ? 3.418 0.907 10.203 1 98.81 116 PHE B N 1
ATOM 2852 C CA . PHE B 1 116 ? 1.991 0.608 10.18 1 98.81 116 PHE B CA 1
ATOM 2853 C C . PHE B 1 116 ? 1.261 1.365 11.281 1 98.81 116 PHE B C 1
ATOM 2855 O O . PHE B 1 116 ? 0.202 1.951 11.039 1 98.81 116 PHE B O 1
ATOM 2862 N N . SER B 1 117 ? 1.835 1.435 12.461 1 98.69 117 SER B N 1
ATOM 2863 C CA . SER B 1 117 ? 1.181 2.066 13.602 1 98.69 117 SER B CA 1
ATOM 2864 C C . SER B 1 117 ? 1.069 3.574 13.414 1 98.69 117 SER B C 1
ATOM 2866 O O . SER B 1 117 ? 0.098 4.191 13.852 1 98.69 117 SER B O 1
ATOM 2868 N N . THR B 1 118 ? 2.023 4.168 12.773 1 98.75 118 THR B N 1
ATOM 2869 C CA . THR B 1 118 ? 2.023 5.617 12.602 1 98.75 118 THR B CA 1
ATOM 2870 C C . THR B 1 118 ? 1.344 6.012 11.297 1 98.75 118 THR B C 1
ATOM 2872 O O . THR B 1 118 ? 0.506 6.914 11.273 1 98.75 118 THR B O 1
ATOM 2875 N N . GLY B 1 119 ? 1.66 5.258 10.242 1 98.5 119 GLY B N 1
ATOM 2876 C CA . GLY B 1 119 ? 1.205 5.66 8.922 1 98.5 119 GLY B CA 1
ATOM 2877 C C . GLY B 1 119 ? -0.162 5.109 8.57 1 98.5 119 GLY B C 1
ATOM 2878 O O . GLY B 1 119 ? -1.002 5.82 8.016 1 98.5 119 GLY B O 1
ATOM 2879 N N . ILE B 1 120 ? -0.419 3.852 8.914 1 98.81 120 ILE B N 1
ATOM 2880 C CA . ILE B 1 120 ? -1.67 3.213 8.516 1 98.81 120 ILE B CA 1
ATOM 2881 C C . ILE B 1 120 ? -2.711 3.387 9.617 1 98.81 120 ILE B C 1
ATOM 2883 O O . ILE B 1 120 ? -3.627 4.203 9.492 1 98.81 120 ILE B O 1
ATOM 2887 N N . TYR B 1 121 ? -2.461 2.809 10.789 1 98.88 121 TYR B N 1
ATOM 2888 C CA . TYR B 1 121 ? -3.434 2.92 11.867 1 98.88 121 TYR B CA 1
ATOM 2889 C C . TYR B 1 121 ? -3.525 4.352 12.375 1 98.88 121 TYR B C 1
ATOM 2891 O O . TYR B 1 121 ? -4.625 4.891 12.539 1 98.88 121 TYR B O 1
ATOM 2899 N N . GLY B 1 122 ? -2.369 4.93 12.594 1 98.88 122 GLY B N 1
ATOM 2900 C CA . GLY B 1 122 ? -2.316 6.305 13.062 1 98.88 122 GLY B CA 1
ATOM 2901 C C . GLY B 1 122 ? -2.984 7.285 12.117 1 98.88 122 GLY B C 1
ATOM 2902 O O . GLY B 1 122 ? -3.643 8.227 12.555 1 98.88 122 GLY B O 1
ATOM 2903 N N . GLY B 1 123 ? -2.785 7.07 10.805 1 98.88 123 GLY B N 1
ATOM 2904 C CA . GLY B 1 123 ? -3.451 7.906 9.82 1 98.88 123 GLY B CA 1
ATOM 2905 C C . GLY B 1 123 ? -4.965 7.797 9.867 1 98.88 123 GLY B C 1
ATOM 2906 O O . GLY B 1 123 ? -5.668 8.805 9.773 1 98.88 123 GLY B O 1
ATOM 2907 N N . LEU B 1 124 ? -5.469 6.582 10.031 1 98.94 124 LEU B N 1
ATOM 2908 C CA . LEU B 1 124 ? -6.902 6.344 10.125 1 98.94 124 LEU B CA 1
ATOM 2909 C C . LEU B 1 124 ? -7.477 6.988 11.383 1 98.94 124 LEU B C 1
ATOM 2911 O O . LEU B 1 124 ? -8.461 7.727 11.32 1 98.94 124 LEU B O 1
ATOM 2915 N N . TRP B 1 125 ? -6.844 6.758 12.508 1 98.94 125 TRP B N 1
ATOM 2916 C CA . TRP B 1 125 ? -7.34 7.289 13.773 1 98.94 125 TRP B CA 1
ATOM 2917 C C . TRP B 1 125 ? -7.273 8.812 13.789 1 98.94 125 TRP B C 1
ATOM 2919 O O . TRP B 1 125 ? -8.219 9.477 14.227 1 98.94 125 TRP B O 1
ATOM 2929 N N . THR B 1 126 ? -6.184 9.359 13.297 1 98.94 126 THR B N 1
ATOM 2930 C CA . THR B 1 126 ? -6.012 10.805 13.289 1 98.94 126 THR B CA 1
ATOM 2931 C C . THR B 1 126 ? -7.066 11.469 12.406 1 98.94 126 THR B C 1
ATOM 2933 O O . THR B 1 126 ? -7.738 12.414 12.836 1 98.94 126 THR B O 1
ATOM 2936 N N . THR B 1 127 ? -7.219 10.992 11.195 1 98.94 127 THR B N 1
ATOM 2937 C CA . THR B 1 127 ? -8.195 11.555 10.273 1 98.94 127 THR B CA 1
ATOM 2938 C C . THR B 1 127 ? -9.602 11.5 10.867 1 98.94 127 THR B C 1
ATOM 2940 O O . THR B 1 127 ? -10.312 12.508 10.891 1 98.94 127 THR B O 1
ATOM 2943 N N . ASN B 1 128 ? -9.969 10.336 11.414 1 98.94 128 ASN B N 1
ATOM 2944 C CA . ASN B 1 128 ? -11.305 10.172 11.977 1 98.94 128 ASN B CA 1
ATOM 2945 C C . ASN B 1 128 ? -11.516 11.055 13.203 1 98.94 128 ASN B C 1
ATOM 2947 O O . ASN B 1 128 ? -12.602 11.594 13.406 1 98.94 128 ASN B O 1
ATOM 2951 N N . ALA B 1 129 ? -10.492 11.203 14.016 1 98.94 129 ALA B N 1
ATOM 2952 C CA . ALA B 1 129 ? -10.594 12.008 15.227 1 98.94 129 ALA B CA 1
ATOM 2953 C C . ALA B 1 129 ? -10.805 13.484 14.891 1 98.94 129 ALA B C 1
ATOM 2955 O O . ALA B 1 129 ? -11.539 14.188 15.586 1 98.94 129 ALA B O 1
ATOM 2956 N N . PHE B 1 130 ? -10.164 13.977 13.859 1 98.94 130 PHE B N 1
ATOM 2957 C CA . PHE B 1 130 ? -10.188 15.398 13.547 1 98.94 130 PHE B CA 1
ATOM 2958 C C . PHE B 1 130 ? -11.273 15.711 12.523 1 98.94 130 PHE B C 1
ATOM 2960 O O . PHE B 1 130 ? -11.555 16.875 12.25 1 98.94 130 PHE B O 1
ATOM 2967 N N . LEU B 1 131 ? -11.914 14.695 11.953 1 98.94 131 LEU B N 1
ATOM 2968 C CA . LEU B 1 131 ? -12.875 14.859 10.859 1 98.94 131 LEU B CA 1
ATOM 2969 C C . LEU B 1 131 ? -14.023 15.773 11.273 1 98.94 131 LEU B C 1
ATOM 2971 O O . LEU B 1 131 ? -14.406 16.672 10.516 1 98.94 131 LEU B O 1
ATOM 2975 N N . PRO B 1 132 ? -14.578 15.617 12.5 1 98.88 132 PRO B N 1
ATOM 2976 C CA . PRO B 1 132 ? -15.672 16.516 12.875 1 98.88 132 PRO B CA 1
ATOM 2977 C C . PRO B 1 132 ? -15.266 17.984 12.844 1 98.88 132 PRO B C 1
ATOM 2979 O O . PRO B 1 132 ? -16.094 18.859 12.555 1 98.88 132 PRO B O 1
ATOM 2982 N N . LEU B 1 133 ? -14.023 18.312 13.164 1 98.94 133 LEU B N 1
ATOM 2983 C CA . LEU B 1 133 ? -13.531 19.688 13.109 1 98.94 133 LEU B CA 1
ATOM 2984 C C . LEU B 1 133 ? -13.352 20.141 11.672 1 98.94 133 LEU B C 1
ATOM 2986 O O . LEU B 1 133 ? -13.664 21.297 11.336 1 98.94 133 LEU B O 1
ATOM 2990 N N . ILE B 1 134 ? -12.852 19.266 10.82 1 98.94 134 ILE B N 1
ATOM 2991 C CA . ILE B 1 134 ? -12.633 19.562 9.406 1 98.94 134 ILE B CA 1
ATOM 2992 C C . ILE B 1 134 ? -13.961 19.875 8.734 1 98.94 134 ILE B C 1
ATOM 2994 O O . ILE B 1 134 ? -14.047 20.797 7.914 1 98.94 134 ILE B O 1
ATOM 2998 N N . GLU B 1 135 ? -14.961 19.109 9.062 1 98.75 135 GLU B N 1
ATOM 2999 C CA . GLU B 1 135 ? -16.297 19.281 8.477 1 98.75 135 GLU B CA 1
ATOM 3000 C C . GLU B 1 135 ? -16.828 20.688 8.727 1 98.75 135 GLU B C 1
ATOM 3002 O O . GLU B 1 135 ? -17.594 21.219 7.93 1 98.75 135 GLU B O 1
ATOM 3007 N N . LYS B 1 136 ? -16.391 21.281 9.773 1 98.5 136 LYS B N 1
ATOM 3008 C CA . LYS B 1 136 ? -16.859 22.609 10.156 1 98.5 136 LYS B CA 1
ATOM 3009 C C . LYS B 1 136 ? -15.914 23.688 9.672 1 98.5 136 LYS B C 1
ATOM 3011 O O . LYS B 1 136 ? -16.203 24.891 9.82 1 98.5 136 LYS B O 1
ATOM 3016 N N . GLY B 1 137 ? -14.773 23.344 9.117 1 98.44 137 GLY B N 1
ATOM 3017 C CA . GLY B 1 137 ? -13.82 24.297 8.578 1 98.44 137 GLY B CA 1
ATOM 3018 C C . GLY B 1 137 ? -14.242 24.875 7.246 1 98.44 137 GLY B C 1
ATOM 3019 O O . GLY B 1 137 ? -15.148 24.344 6.59 1 98.44 137 GLY B O 1
ATOM 3020 N N . SER B 1 138 ? -13.609 25.953 6.855 1 98.12 138 SER B N 1
ATOM 3021 C CA . SER B 1 138 ? -13.938 26.594 5.586 1 98.12 138 SER B CA 1
ATOM 3022 C C . SER B 1 138 ? -13.227 25.922 4.422 1 98.12 138 SER B C 1
ATOM 3024 O O . SER B 1 138 ? -13.789 25.781 3.336 1 98.12 138 SER B O 1
ATOM 3026 N N . GLN B 1 139 ? -12 25.406 4.633 1 98.69 139 GLN B N 1
ATOM 3027 C CA . GLN B 1 139 ? -11.203 24.875 3.539 1 98.69 139 GLN B CA 1
ATOM 3028 C C . GLN B 1 139 ? -11.43 23.375 3.371 1 98.69 139 GLN B C 1
ATOM 3030 O O . GLN B 1 139 ? -11.375 22.859 2.254 1 98.69 139 GLN B O 1
ATOM 3035 N N . LYS B 1 140 ? -11.578 22.594 4.473 1 98.88 140 LYS B N 1
ATOM 3036 C CA . LYS B 1 140 ? -11.93 21.188 4.516 1 98.88 140 LYS B CA 1
ATOM 3037 C C . LYS B 1 140 ? -10.891 20.344 3.785 1 98.88 140 LYS B C 1
ATOM 3039 O O . LYS B 1 140 ? -11.219 19.609 2.848 1 98.88 140 LYS B O 1
ATOM 3044 N N . LYS B 1 141 ? -9.609 20.453 4.277 1 98.94 141 LYS B N 1
ATOM 3045 C CA . LYS B 1 141 ? -8.508 19.734 3.637 1 98.94 141 LYS B CA 1
ATOM 3046 C C . LYS B 1 141 ? -7.816 18.797 4.617 1 98.94 141 LYS B C 1
ATOM 3048 O O . LYS B 1 141 ? -7.582 19.156 5.773 1 98.94 141 LYS B O 1
ATOM 3053 N N . ILE B 1 142 ? -7.582 17.578 4.211 1 99 142 ILE B N 1
ATOM 3054 C CA . ILE B 1 142 ? -6.785 16.594 4.934 1 99 142 ILE B CA 1
ATOM 3055 C C . ILE B 1 142 ? -5.602 16.156 4.074 1 99 142 ILE B C 1
ATOM 3057 O O . ILE B 1 142 ? -5.773 15.766 2.92 1 99 142 ILE B O 1
ATOM 3061 N N . VAL B 1 143 ? -4.41 16.281 4.605 1 99 143 VAL B N 1
ATOM 3062 C CA . VAL B 1 143 ? -3.197 15.93 3.875 1 99 143 VAL B CA 1
ATOM 3063 C C . VAL B 1 143 ? -2.406 14.883 4.656 1 99 143 VAL B C 1
ATOM 3065 O O . VAL B 1 143 ? -2.182 15.039 5.859 1 99 143 VAL B O 1
ATOM 3068 N N . HIS B 1 144 ? -2.078 13.805 4.035 1 98.94 144 HIS B N 1
ATOM 3069 C CA . HIS B 1 144 ? -1.118 12.836 4.559 1 98.94 144 HIS B CA 1
ATOM 3070 C C . HIS B 1 144 ? 0.238 12.984 3.877 1 98.94 144 HIS B C 1
ATOM 3072 O O . HIS B 1 144 ? 0.326 12.953 2.648 1 98.94 144 HIS B O 1
ATOM 3078 N N . ILE B 1 145 ? 1.282 13.164 4.652 1 98.94 145 ILE B N 1
ATOM 3079 C CA . ILE B 1 145 ? 2.617 13.227 4.066 1 98.94 145 ILE B CA 1
ATOM 3080 C C . ILE B 1 145 ? 3.084 11.812 3.709 1 98.94 145 ILE B C 1
ATOM 3082 O O . ILE B 1 145 ? 3.311 10.984 4.594 1 98.94 145 ILE B O 1
ATOM 3086 N N . SER B 1 146 ? 3.148 11.562 2.449 1 98.81 146 SER B N 1
ATOM 3087 C CA . SER B 1 146 ? 3.527 10.266 1.898 1 98.81 146 SER B CA 1
ATOM 3088 C C . SER B 1 146 ? 4.91 10.32 1.258 1 98.81 146 SER B C 1
ATOM 3090 O O . SER B 1 146 ? 5.797 11.031 1.737 1 98.81 146 SER B O 1
ATOM 3092 N N . SER B 1 147 ? 5.219 9.453 0.334 1 98.69 147 SER B N 1
ATOM 3093 C CA . SER B 1 147 ? 6.535 9.352 -0.287 1 98.69 147 SER B CA 1
ATOM 3094 C C . SER B 1 147 ? 6.445 8.734 -1.679 1 98.69 147 SER B C 1
ATOM 3096 O O . SER B 1 147 ? 5.672 7.801 -1.9 1 98.69 147 SER B O 1
ATOM 3098 N N . ALA B 1 148 ? 7.285 9.219 -2.525 1 98.31 148 ALA B N 1
ATOM 3099 C CA . ALA B 1 148 ? 7.41 8.602 -3.846 1 98.31 148 ALA B CA 1
ATOM 3100 C C . ALA B 1 148 ? 8.008 7.203 -3.744 1 98.31 148 ALA B C 1
ATOM 3102 O O . ALA B 1 148 ? 7.961 6.434 -4.703 1 98.3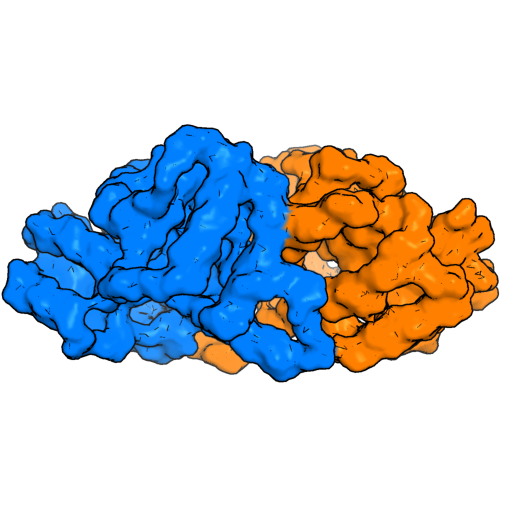1 148 ALA B O 1
ATOM 3103 N N . MET B 1 149 ? 8.602 6.863 -2.625 1 98.31 149 MET B N 1
ATOM 3104 C CA . MET B 1 149 ? 9.141 5.523 -2.41 1 98.31 149 MET B CA 1
ATOM 3105 C C . MET B 1 149 ? 8.039 4.473 -2.494 1 98.31 149 MET B C 1
ATOM 3107 O O . MET B 1 149 ? 8.32 3.277 -2.584 1 98.31 149 MET B O 1
ATOM 3111 N N . ALA B 1 150 ? 6.777 4.887 -2.486 1 98.62 150 ALA B N 1
ATOM 3112 C CA . ALA B 1 150 ? 5.637 3.98 -2.602 1 98.62 150 ALA B CA 1
ATOM 3113 C C . ALA B 1 150 ? 5.062 3.996 -4.016 1 98.62 150 ALA B C 1
ATOM 3115 O O . ALA B 1 150 ? 4.055 3.344 -4.293 1 98.62 150 ALA B O 1
ATOM 3116 N N . ASP B 1 151 ? 5.637 4.809 -4.875 1 98.56 151 ASP B N 1
ATOM 3117 C CA . ASP B 1 151 ? 5.199 4.887 -6.266 1 98.56 151 ASP B CA 1
ATOM 3118 C C . ASP B 1 151 ? 5.902 3.84 -7.125 1 98.56 151 ASP B C 1
ATOM 3120 O O . ASP B 1 151 ? 7.129 3.859 -7.254 1 98.56 151 ASP B O 1
ATOM 3124 N N . MET B 1 152 ? 5.195 2.969 -7.715 1 98.38 152 MET B N 1
ATOM 3125 C CA . MET B 1 152 ? 5.754 1.823 -8.43 1 98.38 152 MET B CA 1
ATOM 3126 C C . MET B 1 152 ? 6.598 2.277 -9.609 1 98.38 152 MET B C 1
ATOM 3128 O O . MET B 1 152 ? 7.656 1.706 -9.883 1 98.38 152 MET B O 1
ATOM 3132 N N . ASP B 1 153 ? 6.102 3.285 -10.352 1 98 153 ASP B N 1
ATOM 3133 C CA . ASP B 1 153 ? 6.859 3.764 -11.5 1 98 153 ASP B CA 1
ATOM 3134 C C . ASP B 1 153 ? 8.195 4.371 -11.062 1 98 153 ASP B C 1
ATOM 3136 O O . ASP B 1 153 ? 9.211 4.176 -11.727 1 98 153 ASP B O 1
ATOM 3140 N N . PHE B 1 154 ? 8.203 5.102 -9.961 1 98.75 154 PHE B N 1
ATOM 3141 C CA . PHE B 1 154 ? 9.438 5.672 -9.43 1 98.75 154 PHE B CA 1
ATOM 3142 C C . PHE B 1 154 ? 10.398 4.574 -8.992 1 98.75 154 PHE B C 1
ATOM 3144 O O . PHE B 1 154 ? 11.602 4.645 -9.273 1 98.75 154 PHE B O 1
ATOM 3151 N N . ILE B 1 155 ? 9.883 3.574 -8.305 1 98.81 155 ILE B N 1
ATOM 3152 C CA . ILE B 1 155 ? 10.695 2.447 -7.859 1 98.81 155 ILE B CA 1
ATOM 3153 C C . ILE B 1 155 ? 11.336 1.76 -9.062 1 98.81 155 ILE B C 1
ATOM 3155 O O . ILE B 1 155 ? 12.539 1.512 -9.07 1 98.81 155 ILE B O 1
ATOM 3159 N N . ASN B 1 156 ? 10.547 1.486 -10.07 1 98.5 156 ASN B N 1
ATOM 3160 C CA . ASN B 1 156 ? 11.039 0.801 -11.258 1 98.5 156 ASN B CA 1
ATOM 3161 C C . ASN B 1 156 ? 12.094 1.631 -11.984 1 98.5 156 ASN B C 1
ATOM 3163 O O . ASN B 1 156 ? 13.094 1.093 -12.461 1 98.5 156 ASN B O 1
ATOM 3167 N N . LYS B 1 157 ? 11.82 2.922 -12.039 1 98.19 157 LYS B N 1
ATOM 3168 C CA . LYS B 1 157 ? 12.727 3.816 -12.758 1 98.19 157 LYS B CA 1
ATOM 3169 C C . LYS B 1 157 ? 14.062 3.943 -12.039 1 98.19 157 LYS B C 1
ATOM 3171 O O . LYS B 1 157 ? 15.117 3.979 -12.672 1 98.19 157 LYS B O 1
ATOM 3176 N N . THR B 1 158 ? 14.062 3.979 -10.758 1 98.62 158 THR B N 1
ATOM 3177 C CA . THR B 1 158 ? 15.266 4.273 -9.984 1 98.62 158 THR B CA 1
ATOM 3178 C C . THR B 1 158 ? 15.961 2.984 -9.562 1 98.62 158 THR B C 1
ATOM 3180 O O . THR B 1 158 ? 17.125 3.008 -9.164 1 98.62 158 THR B O 1
ATOM 3183 N N . GLY B 1 159 ? 15.234 1.909 -9.508 1 98.5 159 GLY B N 1
ATOM 3184 C CA . GLY B 1 159 ? 15.781 0.65 -9.031 1 98.5 159 GLY B CA 1
ATOM 3185 C C . GLY B 1 159 ? 15.891 0.581 -7.52 1 98.5 159 GLY B C 1
ATOM 3186 O O .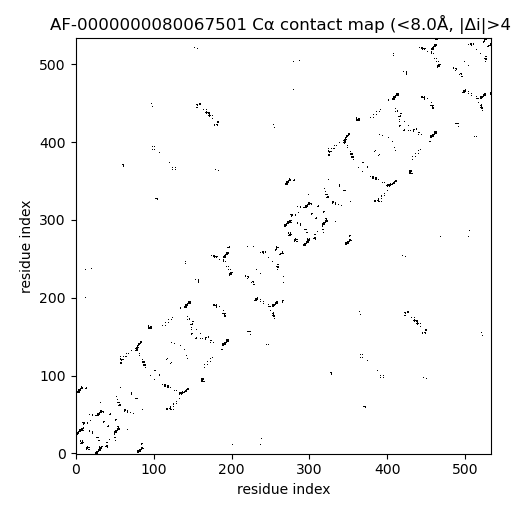 GLY B 1 159 ? 16.547 -0.312 -6.98 1 98.5 159 GLY B O 1
ATOM 3187 N N . VAL B 1 160 ? 15.25 1.521 -6.828 1 98.44 160 VAL B N 1
ATOM 3188 C CA . VAL B 1 160 ? 15.328 1.55 -5.371 1 98.44 160 VAL B CA 1
ATOM 3189 C C . VAL B 1 160 ? 14.5 0.409 -4.785 1 98.44 160 VAL B C 1
ATOM 3191 O O . VAL B 1 160 ? 13.273 0.407 -4.895 1 98.44 160 VAL B O 1
ATOM 3194 N N . SER B 1 161 ? 15.18 -0.511 -4.113 1 98.75 161 SER B N 1
ATOM 3195 C CA . SER B 1 161 ? 14.477 -1.708 -3.656 1 98.75 161 SER B CA 1
ATOM 3196 C C . SER B 1 161 ? 14.469 -1.797 -2.135 1 98.75 161 SER B C 1
ATOM 3198 O O . SER B 1 161 ? 13.734 -2.6 -1.559 1 98.75 161 SER B O 1
ATOM 3200 N N . TYR B 1 162 ? 15.219 -0.959 -1.444 1 98.38 162 TYR B N 1
ATOM 3201 C CA . TYR B 1 162 ? 15.242 -0.95 0.014 1 98.38 162 TYR B CA 1
ATOM 3202 C C . TYR B 1 162 ? 14.062 -0.159 0.569 1 98.38 162 TYR B C 1
ATOM 3204 O O . TYR B 1 162 ? 13.203 0.294 -0.186 1 98.38 162 TYR B O 1
ATOM 3212 N N . GLY B 1 163 ? 13.969 -0.043 1.918 1 98.25 163 GLY B N 1
ATOM 3213 C CA . GLY B 1 163 ? 12.875 0.667 2.553 1 98.25 163 GLY B CA 1
ATOM 3214 C C . GLY B 1 163 ? 11.539 -0.049 2.414 1 98.25 163 GLY B C 1
ATOM 3215 O O . GLY B 1 163 ? 10.516 0.581 2.141 1 98.25 163 GLY B O 1
ATOM 3216 N N . VAL B 1 164 ? 11.531 -1.332 2.574 1 98.81 164 VAL B N 1
ATOM 3217 C CA . VAL B 1 164 ? 10.398 -2.188 2.236 1 98.81 164 VAL B CA 1
ATOM 3218 C C . VAL B 1 164 ? 9.203 -1.836 3.123 1 98.81 164 VAL B C 1
ATOM 3220 O O . VAL B 1 164 ? 8.148 -1.445 2.623 1 98.81 164 VAL B O 1
ATOM 3223 N N . ALA B 1 165 ? 9.367 -1.87 4.434 1 98.81 165 ALA B N 1
ATOM 3224 C CA . ALA B 1 165 ? 8.258 -1.637 5.359 1 98.81 165 ALA B CA 1
ATOM 3225 C C . ALA B 1 165 ? 7.746 -0.204 5.254 1 98.81 165 ALA B C 1
ATOM 3227 O O . ALA B 1 165 ? 6.535 0.03 5.266 1 98.81 165 ALA B O 1
ATOM 3228 N N . TYR B 1 166 ? 8.688 0.738 5.094 1 98.69 166 TYR B N 1
ATOM 3229 C CA . TYR B 1 166 ? 8.352 2.15 4.934 1 98.69 166 TYR B CA 1
ATOM 3230 C C . TYR B 1 166 ? 7.492 2.371 3.693 1 98.69 166 TYR B C 1
ATOM 3232 O O . TYR B 1 166 ? 6.422 2.973 3.775 1 98.69 166 TYR B O 1
ATOM 3240 N N . SER B 1 167 ? 7.938 1.83 2.588 1 98.88 167 SER B N 1
ATOM 3241 C CA . SER B 1 167 ? 7.266 2.027 1.308 1 98.88 167 SER B CA 1
ATOM 3242 C C . SER B 1 167 ? 5.887 1.376 1.299 1 98.88 167 SER B C 1
ATOM 3244 O O . SER B 1 167 ? 4.934 1.938 0.756 1 98.88 167 SER B O 1
ATOM 3246 N N . ILE B 1 168 ? 5.809 0.245 1.906 1 98.88 168 ILE B N 1
ATOM 3247 C CA . ILE B 1 168 ? 4.539 -0.468 1.968 1 98.88 168 ILE B CA 1
ATOM 3248 C C . ILE B 1 168 ? 3.543 0.324 2.812 1 98.88 168 ILE B C 1
ATOM 3250 O O . ILE B 1 168 ? 2.375 0.464 2.441 1 98.88 168 ILE B O 1
ATOM 3254 N N . ALA B 1 169 ? 3.996 0.853 3.92 1 98.88 169 ALA B N 1
ATOM 3255 C CA . ALA B 1 169 ? 3.125 1.675 4.754 1 98.88 169 ALA B CA 1
ATOM 3256 C C . ALA B 1 169 ? 2.643 2.91 3.998 1 98.88 169 ALA B C 1
ATOM 3258 O O . ALA B 1 169 ? 1.465 3.268 4.066 1 98.88 169 ALA B O 1
ATOM 3259 N N . LYS B 1 170 ? 3.537 3.535 3.283 1 98.94 170 LYS B N 1
ATOM 3260 C CA . LYS B 1 170 ? 3.176 4.738 2.541 1 98.94 170 LYS B CA 1
ATOM 3261 C C . LYS B 1 170 ? 2.23 4.414 1.389 1 98.94 170 LYS B C 1
ATOM 3263 O O . LYS B 1 170 ? 1.34 5.203 1.066 1 98.94 170 LYS B O 1
ATOM 3268 N N . ALA B 1 171 ? 2.396 3.25 0.767 1 98.94 171 ALA B N 1
ATOM 3269 C CA . ALA B 1 171 ? 1.43 2.814 -0.237 1 98.94 171 ALA B CA 1
ATOM 3270 C C . ALA B 1 171 ? 0.043 2.639 0.377 1 98.94 171 ALA B C 1
ATOM 3272 O O . ALA B 1 171 ? -0.962 3.027 -0.223 1 98.94 171 ALA B O 1
ATOM 3273 N N . GLY B 1 172 ? 0.018 2.002 1.529 1 98.88 172 GLY B N 1
ATOM 3274 C CA . GLY B 1 172 ? -1.242 1.883 2.244 1 98.88 172 GLY B CA 1
ATOM 3275 C C . GLY B 1 172 ? -1.877 3.223 2.562 1 98.88 172 GLY B C 1
ATOM 3276 O O . GLY B 1 172 ? -3.092 3.391 2.422 1 98.88 172 GLY B O 1
ATOM 3277 N N . MET B 1 173 ? -1.069 4.164 2.963 1 98.88 173 MET B N 1
ATOM 3278 C CA . MET B 1 173 ? -1.526 5.527 3.23 1 98.88 173 MET B CA 1
ATOM 3279 C C . MET B 1 173 ? -2.15 6.145 1.985 1 98.88 173 MET B C 1
ATOM 3281 O O . MET B 1 173 ? -3.188 6.805 2.068 1 98.88 173 MET B O 1
ATOM 3285 N N . ASN B 1 174 ? -1.523 5.953 0.835 1 98.94 174 ASN B N 1
ATOM 3286 C CA . ASN B 1 174 ? -2.051 6.488 -0.417 1 98.94 174 ASN B CA 1
ATOM 3287 C C . ASN B 1 174 ? -3.438 5.938 -0.723 1 98.94 174 ASN B C 1
ATOM 3289 O O . ASN B 1 174 ? -4.316 6.668 -1.178 1 98.94 174 ASN B O 1
ATOM 3293 N N . VAL B 1 175 ? -3.619 4.684 -0.427 1 98.94 175 VAL B N 1
ATOM 3294 C CA . VAL B 1 175 ? -4.918 4.059 -0.657 1 98.94 175 VAL B CA 1
ATOM 3295 C C . VAL B 1 175 ? -5.945 4.633 0.311 1 98.94 175 VAL B C 1
ATOM 3297 O O . VAL B 1 175 ? -7.086 4.91 -0.076 1 98.94 175 VAL B O 1
ATOM 3300 N N . GLN B 1 176 ? -5.547 4.824 1.551 1 98.75 176 GLN B N 1
ATOM 3301 C CA . GLN B 1 176 ? -6.43 5.473 2.516 1 98.75 176 GLN B CA 1
ATOM 3302 C C . GLN B 1 176 ? -6.883 6.84 2.012 1 98.75 176 GLN B C 1
ATOM 3304 O O . GLN B 1 176 ? -8.062 7.191 2.125 1 98.75 176 GLN B O 1
ATOM 3309 N N . VAL B 1 177 ? -5.984 7.539 1.513 1 98.94 177 VAL B N 1
ATOM 3310 C CA . VAL B 1 177 ? -6.258 8.883 1.006 1 98.94 177 VAL B CA 1
ATOM 3311 C C . VAL B 1 177 ? -7.309 8.812 -0.103 1 98.94 177 VAL B C 1
ATOM 3313 O O . VAL B 1 177 ? -8.297 9.547 -0.081 1 98.94 177 VAL B O 1
ATOM 3316 N N . ALA B 1 178 ? -7.121 7.922 -1.062 1 98.94 178 ALA B N 1
ATOM 3317 C CA . ALA B 1 178 ? -8.07 7.781 -2.162 1 98.94 178 ALA B CA 1
ATOM 3318 C C . ALA B 1 178 ? -9.445 7.371 -1.648 1 98.94 178 ALA B C 1
ATOM 3320 O O . ALA B 1 178 ? -10.469 7.879 -2.117 1 98.94 178 ALA B O 1
ATOM 3321 N N . LYS B 1 179 ? -9.492 6.492 -0.679 1 98.94 179 LYS B N 1
ATOM 3322 C CA . LYS B 1 179 ? -10.766 5.996 -0.169 1 98.94 179 LYS B CA 1
ATOM 3323 C C . LYS B 1 179 ? -11.477 7.059 0.668 1 98.94 179 LYS B C 1
ATOM 3325 O O . LYS B 1 179 ? -12.695 7.219 0.577 1 98.94 179 LYS B O 1
ATOM 3330 N N . TYR B 1 180 ? -10.703 7.797 1.494 1 99 180 TYR B N 1
ATOM 3331 C CA . TYR B 1 180 ? -11.305 8.93 2.184 1 99 180 TYR B CA 1
ATOM 3332 C C . TYR B 1 180 ? -11.867 9.945 1.187 1 99 180 TYR B C 1
ATOM 3334 O O . TYR B 1 180 ? -12.977 10.453 1.364 1 99 180 TYR B O 1
ATOM 3342 N N . ALA B 1 181 ? -11.055 10.289 0.189 1 98.94 181 ALA B N 1
ATOM 3343 C CA . ALA B 1 181 ? -11.5 11.25 -0.814 1 98.94 181 ALA B CA 1
ATOM 3344 C C . ALA B 1 181 ? -12.82 10.82 -1.444 1 98.94 181 ALA B C 1
ATOM 3346 O O . ALA B 1 181 ? -13.742 11.633 -1.592 1 98.94 181 ALA B O 1
ATOM 3347 N N . ALA B 1 182 ? -12.898 9.547 -1.808 1 98.81 182 ALA B N 1
ATOM 3348 C CA . ALA B 1 182 ? -14.117 9 -2.395 1 98.81 182 ALA B CA 1
ATOM 3349 C C . ALA B 1 182 ? -15.289 9.125 -1.43 1 98.81 182 ALA B C 1
ATOM 3351 O O . ALA B 1 182 ? -16.359 9.609 -1.805 1 98.81 182 ALA B O 1
ATOM 3352 N N . GLU B 1 183 ? -15.109 8.75 -0.223 1 98.88 183 GLU B N 1
ATOM 3353 C CA . GLU B 1 183 ? -16.172 8.719 0.774 1 98.88 183 GLU B CA 1
ATOM 3354 C C . GLU B 1 183 ? -16.641 10.125 1.132 1 98.88 183 GLU B C 1
ATOM 3356 O O . GLU B 1 183 ? -17.828 10.359 1.332 1 98.88 183 GLU B O 1
ATOM 3361 N N . LEU B 1 184 ? -15.711 11.055 1.183 1 98.94 184 LEU B N 1
ATOM 3362 C CA . LEU B 1 184 ? -16 12.344 1.796 1 98.94 184 LEU B CA 1
ATOM 3363 C C . LEU B 1 184 ? -16.266 13.406 0.732 1 98.94 184 LEU B C 1
ATOM 3365 O O . LEU B 1 184 ? -16.609 14.547 1.057 1 98.94 184 LEU B O 1
ATOM 3369 N N . ALA B 1 185 ? -16.188 13.055 -0.5 1 98.62 185 ALA B N 1
ATOM 3370 C CA . ALA B 1 185 ? -16.375 13.984 -1.607 1 98.62 185 ALA B CA 1
ATOM 3371 C C . ALA B 1 185 ? -17.719 14.703 -1.493 1 98.62 185 ALA B C 1
ATOM 3373 O O . ALA B 1 185 ? -17.797 15.922 -1.649 1 98.62 185 ALA B O 1
ATOM 3374 N N . PRO B 1 186 ? -18.766 13.961 -1.141 1 98.19 186 PRO B N 1
ATOM 3375 C CA . PRO B 1 186 ? -20.062 14.633 -1.052 1 98.19 186 PRO B CA 1
ATOM 3376 C C . PRO B 1 186 ? -20.109 15.711 0.032 1 98.19 186 PRO B C 1
ATOM 3378 O O . PRO B 1 186 ? -20.969 16.594 0.009 1 98.19 186 PRO B O 1
ATOM 3381 N N . ARG B 1 187 ? -19.188 15.664 0.951 1 98.44 187 ARG B N 1
ATOM 3382 C CA . ARG B 1 187 ? -19.141 16.625 2.047 1 98.44 187 ARG B CA 1
ATOM 3383 C C . ARG B 1 187 ? -18.203 17.781 1.719 1 98.44 187 ARG B C 1
ATOM 3385 O O . ARG B 1 187 ? -17.953 18.641 2.57 1 98.44 187 ARG B O 1
ATOM 3392 N N . GLY B 1 188 ? -17.562 17.766 0.528 1 98.62 188 GLY B N 1
ATOM 3393 C CA . GLY B 1 188 ? -16.688 18.844 0.08 1 98.62 188 GLY B CA 1
ATOM 3394 C C . GLY B 1 188 ? -15.297 18.75 0.671 1 98.62 188 GLY B C 1
ATOM 3395 O O . GLY B 1 188 ? -14.539 19.719 0.629 1 98.62 188 GLY B O 1
ATOM 3396 N N . ILE B 1 189 ? -14.977 17.641 1.301 1 98.94 189 ILE B N 1
ATOM 3397 C CA . ILE B 1 189 ? -13.672 17.469 1.934 1 98.94 189 ILE B CA 1
ATOM 3398 C C . ILE B 1 189 ? -12.68 16.922 0.92 1 98.94 189 ILE B C 1
ATOM 3400 O O . ILE B 1 189 ? -12.984 15.977 0.187 1 98.94 189 ILE B O 1
ATOM 3404 N N . LYS B 1 190 ? -11.5 17.547 0.796 1 98.94 190 LYS B N 1
ATOM 3405 C CA . LYS B 1 190 ? -10.422 17.125 -0.086 1 98.94 190 LYS B CA 1
ATOM 3406 C C . LYS B 1 190 ? -9.32 16.422 0.7 1 98.94 190 LYS B C 1
ATOM 3408 O O . LYS B 1 190 ? -8.93 16.875 1.774 1 98.94 190 LYS B O 1
ATOM 3413 N N . VAL B 1 191 ? -8.883 15.305 0.218 1 98.94 191 VAL B N 1
ATOM 3414 C CA . VAL B 1 191 ? -7.855 14.5 0.872 1 98.94 191 VAL B CA 1
ATOM 3415 C C . VAL B 1 191 ? -6.695 14.258 -0.088 1 98.94 191 VAL B C 1
ATOM 3417 O O . VAL B 1 191 ? -6.902 13.914 -1.253 1 98.94 191 VAL B O 1
ATOM 3420 N N . LEU B 1 192 ? -5.473 14.469 0.383 1 98.94 192 LEU B N 1
ATOM 3421 C CA . LEU B 1 192 ? -4.305 14.414 -0.491 1 98.94 192 LEU B CA 1
ATOM 3422 C C . LEU B 1 192 ? -3.17 13.633 0.163 1 98.94 192 LEU B C 1
ATOM 3424 O O . LEU B 1 192 ? -2.902 13.805 1.354 1 98.94 192 LEU B O 1
ATOM 3428 N N . ALA B 1 193 ? -2.568 12.75 -0.591 1 98.94 193 ALA B N 1
ATOM 3429 C CA . ALA B 1 193 ? -1.233 12.266 -0.257 1 98.94 193 ALA B CA 1
ATOM 3430 C C . ALA B 1 193 ? -0.156 13.148 -0.878 1 98.94 193 ALA B C 1
ATOM 3432 O O . ALA B 1 193 ? -0.173 13.406 -2.084 1 98.94 193 ALA B O 1
ATOM 3433 N N . LEU B 1 194 ? 0.771 13.633 -0.101 1 99 194 LEU B N 1
ATOM 3434 C CA . LEU B 1 194 ? 1.763 14.594 -0.568 1 99 194 LEU B CA 1
ATOM 3435 C C . LEU B 1 194 ? 3.178 14.094 -0.29 1 99 194 LEU B C 1
ATOM 3437 O O . LEU B 1 194 ? 3.525 13.82 0.859 1 99 194 LEU B O 1
ATOM 3441 N N . SER B 1 195 ? 3.945 13.883 -1.309 1 98.94 195 SER B N 1
ATOM 3442 C CA . SER B 1 195 ? 5.363 13.57 -1.167 1 98.94 195 SER B CA 1
ATOM 3443 C C . SER B 1 195 ? 6.199 14.836 -1.045 1 98.94 195 SER B C 1
ATOM 3445 O O . SER B 1 195 ? 6.215 15.672 -1.956 1 98.94 195 SER B O 1
ATOM 3447 N N . PRO B 1 196 ? 6.918 14.961 -0.033 1 98.81 196 PRO B N 1
ATOM 3448 C CA . PRO B 1 196 ? 7.629 16.219 0.218 1 98.81 196 PRO B CA 1
ATOM 3449 C C . PRO B 1 196 ? 8.953 16.312 -0.542 1 98.81 196 PRO B C 1
ATOM 3451 O O . PRO B 1 196 ? 9.625 17.344 -0.492 1 98.81 196 PRO B O 1
ATOM 3454 N N . GLY B 1 197 ? 9.328 15.227 -1.271 1 98.62 197 GLY B N 1
ATOM 3455 C CA . GLY B 1 197 ? 10.633 15.172 -1.92 1 98.62 197 GLY B CA 1
ATOM 3456 C C . GLY B 1 197 ? 11.68 14.453 -1.091 1 98.62 197 GLY B C 1
ATOM 3457 O O . GLY B 1 197 ? 11.352 13.766 -0.119 1 98.62 197 GLY B O 1
ATOM 3458 N N . TRP B 1 198 ? 12.922 14.477 -1.566 1 98.69 198 TRP B N 1
ATOM 3459 C CA . TRP B 1 198 ? 14.07 13.945 -0.833 1 98.69 198 TRP B CA 1
ATOM 3460 C C . TRP B 1 198 ? 14.672 15.016 0.07 1 98.69 198 TRP B C 1
ATOM 3462 O O . TRP B 1 198 ? 15.539 15.789 -0.361 1 98.69 198 TRP B O 1
ATOM 3472 N N . VAL B 1 199 ? 14.234 15.008 1.336 1 98.75 199 VAL B N 1
ATOM 3473 C CA . VAL B 1 199 ? 14.445 16.141 2.223 1 98.75 199 VAL B CA 1
ATOM 3474 C C . VAL B 1 199 ? 15.555 15.82 3.221 1 98.75 199 VAL B C 1
ATOM 3476 O O . VAL B 1 199 ? 15.586 14.727 3.793 1 98.75 199 VAL B O 1
ATOM 3479 N N . ASP B 1 200 ? 16.453 16.719 3.473 1 98.38 200 ASP B N 1
ATOM 3480 C CA . ASP B 1 200 ? 17.5 16.562 4.477 1 98.38 200 ASP B CA 1
ATOM 3481 C C . ASP B 1 200 ? 17 16.969 5.859 1 98.38 200 ASP B C 1
ATOM 3483 O O . ASP B 1 200 ? 16.984 18.156 6.195 1 98.38 200 ASP B O 1
ATOM 3487 N N . THR B 1 201 ? 16.641 15.969 6.617 1 96.62 201 THR B N 1
ATOM 3488 C CA . THR B 1 201 ? 16.156 16.25 7.961 1 96.62 201 THR B CA 1
ATOM 3489 C C . THR B 1 201 ? 17.188 15.852 9.008 1 96.62 201 THR B C 1
ATOM 3491 O O . THR B 1 201 ? 16.875 15.766 10.203 1 96.62 201 THR B O 1
ATOM 3494 N N . TRP B 1 202 ? 18.422 15.523 8.578 1 94.12 202 TRP B N 1
ATOM 3495 C CA . TRP B 1 202 ? 19.469 15.102 9.5 1 94.12 202 TRP B CA 1
ATOM 3496 C C . TRP B 1 202 ? 19.969 16.266 10.344 1 94.12 202 TRP B C 1
ATOM 3498 O O . TRP B 1 202 ? 20.25 17.344 9.812 1 94.12 202 TRP B O 1
ATOM 3508 N N . GLU B 1 203 ? 19.969 15.977 11.625 1 89.5 203 GLU B N 1
ATOM 3509 C CA . GLU B 1 203 ? 20.5 17 12.523 1 89.5 203 GLU B CA 1
ATOM 3510 C C . GLU B 1 203 ? 21.953 16.719 12.891 1 89.5 203 GLU B C 1
ATOM 3512 O O . GLU B 1 203 ? 22.297 15.609 13.305 1 89.5 203 GLU B O 1
ATOM 3517 N N . GLY B 1 204 ? 22.781 17.641 12.711 1 91.5 204 GLY B N 1
ATOM 3518 C CA . GLY B 1 204 ? 24.188 17.5 13.055 1 91.5 204 GLY B CA 1
ATOM 3519 C C . GLY B 1 204 ? 25.016 16.922 11.93 1 91.5 204 GLY B C 1
ATOM 3520 O O . GLY B 1 204 ? 24.594 16.906 10.773 1 91.5 204 GLY B O 1
ATOM 3521 N N . GLU B 1 205 ? 26.234 16.469 12.273 1 95.25 205 GLU B N 1
ATOM 3522 C CA . GLU B 1 205 ? 27.156 15.898 11.289 1 95.25 205 GLU B CA 1
ATOM 3523 C C . GLU B 1 205 ? 26.75 14.477 10.914 1 95.25 205 GLU B C 1
ATOM 3525 O O . GLU B 1 205 ? 26.453 13.656 11.789 1 95.25 205 GLU B O 1
ATOM 3530 N N . LYS B 1 206 ? 26.734 14.25 9.633 1 96.06 206 LYS B N 1
ATOM 3531 C CA . LYS B 1 206 ? 26.391 12.914 9.156 1 96.06 206 LYS B CA 1
ATOM 3532 C C . LYS B 1 206 ? 27.594 11.969 9.273 1 96.06 206 LYS B C 1
ATOM 3534 O O . LYS B 1 206 ? 28.703 12.305 8.867 1 96.06 206 LYS B O 1
ATOM 3539 N N . PRO B 1 207 ? 27.359 10.875 9.859 1 95.94 207 PRO B N 1
ATOM 3540 C CA . PRO B 1 207 ? 28.422 9.867 9.844 1 95.94 207 PRO B CA 1
ATOM 3541 C C . PRO B 1 207 ? 28.766 9.398 8.43 1 95.94 207 PRO B C 1
ATOM 3543 O O . PRO B 1 207 ? 27.953 9.523 7.52 1 95.94 207 PRO B O 1
ATOM 3546 N N . THR B 1 208 ? 29.953 8.852 8.312 1 96.38 208 THR B N 1
ATOM 3547 C CA . THR B 1 208 ? 30.484 8.414 7.023 1 96.38 208 THR B CA 1
ATOM 3548 C C . THR B 1 208 ? 29.516 7.43 6.359 1 96.38 208 THR B C 1
ATOM 3550 O O . THR B 1 208 ? 29.281 7.504 5.148 1 96.38 208 THR B O 1
ATOM 3553 N N . GLN B 1 209 ? 29 6.566 7.129 1 94.25 209 GLN B N 1
ATOM 3554 C CA . GLN B 1 209 ? 28.094 5.562 6.59 1 94.25 209 GLN B CA 1
ATOM 3555 C C . GLN B 1 209 ? 26.844 6.211 5.996 1 94.25 209 GLN B C 1
ATOM 3557 O O . GLN B 1 209 ? 26.328 5.754 4.977 1 94.25 209 GLN B O 1
ATOM 3562 N N . VAL B 1 210 ? 26.391 7.238 6.625 1 94.69 210 VAL B N 1
ATOM 3563 C CA . VAL B 1 210 ? 25.219 7.965 6.145 1 94.69 210 VAL B CA 1
ATOM 3564 C C . VAL B 1 210 ? 25.562 8.695 4.848 1 94.69 210 VAL B C 1
ATOM 3566 O O . VAL B 1 210 ? 24.781 8.664 3.891 1 94.69 210 VAL B O 1
ATOM 3569 N N . ILE B 1 211 ? 26.703 9.273 4.805 1 96.94 211 ILE B N 1
ATOM 3570 C CA . ILE B 1 211 ? 27.141 9.984 3.611 1 96.94 211 ILE B CA 1
ATOM 3571 C C . ILE B 1 211 ? 27.203 9.023 2.43 1 96.94 211 ILE B C 1
ATOM 3573 O O . ILE B 1 211 ? 26.734 9.344 1.335 1 96.94 211 ILE B O 1
ATOM 3577 N N . GLN B 1 212 ? 27.766 7.867 2.68 1 96.62 212 GLN B N 1
ATOM 3578 C CA . GLN B 1 212 ? 27.875 6.867 1.623 1 96.62 212 GLN B CA 1
ATOM 3579 C C . GLN B 1 212 ? 26.516 6.402 1.144 1 96.62 212 GLN B C 1
ATOM 3581 O O . GLN B 1 212 ? 26.281 6.242 -0.059 1 96.62 212 GLN B O 1
ATOM 3586 N N . ALA B 1 213 ? 25.656 6.219 2.062 1 95.75 213 ALA B N 1
ATOM 3587 C CA . ALA B 1 213 ? 24.297 5.816 1.716 1 95.75 213 ALA B CA 1
ATOM 3588 C C . ALA B 1 213 ? 23.594 6.887 0.879 1 95.75 213 ALA B C 1
ATOM 3590 O O . ALA B 1 213 ? 22.906 6.574 -0.09 1 95.75 213 ALA B O 1
ATOM 3591 N N . LEU B 1 214 ? 23.781 8.109 1.237 1 97.5 214 LEU B N 1
ATOM 3592 C CA . LEU B 1 214 ? 23.172 9.211 0.517 1 97.5 214 LEU B CA 1
ATOM 3593 C C . LEU B 1 214 ? 23.734 9.328 -0.896 1 97.5 214 LEU B C 1
ATOM 3595 O O . LEU B 1 214 ? 23.016 9.68 -1.83 1 97.5 214 LEU B O 1
ATOM 3599 N N . GLN B 1 215 ? 24.953 9.008 -1.04 1 98 215 GLN B N 1
ATOM 3600 C CA . GLN B 1 215 ? 25.562 9.039 -2.363 1 98 215 GLN B CA 1
ATOM 3601 C C . GLN B 1 215 ? 24.984 7.949 -3.262 1 98 215 GLN B C 1
ATOM 3603 O O . GLN B 1 215 ? 24.75 8.18 -4.449 1 98 215 GLN B O 1
ATOM 3608 N N . LEU B 1 216 ? 24.812 6.824 -2.701 1 97.12 216 LEU B N 1
ATOM 3609 C CA . LEU B 1 216 ? 24.188 5.738 -3.451 1 97.12 216 LEU B CA 1
ATOM 3610 C C . LEU B 1 216 ? 22.766 6.109 -3.865 1 97.12 216 LEU B C 1
ATOM 3612 O O . LEU B 1 216 ? 22.359 5.867 -5.004 1 97.12 216 LEU B O 1
ATOM 3616 N N . MET B 1 217 ? 22.078 6.699 -2.959 1 98.12 217 MET B N 1
ATOM 3617 C CA . MET B 1 217 ? 20.719 7.129 -3.25 1 98.12 217 MET B CA 1
ATOM 3618 C C . MET B 1 217 ? 20.703 8.188 -4.348 1 98.12 217 MET B C 1
ATOM 3620 O O . MET B 1 217 ? 19.844 8.164 -5.234 1 98.12 217 MET B O 1
ATOM 3624 N N . LEU B 1 218 ? 21.594 9.102 -4.25 1 98.69 218 LEU B N 1
ATOM 3625 C CA . LEU B 1 218 ? 21.672 10.156 -5.258 1 98.69 218 LEU B CA 1
ATOM 3626 C C . LEU B 1 218 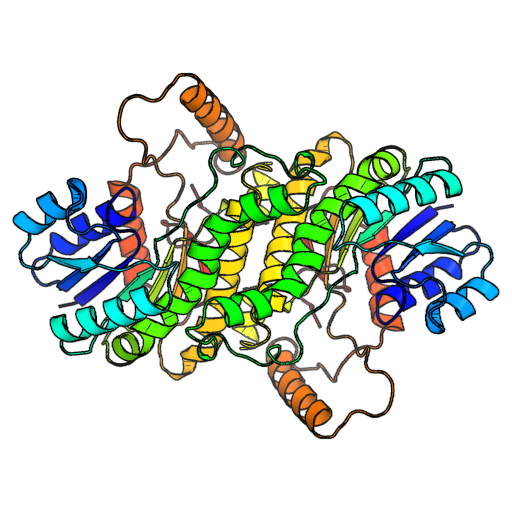? 21.844 9.555 -6.652 1 98.69 218 LEU B C 1
ATOM 3628 O O . LEU B 1 218 ? 21.156 9.953 -7.59 1 98.69 218 LEU B O 1
ATOM 3632 N N . LYS B 1 219 ? 22.75 8.594 -6.738 1 98.56 219 LYS B N 1
ATOM 3633 C CA . LYS B 1 219 ? 22.984 7.965 -8.031 1 98.56 219 LYS B CA 1
ATOM 3634 C C . LYS B 1 219 ? 21.734 7.273 -8.547 1 98.56 219 LYS B C 1
ATOM 3636 O O . LYS B 1 219 ? 21.406 7.375 -9.734 1 98.56 219 LYS B O 1
ATOM 3641 N N . GLN B 1 220 ? 21.016 6.594 -7.727 1 98.44 220 GLN B N 1
ATOM 3642 C CA . GLN B 1 220 ? 19.781 5.934 -8.109 1 98.44 220 GLN B CA 1
ATOM 3643 C C . GLN B 1 220 ? 18.719 6.949 -8.516 1 98.44 220 GLN B C 1
ATOM 3645 O O . GLN B 1 220 ? 18.062 6.793 -9.547 1 98.44 220 GLN B O 1
ATOM 3650 N N . PHE B 1 221 ? 18.578 8 -7.68 1 98.75 221 PHE B N 1
ATOM 3651 C CA . PHE B 1 221 ? 17.531 8.992 -7.918 1 98.75 221 PHE B CA 1
ATOM 3652 C C . PHE B 1 221 ? 17.828 9.797 -9.18 1 98.75 221 PHE B C 1
ATOM 3654 O O . PHE B 1 221 ? 16.922 10.289 -9.836 1 98.75 221 PHE B O 1
ATOM 3661 N N . GLN B 1 222 ? 19.094 9.875 -9.547 1 98.69 222 GLN B N 1
ATOM 3662 C CA . GLN B 1 222 ? 19.484 10.57 -10.766 1 98.69 222 GLN B CA 1
ATOM 3663 C C . GLN B 1 222 ? 19.016 9.812 -12.008 1 98.69 222 GLN B C 1
ATOM 3665 O O . GLN B 1 222 ? 19 10.375 -13.109 1 98.69 222 GLN B O 1
ATOM 3670 N N . LEU B 1 223 ? 18.672 8.516 -11.844 1 98.25 223 LEU B N 1
ATOM 3671 C CA . LEU B 1 223 ? 18.047 7.793 -12.953 1 98.25 223 LEU B CA 1
ATOM 3672 C C . LEU B 1 223 ? 16.688 8.367 -13.281 1 98.25 223 LEU B C 1
ATOM 3674 O O . LEU B 1 223 ? 16.25 8.305 -14.438 1 98.25 223 LEU B O 1
ATOM 3678 N N . ALA B 1 224 ? 15.992 8.906 -12.32 1 97.88 224 ALA B N 1
ATOM 3679 C CA . ALA B 1 224 ? 14.703 9.562 -12.523 1 97.88 224 ALA B CA 1
ATOM 3680 C C . ALA B 1 224 ? 14.875 11.039 -12.844 1 97.88 224 ALA B C 1
ATOM 3682 O O . ALA B 1 224 ? 14.117 11.609 -13.633 1 97.88 224 ALA B O 1
ATOM 3683 N N . GLU B 1 225 ? 15.844 11.656 -12.18 1 97.94 225 GLU B N 1
ATOM 3684 C CA . GLU B 1 225 ? 16.156 13.062 -12.359 1 97.94 225 GLU B CA 1
ATOM 3685 C C . GLU B 1 225 ? 17.672 13.273 -12.531 1 97.94 225 GLU B C 1
ATOM 3687 O O . GLU B 1 225 ? 18.375 13.57 -11.562 1 97.94 225 GLU B O 1
ATOM 3692 N N . PRO B 1 226 ? 18.141 13.242 -13.719 1 97.94 226 PRO B N 1
ATOM 3693 C CA . PRO B 1 226 ? 19.578 13.219 -13.992 1 97.94 226 PRO B CA 1
ATOM 3694 C C . PRO B 1 226 ? 20.297 14.445 -13.43 1 97.94 226 PRO B C 1
ATOM 3696 O O . PRO B 1 226 ? 21.484 14.367 -13.094 1 97.94 226 PRO B O 1
ATOM 3699 N N . GLU B 1 227 ? 19.594 15.594 -13.273 1 97.75 227 GLU B N 1
ATOM 3700 C CA . GLU B 1 227 ? 20.25 16.828 -12.844 1 97.75 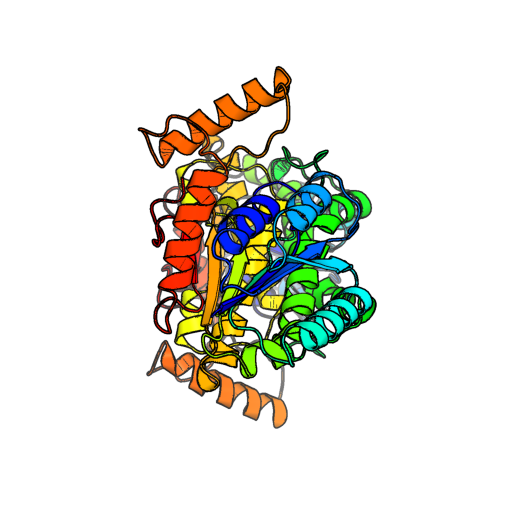227 GLU B CA 1
ATOM 3701 C C . GLU B 1 227 ? 20.156 17 -11.328 1 97.75 227 GLU B C 1
ATOM 3703 O O . GLU B 1 227 ? 20.578 18.031 -10.797 1 97.75 227 GLU B O 1
ATOM 3708 N N . LEU B 1 228 ? 19.594 16 -10.648 1 98.38 228 LEU B N 1
ATOM 3709 C CA . LEU B 1 228 ? 19.469 16.078 -9.195 1 98.38 228 LEU B CA 1
ATOM 3710 C C . LEU B 1 228 ? 20.828 16.219 -8.531 1 98.38 228 LEU B C 1
ATOM 3712 O O . LEU B 1 228 ? 21.766 15.5 -8.859 1 98.38 228 LEU B O 1
ATOM 3716 N N . LYS B 1 229 ? 20.953 17.109 -7.621 1 97.88 229 LYS B N 1
ATOM 3717 C CA . LYS B 1 229 ? 22.25 17.375 -7.012 1 97.88 229 LYS B CA 1
ATOM 3718 C C . LYS B 1 229 ? 22.297 16.891 -5.566 1 97.88 229 LYS B C 1
ATOM 3720 O O . LYS B 1 229 ? 23.375 16.75 -4.977 1 97.88 229 LYS B O 1
ATOM 3725 N N . GLY B 1 230 ? 21.156 16.672 -4.977 1 98.06 230 GLY B N 1
ATOM 3726 C CA . GLY B 1 230 ? 21.094 16.234 -3.59 1 98.06 230 GLY B CA 1
ATOM 3727 C C . GLY B 1 230 ? 19.75 16.531 -2.939 1 98.06 230 GLY B C 1
ATOM 3728 O O . GLY B 1 230 ? 18.781 16.828 -3.625 1 98.06 230 GLY B O 1
ATOM 3729 N N . GLN B 1 231 ? 19.75 16.344 -1.639 1 98.44 231 GLN B N 1
ATOM 3730 C CA . GLN B 1 231 ? 18.531 16.578 -0.855 1 98.44 231 GLN B CA 1
ATOM 3731 C C . GLN B 1 231 ? 18.156 18.047 -0.847 1 98.44 231 GLN B C 1
ATOM 3733 O O . GLN B 1 231 ? 19.016 18.922 -0.889 1 98.44 231 GLN B O 1
ATOM 3738 N N . ILE B 1 232 ? 16.859 18.328 -0.807 1 98.31 232 ILE B N 1
ATOM 3739 C CA . ILE B 1 232 ? 16.406 19.688 -0.561 1 98.31 232 ILE B CA 1
ATOM 3740 C C . ILE B 1 232 ? 16.266 19.922 0.942 1 98.31 232 ILE B C 1
ATOM 3742 O O . ILE B 1 232 ? 16.141 18.969 1.716 1 98.31 232 ILE B O 1
ATOM 3746 N N . GLN B 1 233 ? 16.281 21.078 1.351 1 98.19 233 GLN B N 1
ATOM 3747 C CA . GLN B 1 233 ? 16.141 21.422 2.762 1 98.19 233 GLN B CA 1
ATOM 3748 C C . GLN B 1 233 ? 14.672 21.484 3.162 1 98.19 233 GLN B C 1
ATOM 3750 O O . GLN B 1 233 ? 13.797 21.719 2.324 1 98.19 233 GLN B O 1
ATOM 3755 N N . PRO B 1 234 ? 14.391 21.297 4.438 1 98.62 234 PRO B N 1
ATOM 3756 C CA . PRO B 1 234 ? 13 21.328 4.898 1 98.62 234 PRO B CA 1
ATOM 3757 C C . PRO B 1 234 ? 12.281 22.625 4.539 1 98.62 234 PRO B C 1
ATOM 3759 O O . PRO B 1 234 ? 11.102 22.609 4.176 1 98.62 234 PRO B O 1
ATOM 3762 N N . GLU B 1 235 ? 12.992 23.703 4.559 1 98.69 235 GLU B N 1
ATOM 3763 C CA . GLU B 1 235 ? 12.383 25 4.285 1 98.69 235 GLU B CA 1
ATOM 3764 C C . GLU B 1 235 ? 11.812 25.062 2.871 1 98.69 235 GLU B C 1
ATOM 3766 O O . GLU B 1 235 ? 10.672 25.484 2.674 1 98.69 235 GLU B O 1
ATOM 3771 N N . GLU B 1 236 ? 12.633 24.609 1.945 1 98.75 236 GLU B N 1
ATOM 3772 C CA . GLU B 1 236 ? 12.18 24.609 0.558 1 98.75 236 GLU B CA 1
ATOM 3773 C C . GLU B 1 236 ? 11.062 23.594 0.346 1 98.75 236 GLU B C 1
ATOM 3775 O O . GLU B 1 236 ? 10.055 23.891 -0.297 1 98.75 236 GLU B O 1
ATOM 3780 N N . SER B 1 237 ? 11.203 22.406 0.864 1 98.88 237 SER B N 1
ATOM 3781 C CA . SER B 1 237 ? 10.211 21.344 0.731 1 98.88 237 SER B CA 1
ATOM 3782 C C . SER B 1 237 ? 8.852 21.797 1.245 1 98.88 237 SER B C 1
ATOM 3784 O O . SER B 1 237 ? 7.844 21.672 0.541 1 98.88 237 SER B O 1
ATOM 3786 N N . VAL B 1 238 ? 8.836 22.359 2.426 1 98.94 238 VAL B N 1
ATOM 3787 C CA . VAL B 1 238 ? 7.578 22.703 3.076 1 98.94 238 VAL B CA 1
ATOM 3788 C C . VAL B 1 238 ? 6.945 23.906 2.375 1 98.94 238 VAL B C 1
ATOM 3790 O O . VAL B 1 238 ? 5.727 23.969 2.213 1 98.94 238 VAL B O 1
ATOM 3793 N N . ARG B 1 239 ? 7.781 24.875 1.959 1 98.88 239 ARG B N 1
ATOM 3794 C CA . ARG B 1 239 ? 7.246 26 1.198 1 98.88 239 ARG B CA 1
ATOM 3795 C C . ARG B 1 239 ? 6.488 25.516 -0.034 1 98.88 239 ARG B C 1
ATOM 3797 O O . ARG B 1 239 ? 5.363 25.953 -0.288 1 98.88 239 ARG B O 1
ATOM 3804 N N . LYS B 1 240 ? 7.094 24.609 -0.761 1 98.94 240 LYS B N 1
ATOM 3805 C CA . LYS B 1 240 ? 6.457 24.047 -1.95 1 98.94 240 LYS B CA 1
ATOM 3806 C C . LYS B 1 240 ? 5.23 23.219 -1.58 1 98.94 240 LYS B C 1
ATOM 3808 O O . LYS B 1 240 ? 4.195 23.297 -2.242 1 98.94 240 LYS B O 1
ATOM 3813 N N . SER B 1 241 ? 5.332 22.438 -0.54 1 98.94 241 SER B N 1
ATOM 3814 C CA . SER B 1 241 ? 4.223 21.609 -0.079 1 98.94 241 SER B CA 1
ATOM 3815 C C . SER B 1 241 ? 3.016 22.453 0.299 1 98.94 241 SER B C 1
ATOM 3817 O O . SER B 1 241 ? 1.878 22.109 -0.018 1 98.94 241 SER B O 1
ATOM 3819 N N . LEU B 1 242 ? 3.266 23.578 0.966 1 98.94 242 LEU B N 1
ATOM 3820 C CA . LEU B 1 242 ? 2.172 24.469 1.362 1 98.94 242 LEU B CA 1
ATOM 3821 C C . LEU B 1 242 ? 1.493 25.078 0.14 1 98.94 242 LEU B C 1
ATOM 3823 O O . LEU B 1 242 ? 0.28 25.297 0.145 1 98.94 242 LEU B O 1
ATOM 3827 N N . GLN B 1 243 ? 2.252 25.375 -0.919 1 98.94 243 GLN B N 1
ATOM 3828 C CA . GLN B 1 243 ? 1.646 25.844 -2.16 1 98.94 243 GLN B CA 1
ATOM 3829 C C . GLN B 1 243 ? 0.719 24.781 -2.758 1 98.94 243 GLN B C 1
ATOM 3831 O O . GLN B 1 243 ? -0.372 25.109 -3.232 1 98.94 243 GLN B O 1
ATOM 3836 N N . VAL B 1 244 ? 1.14 23.531 -2.727 1 98.94 244 VAL B N 1
ATOM 3837 C CA . VAL B 1 244 ? 0.318 22.438 -3.238 1 98.94 244 VAL B CA 1
ATOM 3838 C C . VAL B 1 244 ? -0.946 22.297 -2.393 1 98.94 244 VAL B C 1
ATOM 3840 O O . VAL B 1 244 ? -2.045 22.141 -2.93 1 98.94 244 VAL B O 1
ATOM 3843 N N . ILE B 1 245 ? -0.812 22.406 -1.07 1 98.94 245 ILE B N 1
ATOM 3844 C CA . ILE B 1 245 ? -1.942 22.281 -0.155 1 98.94 245 ILE B CA 1
ATOM 3845 C C . ILE B 1 245 ? -2.922 23.438 -0.396 1 98.94 245 ILE B C 1
ATOM 3847 O O . ILE B 1 245 ? -4.137 23.234 -0.416 1 98.94 245 ILE B O 1
ATOM 3851 N N . ASP B 1 246 ? -2.391 24.641 -0.611 1 98.75 246 ASP B N 1
ATOM 3852 C CA . ASP B 1 246 ? -3.225 25.812 -0.858 1 98.75 246 ASP B CA 1
ATOM 3853 C C . ASP B 1 246 ? -4.078 25.625 -2.111 1 98.75 246 ASP B C 1
ATOM 3855 O O . ASP B 1 246 ? -5.238 26.031 -2.146 1 98.75 246 ASP B O 1
ATOM 3859 N N . ARG B 1 247 ? -3.566 24.875 -3.088 1 98.62 247 ARG B N 1
ATOM 3860 C CA . ARG B 1 247 ? -4.23 24.734 -4.379 1 98.62 247 ARG B CA 1
ATOM 3861 C C . ARG B 1 247 ? -5.066 23.453 -4.426 1 98.62 247 ARG B C 1
ATOM 3863 O O . ARG B 1 247 ? -5.719 23.172 -5.434 1 98.62 247 ARG B O 1
ATOM 3870 N N . LEU B 1 248 ? -5.023 22.703 -3.359 1 98.88 248 LEU B N 1
ATOM 3871 C CA . LEU B 1 248 ? -5.766 21.453 -3.328 1 98.88 248 LEU B CA 1
ATOM 3872 C C . LEU B 1 248 ? -7.25 21.703 -3.582 1 98.88 248 LEU B C 1
ATOM 3874 O O . LEU B 1 248 ? -7.871 22.531 -2.918 1 98.88 248 LEU B O 1
ATOM 3878 N N . ASP B 1 249 ? -7.801 21 -4.582 1 98.62 249 ASP B N 1
ATOM 3879 C CA . ASP B 1 249 ? -9.211 21.109 -4.945 1 98.62 249 ASP B CA 1
ATOM 3880 C C . ASP B 1 249 ? -9.82 19.734 -5.219 1 98.62 249 ASP B C 1
ATOM 3882 O O . ASP B 1 249 ? -9.195 18.703 -4.941 1 98.62 249 ASP B O 1
ATOM 3886 N N . ALA B 1 250 ? -11.062 19.719 -5.695 1 98.44 250 ALA B N 1
ATOM 3887 C CA . ALA B 1 250 ? -11.797 18.469 -5.895 1 98.44 250 ALA B CA 1
ATOM 3888 C C . ALA B 1 250 ? -11.109 17.594 -6.941 1 98.44 250 ALA B C 1
ATOM 3890 O O . ALA B 1 250 ? -11.125 16.359 -6.84 1 98.44 250 ALA B O 1
ATOM 3891 N N . GLU B 1 251 ? -10.438 18.172 -7.93 1 98.12 251 GLU B N 1
ATOM 3892 C CA . GLU B 1 251 ? -9.797 17.438 -9.016 1 98.12 251 GLU B CA 1
ATOM 3893 C C . GLU B 1 251 ? -8.539 16.719 -8.531 1 98.12 251 GLU B C 1
ATOM 3895 O O . GLU B 1 251 ? -8.203 15.641 -9.023 1 98.12 251 GLU B O 1
ATOM 3900 N N . SER B 1 252 ? -7.828 17.281 -7.57 1 98.69 252 SER B N 1
ATOM 3901 C CA . SER B 1 252 ? -6.578 16.703 -7.09 1 98.69 252 SER B CA 1
ATOM 3902 C C . SER B 1 252 ? -6.805 15.859 -5.84 1 98.69 252 SER B C 1
ATOM 3904 O O . SER B 1 252 ? -5.887 15.188 -5.363 1 98.69 252 SER B O 1
ATOM 3906 N N . SER B 1 253 ? -8.062 15.898 -5.285 1 98.88 253 SER B N 1
ATOM 3907 C CA . SER B 1 253 ? -8.391 15.078 -4.125 1 98.88 253 SER B CA 1
ATOM 3908 C C . SER B 1 253 ? -8.25 13.594 -4.441 1 98.88 253 SER B C 1
ATOM 3910 O O . SER B 1 253 ? -8.648 13.148 -5.52 1 98.88 253 SER B O 1
ATOM 3912 N N . GLY B 1 254 ? -7.637 12.82 -3.559 1 98.94 254 GLY B N 1
ATOM 3913 C CA . GLY B 1 254 ? -7.504 11.383 -3.695 1 98.94 254 GLY B CA 1
ATOM 3914 C C . GLY B 1 254 ? -6.234 10.961 -4.41 1 98.94 254 GLY B C 1
ATOM 3915 O O . GLY B 1 254 ? -5.984 9.766 -4.598 1 98.94 254 GLY B O 1
ATOM 3916 N N . LEU B 1 255 ? -5.348 11.953 -4.789 1 98.88 255 LEU B N 1
ATOM 3917 C CA . LEU B 1 255 ? -4.141 11.656 -5.555 1 98.88 255 LEU B CA 1
ATOM 3918 C C . LEU B 1 255 ? -2.914 11.625 -4.652 1 98.88 255 LEU B C 1
ATOM 3920 O O . LEU B 1 255 ? -2.986 12.039 -3.488 1 98.88 255 LEU B O 1
ATOM 3924 N N . LEU B 1 256 ? -1.88 11.023 -5.105 1 98.94 256 LEU B N 1
ATOM 3925 C CA . LEU B 1 256 ? -0.521 11.273 -4.637 1 98.94 256 LEU B CA 1
ATOM 3926 C C . LEU B 1 256 ? 0.173 12.32 -5.504 1 98.94 256 LEU B C 1
ATOM 3928 O O . LEU B 1 256 ? 0.34 12.117 -6.711 1 98.94 256 LEU B O 1
ATOM 3932 N N . LEU B 1 257 ? 0.536 13.438 -4.887 1 98.94 257 LEU B N 1
ATOM 3933 C CA . LEU B 1 257 ? 1.256 14.477 -5.613 1 98.94 257 LEU B CA 1
ATOM 3934 C C . LEU B 1 257 ? 2.611 14.75 -4.969 1 98.94 257 LEU B C 1
ATOM 3936 O O . LEU B 1 257 ? 2.785 14.547 -3.766 1 98.94 257 LEU B O 1
ATOM 3940 N N . SER B 1 258 ? 3.555 15.25 -5.777 1 98.88 258 SER B N 1
ATOM 3941 C CA . SER B 1 258 ? 4.852 15.711 -5.293 1 98.88 258 SER B CA 1
ATOM 3942 C C . SER B 1 258 ? 4.75 17.125 -4.715 1 98.88 258 SER B C 1
ATOM 3944 O O . SER B 1 258 ? 3.764 17.828 -4.945 1 98.88 258 SER B O 1
ATOM 3946 N N . HIS B 1 259 ? 5.801 17.547 -4.004 1 98.88 259 HIS B N 1
ATOM 3947 C CA . HIS B 1 259 ? 5.891 18.906 -3.48 1 98.88 259 HIS B CA 1
ATOM 3948 C C . HIS B 1 259 ? 5.898 19.938 -4.609 1 98.88 259 HIS B C 1
ATOM 3950 O O . HIS B 1 259 ? 5.723 21.125 -4.363 1 98.88 259 HIS B O 1
ATOM 3956 N N . ASN B 1 260 ? 6.039 19.453 -5.844 1 98.5 260 ASN B N 1
ATOM 3957 C CA . ASN B 1 260 ? 5.969 20.328 -7.016 1 98.5 260 ASN B CA 1
ATOM 3958 C C . ASN B 1 260 ? 4.551 20.406 -7.574 1 98.5 260 ASN B C 1
ATOM 3960 O O . ASN B 1 260 ? 4.305 21.094 -8.562 1 98.5 260 ASN B O 1
ATOM 3964 N N . GLY B 1 261 ? 3.611 19.656 -7.031 1 98.62 261 GLY B N 1
ATOM 3965 C CA . GLY B 1 261 ? 2.205 19.703 -7.398 1 98.62 261 GLY B CA 1
ATOM 3966 C C . GLY B 1 261 ? 1.86 18.797 -8.562 1 98.62 261 GLY B C 1
ATOM 3967 O O . GLY B 1 261 ? 0.837 19 -9.227 1 98.62 261 GLY B O 1
ATOM 3968 N N . ASP B 1 262 ? 2.762 17.828 -8.844 1 98.31 262 ASP B N 1
ATOM 3969 C CA . ASP B 1 262 ? 2.525 16.938 -9.984 1 98.31 262 ASP B CA 1
ATOM 3970 C C . ASP B 1 262 ? 2.842 15.492 -9.625 1 98.31 262 ASP B C 1
ATOM 3972 O O . ASP B 1 262 ? 3.135 15.18 -8.469 1 98.31 262 ASP B O 1
ATOM 3976 N N . ARG B 1 263 ? 2.693 14.555 -10.555 1 97.5 263 ARG B N 1
ATOM 3977 C CA . ARG B 1 263 ? 2.879 13.125 -10.336 1 97.5 263 ARG B CA 1
ATOM 3978 C C . ARG B 1 263 ? 4.113 12.609 -11.07 1 97.5 263 ARG B C 1
ATOM 3980 O O . ARG B 1 263 ? 4.141 11.469 -11.523 1 97.5 263 ARG B O 1
ATOM 3987 N N . GLU B 1 264 ? 5.094 13.516 -11.312 1 95.06 264 GLU B N 1
ATOM 3988 C CA . GLU B 1 264 ? 6.25 13.148 -12.125 1 95.06 264 GLU B CA 1
ATOM 3989 C C . GLU B 1 264 ? 7.555 13.555 -11.445 1 95.06 264 GLU B C 1
ATOM 3991 O O . GLU B 1 264 ? 8.469 12.734 -11.305 1 95.06 264 GLU B O 1
ATOM 3996 N N . ARG B 1 265 ? 7.629 14.891 -11.016 1 97.12 265 ARG B N 1
ATOM 3997 C CA . ARG B 1 265 ? 8.844 15.43 -10.422 1 97.12 265 ARG B CA 1
ATOM 3998 C C . ARG B 1 265 ? 8.867 15.203 -8.914 1 97.12 265 ARG B C 1
ATOM 4000 O O . ARG B 1 265 ? 8.602 16.125 -8.141 1 97.12 265 ARG B O 1
ATOM 4007 N N . TRP B 1 266 ? 9.32 13.992 -8.445 1 98.44 266 TRP B N 1
ATOM 4008 C CA . TRP B 1 266 ? 9.195 13.523 -7.066 1 98.44 266 TRP B CA 1
ATOM 4009 C C . TRP B 1 266 ? 10.336 14.062 -6.203 1 98.44 266 TRP B C 1
ATOM 4011 O O . TRP B 1 266 ? 10.258 14.039 -4.973 1 98.44 266 TRP B O 1
ATOM 4021 N N . LEU B 1 267 ? 11.477 14.516 -6.93 1 97.75 267 LEU B N 1
ATOM 4022 C CA . LEU B 1 267 ? 12.711 14.797 -6.211 1 97.75 267 LEU B CA 1
ATOM 4023 C C . LEU B 1 267 ? 13.016 16.297 -6.227 1 97.75 267 LEU B C 1
ATOM 4025 O O . LEU B 1 267 ? 12.633 17 -7.16 1 97.75 267 LEU B O 1
#